Protein AF-0000000074124879 (afdb_homodimer)

pLDDT: mean 85.84, std 14.86, range [30.84, 98.56]

Radius of gyration: 23.1 Å; Cα contacts (8 Å, |Δi|>4): 615; chains: 2; bounding box: 39×73×60 Å

Secondary structure (DSSP, 8-state):
--EEE-PPTTSSHHHHHHHHHHHT--EE-HHHHHHHHHHHHHHHHTT---HHHHHHHTTT-SEE-STTTTT-HHHHHHHSTT-EEEEE---HHHHHHHHHHHHHHHHH-HHHHHHHHHSHHHHHHHHHHHHHHHHHH-TT--HHHHHTT-----HHHHHHHHHHHHHHHHHHS-GGGEEEE-GGG-HHHHHHHHT-PPPSSPPP---SSSHHHHHT-/--EEE-PPTTSSHHHHHHHHHHHT--EE-HHHHHHHHHHHHHHHHTT---HHHHHHHTTT-SEE-STTTTT-HHHHHHHSTT-EEEEE---HHHHHHHHHHHHHHHHH-HHHHHHHHHSHHHHHHHHHHHHHHHHHH-TT--HHHHHTT-----HHHHHHHHHHHHHHHHHHS-GGGEEEE-GGG-HHHHHHHHT-PPPSSPPP---SSSHHHHHT-

Foldseek 3Di:
DAEEEQAAPQLCLVLVVVQCVLLPFFEAELVCCCVVPLVQVVCVLVPNHALVSLLVSPVPGNYYTHPDRNVVVVSPCVSVVNHFYEYRDDDLVSSLVLVVVVLVVLQPPVVLLCVLVPDPSSVSSQVSVQSSCCVQQNNQDRSNCSNPPNNRDDSVSVSVSNVVSRVCCVPPPDPLRYHYDRLVVFQVVVCVSSVGDGDPDGRDPCDRPPPVPVVVD/DAEEEQAAPQLCLVLVVVQCVLLPFFEAELVCCCPVPLVQVVCVLVPNHALVSLLVSPVPGNYYTHPDRNVVVVSPCVSVVNHFYEYRDDDLVSSLVLVVVVLVVLQPPVVLLCVLPPDPSSVSSQVSVCSSCCVQQNNQDRSNCSNPPNNRDDSVSVSVSNVVSRVCCVPPPDPLRYHYDRLVVFQVSVCVSSVGDGDPDGRDPCDSPPPVPPVVD

Sequence (434 aa):
MKVIMAGLPKTGTKTMHAAFDIIGYSVYDIMEHFWLHGDQWNKFWSGKGTIADLEEMYKDVDTCVDGPIFYYWEELLQAFPDAKIILTIRDEDQWWKSMQKQVENMQSNKMFSAMMTLSPTGHRYLRFVRRMMMVEFGSMFDLHDIIHGKNVMNEMICRRTFRQSNLYVMQKAPKTNLLVYKVSDGWEPLCKFLDVPVPNVPFPHKNARGGLLETLKMKVIMAGLPKTGTKTMHAAFDIIGYSVYDIMEHFWLHGDQWNKFWSGKGTIADLEEMYKDVDTCVDGPIFYYWEELLQAFPDAKIILTIRDEDQWWKSMQKQVENMQSNKMFSAMMTLSPTGHRYLRFVRRMMMVEFGSMFDLHDIIHGKNVMNEMICRRTFRQSNLYVMQKAPKTNLLVYKVSDGWEPLCKFLDVPVPNVPFPHKNARGGLLETLK

InterPro domains:
  IPR027417 P-loop containing nucleoside triphosphate hydrolase [G3DSA:3.40.50.300] (1-217)
  IPR027417 P-loop containing nucleoside triphosphate hydrolase [SSF52540] (3-205)
  IPR040632 Sulfotransferase, S. ma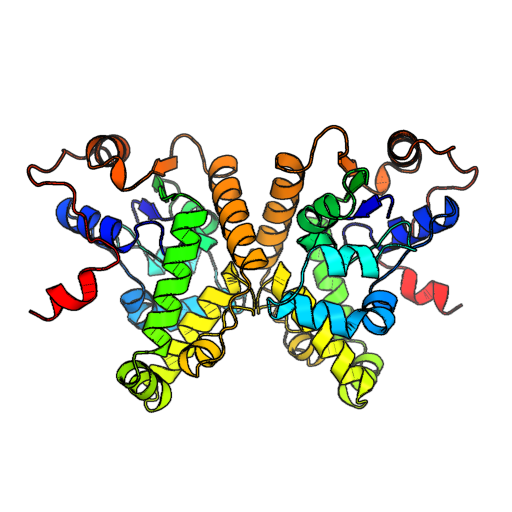nsonii-type [PF17784] (2-210)

Solvent-accessible surface area (backbone atoms only — not comparable to full-atom values): 23262 Å² total; per-residue (Å²): 71,48,39,41,37,44,24,58,81,71,28,47,45,67,25,48,49,52,43,38,49,73,76,65,46,48,71,40,40,55,64,49,41,51,74,76,36,39,67,58,49,51,36,38,64,54,44,69,52,50,53,67,54,53,36,64,75,36,60,89,32,33,27,45,37,43,62,65,47,28,81,43,43,67,54,46,35,69,50,32,71,82,34,31,36,37,34,34,47,62,58,67,70,60,32,49,52,49,52,52,49,51,52,51,50,44,39,66,33,55,66,58,36,46,53,32,71,73,33,73,66,26,44,52,50,50,50,51,52,27,53,50,38,8,63,68,60,3,58,38,44,42,55,70,43,30,41,72,66,40,77,39,67,24,62,70,59,50,52,47,42,53,52,45,52,52,49,44,50,71,70,68,46,57,70,92,40,50,41,81,39,46,70,88,67,43,50,61,65,54,23,63,73,68,68,48,81,72,70,96,58,80,64,62,71,64,53,86,88,52,48,72,64,58,78,68,106,70,50,40,41,38,43,25,59,81,73,28,47,44,68,25,49,50,51,43,37,49,74,76,66,4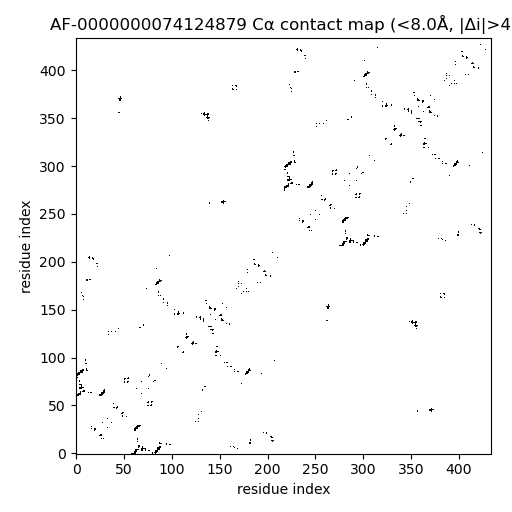4,49,70,39,39,55,64,49,40,50,73,76,36,38,67,59,49,52,38,37,64,54,44,69,51,52,52,67,56,53,35,64,74,36,59,87,32,33,29,44,37,44,63,63,47,27,80,43,42,67,55,47,34,68,51,31,72,83,32,31,35,37,34,36,47,60,58,66,70,60,33,51,51,48,52,51,49,51,52,50,50,45,38,66,33,56,66,58,38,46,53,31,70,72,35,72,66,25,44,51,48,50,50,51,53,28,54,48,38,8,62,68,58,3,58,38,42,41,55,70,42,31,43,72,64,39,77,40,66,25,63,70,61,50,52,46,41,53,50,46,52,52,50,43,49,70,69,68,45,58,71,91,39,50,41,82,37,44,69,88,66,43,50,61,66,54,22,61,73,68,70,48,80,70,70,97,59,80,65,62,71,63,50,87,88,50,49,72,65,54,76,69,104

Organism: Ciona intestinalis (NCBI:txid7719)

Nearest PDB structures (foldseek):
  8y9p-assembly1_A  TM=8.495E-01  e=2.651E-12  Micromonospora sp.
  6b4y-assembly1_A  TM=8.025E-01  e=1.588E-10  Schistosoma mansoni
  6b54-assembly1_A  TM=7.942E-01  e=1.964E-10  Schistosoma haematobium
  5tiz-assembly1_A  TM=8.077E-01  e=5.391E-10  Schistosoma japonicum
  6b50-assembly1_A  TM=7.544E-01  e=1.766E-10  Schistosoma mansoni

Structure (mmCIF, N/CA/C/O backbone):
data_AF-0000000074124879-model_v1
#
loop_
_entity.id
_entity.type
_entity.pdbx_description
1 polymer Sulfotransferase
#
loop_
_atom_site.group_PDB
_atom_site.id
_atom_site.type_symbol
_atom_site.label_atom_id
_atom_site.label_alt_id
_atom_site.label_comp_id
_atom_site.label_asym_id
_atom_site.label_entity_id
_atom_site.label_seq_id
_atom_site.pdbx_PDB_ins_code
_atom_site.Cartn_x
_atom_site.Cartn_y
_atom_site.Cartn_z
_atom_site.occupancy
_atom_site.B_iso_or_equiv
_atom_site.auth_seq_id
_atom_site.auth_comp_id
_atom_site.auth_asym_id
_atom_site.auth_atom_id
_atom_site.pdbx_PDB_model_num
ATOM 1 N N . MET A 1 1 ? 12.305 -19.375 -13.375 1 95.19 1 MET A N 1
ATOM 2 C CA . MET A 1 1 ? 10.961 -18.812 -13.477 1 95.19 1 MET A CA 1
ATOM 3 C C . MET A 1 1 ? 10.766 -18.094 -14.812 1 95.19 1 MET A C 1
ATOM 5 O O . MET A 1 1 ? 11.617 -17.297 -15.219 1 95.19 1 MET A O 1
ATOM 9 N N . LYS A 1 2 ? 9.695 -18.375 -15.453 1 96.69 2 LYS A N 1
ATOM 10 C CA . LYS A 1 2 ? 9.438 -17.859 -16.797 1 96.69 2 LYS A CA 1
ATOM 11 C C . LYS A 1 2 ? 8.422 -16.734 -16.766 1 96.69 2 LYS A C 1
ATOM 13 O O . LYS A 1 2 ? 8.469 -15.812 -17.594 1 96.69 2 LYS A O 1
ATOM 18 N N . VAL A 1 3 ? 7.48 -16.812 -15.891 1 97.81 3 VAL A N 1
ATOM 19 C CA . VAL A 1 3 ? 6.383 -15.844 -15.852 1 97.81 3 VAL A CA 1
ATOM 20 C C . VAL A 1 3 ? 6.176 -15.359 -14.414 1 97.81 3 VAL A C 1
ATOM 22 O O . VAL A 1 3 ? 6.137 -16.156 -13.484 1 97.81 3 VAL A O 1
ATOM 25 N N . ILE A 1 4 ? 6.102 -14.125 -14.227 1 97 4 ILE A N 1
ATOM 26 C CA . ILE A 1 4 ? 5.758 -13.492 -12.953 1 97 4 ILE A CA 1
ATOM 27 C C . ILE A 1 4 ? 4.328 -12.969 -13.008 1 97 4 ILE A C 1
ATOM 29 O O . ILE A 1 4 ? 4.008 -12.094 -13.812 1 97 4 ILE A O 1
ATOM 33 N N . MET A 1 5 ? 3.508 -13.555 -12.195 1 96.81 5 MET A N 1
ATOM 34 C CA . MET A 1 5 ? 2.145 -13.047 -12.086 1 96.81 5 MET A CA 1
ATOM 35 C C . MET A 1 5 ? 2.084 -11.852 -11.133 1 96.81 5 MET A C 1
ATOM 37 O O . MET A 1 5 ? 2.373 -11.984 -9.945 1 96.81 5 MET A O 1
ATOM 41 N N . ALA A 1 6 ? 1.71 -10.711 -11.664 1 96.06 6 ALA A N 1
ATOM 42 C CA . ALA A 1 6 ? 1.729 -9.477 -10.875 1 96.06 6 ALA A CA 1
ATOM 43 C C . ALA A 1 6 ? 0.315 -9.031 -10.516 1 96.06 6 ALA A C 1
ATOM 45 O O . ALA A 1 6 ? 0.129 -8.016 -9.844 1 96.06 6 ALA A O 1
ATOM 46 N N . GLY A 1 7 ? -0.71 -9.812 -10.984 1 94.56 7 GLY A N 1
ATOM 47 C CA . GLY A 1 7 ? -2.092 -9.477 -10.68 1 94.56 7 GLY A CA 1
ATOM 48 C C . GLY A 1 7 ? -2.494 -9.836 -9.266 1 94.56 7 GLY A C 1
ATOM 49 O O . GLY A 1 7 ? -2.049 -10.852 -8.727 1 94.56 7 GLY A O 1
ATOM 50 N N . LEU A 1 8 ? -3.391 -9.047 -8.664 1 92.44 8 LEU A N 1
ATOM 51 C CA . LEU A 1 8 ? -3.867 -9.289 -7.305 1 92.44 8 LEU A CA 1
ATOM 52 C C . LEU A 1 8 ? -4.758 -10.523 -7.246 1 92.44 8 LEU A C 1
ATOM 54 O O . LEU A 1 8 ? -5.238 -10.992 -8.281 1 92.44 8 LEU A O 1
ATOM 58 N N . PRO A 1 9 ? -4.938 -11.055 -6.004 1 89.5 9 PRO A N 1
ATOM 59 C CA . PRO A 1 9 ? -5.922 -12.133 -5.867 1 89.5 9 PRO A CA 1
ATOM 60 C C . PRO A 1 9 ? -7.309 -11.734 -6.375 1 89.5 9 PRO A C 1
ATOM 62 O O . PRO A 1 9 ? -7.668 -10.555 -6.332 1 89.5 9 PRO A O 1
ATOM 65 N N . LYS A 1 10 ? -8.023 -12.727 -6.879 1 91.38 10 LYS A N 1
ATOM 66 C CA . LYS A 1 10 ? -9.406 -12.562 -7.336 1 91.38 10 LYS A CA 1
ATOM 67 C C . LYS A 1 10 ? -9.453 -11.867 -8.695 1 91.38 10 LYS A C 1
ATOM 69 O O . LYS A 1 10 ? -10.469 -11.273 -9.062 1 91.38 10 LYS A O 1
ATOM 74 N N . THR A 1 11 ? -8.344 -11.906 -9.445 1 94.25 11 THR A N 1
ATOM 75 C CA . THR A 1 11 ? -8.336 -11.398 -10.812 1 94.25 11 THR A CA 1
ATOM 76 C C . THR A 1 11 ? -8.219 -12.547 -11.812 1 94.25 11 THR A C 1
ATOM 78 O O . THR A 1 11 ? -7.727 -12.359 -12.922 1 94.25 11 THR A O 1
ATOM 81 N N . GLY A 1 12 ? -8.539 -13.773 -11.398 1 91.19 12 GLY A N 1
ATOM 82 C CA . GLY A 1 12 ? -8.492 -14.938 -12.273 1 91.19 12 GLY A CA 1
ATOM 83 C C . GLY A 1 12 ? -7.301 -15.836 -12.016 1 91.19 12 GLY A C 1
ATOM 84 O O . GLY A 1 12 ? -6.754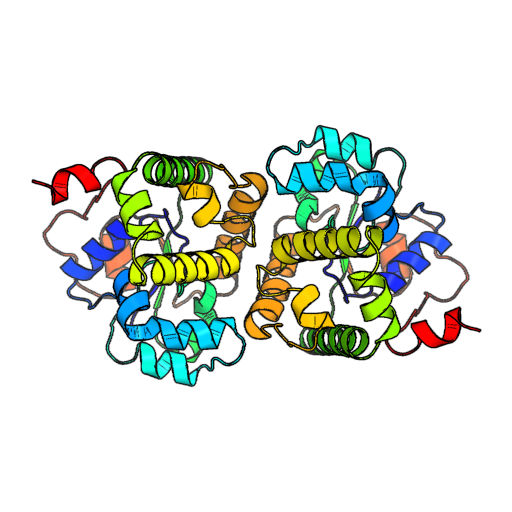 -16.438 -12.945 1 91.19 12 GLY A O 1
ATOM 85 N N . THR A 1 13 ? -6.871 -15.922 -10.781 1 89 13 THR A N 1
ATOM 86 C CA . THR A 1 13 ? -5.668 -16.656 -10.422 1 89 13 THR A CA 1
ATOM 87 C C . THR A 1 13 ? -5.871 -18.156 -10.609 1 89 13 THR A C 1
ATOM 89 O O . THR A 1 13 ? -4.98 -18.859 -11.102 1 89 13 THR A O 1
ATOM 92 N N . LYS A 1 14 ? -7.02 -18.672 -10.227 1 89.56 14 LYS A N 1
ATOM 93 C CA . LYS A 1 14 ? -7.305 -20.094 -10.422 1 89.56 14 LYS A CA 1
ATOM 94 C C . LYS A 1 14 ? -7.348 -20.453 -11.906 1 89.56 14 LYS A C 1
ATOM 96 O O . LYS A 1 14 ? -6.859 -21.5 -12.312 1 89.56 14 LYS A O 1
ATOM 101 N N . THR A 1 15 ? -7.98 -19.578 -12.633 1 93.62 15 THR A N 1
ATOM 102 C CA . THR A 1 15 ? -8.039 -19.766 -14.078 1 93.62 15 THR A CA 1
ATOM 103 C C . THR A 1 15 ? -6.633 -19.781 -14.68 1 93.62 15 THR A C 1
ATOM 105 O O . THR A 1 15 ? -6.316 -20.641 -15.508 1 93.62 15 THR A O 1
ATOM 108 N N . MET A 1 16 ? -5.793 -18.891 -14.25 1 95.06 16 MET A N 1
ATOM 109 C CA . MET A 1 16 ? -4.422 -18.812 -14.758 1 95.06 16 MET A CA 1
ATOM 110 C C . MET A 1 16 ? -3.639 -20.078 -14.391 1 95.06 16 MET A C 1
ATOM 112 O O . MET A 1 16 ? -2.85 -20.578 -15.203 1 95.06 16 MET A O 1
ATOM 116 N N . HIS A 1 17 ? -3.883 -20.516 -13.133 1 94.5 17 HIS A N 1
ATOM 117 C CA . HIS A 1 17 ? -3.244 -21.766 -12.742 1 94.5 17 HIS A CA 1
ATOM 118 C C . HIS A 1 17 ? -3.6 -22.891 -13.711 1 94.5 17 HIS A C 1
ATOM 120 O O . HIS A 1 17 ? -2.715 -23.594 -14.211 1 94.5 17 HIS A O 1
ATOM 126 N N . ALA A 1 18 ? -4.863 -23.078 -13.984 1 94.94 18 ALA A N 1
ATOM 127 C CA . ALA A 1 18 ? -5.336 -24.125 -14.898 1 94.94 18 ALA A CA 1
ATOM 128 C C . ALA A 1 18 ? -4.754 -23.922 -16.297 1 94.94 18 ALA A C 1
ATOM 130 O O . ALA A 1 18 ? -4.359 -24.891 -16.953 1 94.94 18 ALA A O 1
ATOM 131 N N . ALA A 1 19 ? -4.73 -22.734 -16.734 1 96.69 19 ALA A N 1
ATOM 132 C CA . ALA A 1 19 ? -4.191 -22.422 -18.062 1 96.69 19 ALA A CA 1
ATOM 133 C C . ALA A 1 19 ? -2.717 -22.812 -18.156 1 96.69 19 ALA A C 1
ATOM 135 O O . ALA A 1 19 ? -2.291 -23.422 -19.141 1 96.69 19 ALA A O 1
ATOM 136 N N . PHE A 1 20 ? -1.92 -22.453 -17.156 1 96.94 20 PHE A N 1
ATOM 137 C CA . PHE A 1 20 ? -0.497 -22.766 -17.141 1 96.94 20 PHE A CA 1
ATOM 138 C C . PHE A 1 20 ? -0.28 -24.281 -17.094 1 96.94 20 PHE A C 1
ATOM 140 O O . PHE A 1 20 ? 0.649 -24.781 -17.719 1 96.94 20 PHE A O 1
ATOM 147 N N . ASP A 1 21 ? -1.168 -24.969 -16.344 1 95.88 21 ASP A N 1
ATOM 148 C CA . ASP A 1 21 ? -1.101 -26.422 -16.312 1 95.88 21 ASP A CA 1
ATOM 149 C C . ASP A 1 21 ? -1.276 -27.016 -17.719 1 95.88 21 ASP A C 1
ATOM 151 O O . ASP A 1 21 ? -0.524 -27.891 -18.125 1 95.88 21 ASP A O 1
ATOM 155 N N . ILE A 1 22 ? -2.232 -26.516 -18.422 1 96.81 22 ILE A N 1
ATOM 156 C CA . ILE A 1 22 ? -2.543 -27 -19.766 1 96.81 22 ILE A CA 1
ATOM 157 C C . ILE A 1 22 ? -1.369 -26.719 -20.703 1 96.81 22 ILE A C 1
ATOM 159 O O . ILE A 1 22 ? -1.033 -27.547 -21.547 1 96.81 22 ILE A O 1
ATOM 163 N N . ILE A 1 23 ? -0.749 -25.547 -20.578 1 96.88 23 ILE A N 1
ATOM 164 C CA . ILE A 1 23 ? 0.405 -25.156 -21.391 1 96.88 23 ILE A CA 1
ATOM 165 C C . ILE A 1 23 ? 1.593 -26.062 -21.047 1 96.88 23 ILE A C 1
ATOM 167 O O . ILE A 1 23 ? 2.482 -26.25 -21.875 1 96.88 23 ILE A O 1
ATOM 171 N N . GLY A 1 24 ? 1.644 -26.625 -19.797 1 96.75 24 GLY A N 1
ATOM 172 C CA . GLY A 1 24 ? 2.721 -27.5 -19.359 1 96.75 24 GLY A CA 1
ATOM 173 C C . GLY A 1 24 ? 3.721 -26.812 -18.453 1 96.75 24 GLY A C 1
ATOM 174 O O . GLY A 1 24 ? 4.867 -27.25 -18.328 1 96.75 24 GLY A O 1
ATOM 175 N N . TYR A 1 25 ? 3.357 -25.703 -17.875 1 96.94 25 TYR A N 1
ATOM 176 C CA . TYR A 1 25 ? 4.23 -25 -16.938 1 96.94 25 TYR A CA 1
ATOM 177 C C . TYR A 1 25 ? 4.09 -25.578 -15.531 1 96.94 25 TYR A C 1
ATOM 179 O O . TYR A 1 25 ? 2.99 -25.938 -15.102 1 96.94 25 TYR A O 1
ATOM 187 N N . SER A 1 26 ? 5.168 -25.656 -14.82 1 95.88 26 SER A N 1
ATOM 188 C CA . SER A 1 26 ? 5.105 -25.891 -13.383 1 95.88 26 SER A CA 1
ATOM 189 C C . SER A 1 26 ? 4.641 -24.641 -12.633 1 95.88 26 SER A C 1
ATOM 191 O O . SER A 1 26 ? 5.113 -23.547 -12.914 1 95.88 26 SER A O 1
ATOM 193 N N . VAL A 1 27 ? 3.686 -24.781 -11.648 1 94.12 27 VAL A N 1
ATOM 194 C CA . VAL A 1 27 ? 3.055 -23.625 -11.031 1 94.12 27 VAL A CA 1
ATOM 195 C C . VAL A 1 27 ? 3.045 -23.781 -9.508 1 94.12 27 VAL A C 1
ATOM 197 O O . VAL A 1 27 ? 2.604 -24.812 -9 1 94.12 27 VAL A O 1
ATOM 200 N N . TYR A 1 28 ? 3.594 -22.812 -8.836 1 91.12 28 TYR A N 1
ATOM 201 C CA . TYR A 1 28 ? 3.361 -22.719 -7.398 1 91.12 28 TYR A CA 1
ATOM 202 C C . TYR A 1 28 ? 2.123 -21.891 -7.098 1 91.12 28 TYR A C 1
ATOM 204 O O . TYR A 1 28 ? 1.882 -20.859 -7.754 1 91.12 28 TYR A O 1
ATOM 212 N N . ASP A 1 29 ? 1.331 -22.359 -6.164 1 89.31 29 ASP A N 1
ATOM 213 C CA . ASP A 1 29 ? 0.203 -21.625 -5.605 1 89.31 29 ASP A CA 1
ATOM 214 C C . ASP A 1 29 ? 0.4 -21.359 -4.113 1 89.31 29 ASP A C 1
ATOM 216 O O . ASP A 1 29 ? 1.502 -21.531 -3.588 1 89.31 29 ASP A O 1
ATOM 220 N N . ILE A 1 30 ? -0.584 -20.859 -3.438 1 83.06 30 ILE A N 1
ATOM 221 C CA . ILE A 1 30 ? -0.473 -20.406 -2.059 1 83.06 30 ILE A CA 1
ATOM 222 C C . ILE A 1 30 ? 0.012 -21.547 -1.169 1 83.06 30 ILE A C 1
ATOM 224 O O . ILE A 1 30 ? 0.837 -21.328 -0.276 1 83.06 30 ILE A O 1
ATOM 228 N N . MET A 1 31 ? -0.426 -22.781 -1.421 1 83 31 MET A N 1
ATOM 229 C CA . MET A 1 31 ? -0.068 -23.891 -0.556 1 83 31 MET A CA 1
ATOM 230 C C . MET A 1 31 ? 1.406 -24.25 -0.709 1 83 31 MET A C 1
ATOM 232 O O . MET A 1 31 ? 2.082 -24.562 0.276 1 83 31 MET A O 1
ATOM 236 N N . GLU A 1 32 ? 1.869 -24.281 -1.915 1 87.44 32 GLU A N 1
ATOM 237 C CA . GLU A 1 32 ? 3.291 -24.531 -2.137 1 87.44 32 GLU A CA 1
ATOM 238 C C . GLU A 1 32 ? 4.148 -23.469 -1.458 1 87.44 32 GLU A C 1
ATOM 240 O O . GLU A 1 32 ? 5.18 -23.781 -0.859 1 87.44 32 GLU A O 1
ATOM 245 N N . HIS A 1 33 ? 3.693 -22.219 -1.537 1 87.88 33 HIS A N 1
ATOM 246 C CA . HIS A 1 33 ? 4.434 -21.141 -0.89 1 87.88 33 HIS A CA 1
ATOM 247 C C . HIS A 1 33 ? 4.496 -21.344 0.621 1 87.88 33 HIS A C 1
ATOM 249 O O . HIS A 1 33 ? 5.539 -21.125 1.24 1 87.88 33 HIS A O 1
ATOM 255 N N . PHE A 1 34 ? 3.396 -21.766 1.117 1 87.56 34 PHE A N 1
ATOM 256 C CA . PHE A 1 34 ? 3.328 -21.984 2.557 1 87.56 34 PHE A CA 1
ATOM 257 C C . PHE A 1 34 ? 4.203 -23.172 2.967 1 87.56 34 PHE A C 1
ATOM 259 O O . PHE A 1 34 ? 5.039 -23.047 3.865 1 87.56 34 PHE A O 1
ATOM 266 N N . TRP A 1 35 ? 4.152 -24.281 2.211 1 89.31 35 TRP A N 1
ATOM 267 C CA . TRP A 1 35 ? 4.809 -25.516 2.627 1 89.31 35 TRP A CA 1
ATOM 268 C C . TRP A 1 35 ? 6.285 -25.5 2.246 1 89.31 35 TRP A C 1
ATOM 270 O O . TRP A 1 35 ? 7.137 -25.953 3.012 1 89.31 35 TRP A O 1
ATOM 280 N N . LEU A 1 36 ? 6.605 -24.984 1.135 1 89.56 36 LEU A N 1
ATOM 281 C CA . LEU A 1 36 ? 7.965 -25.094 0.618 1 89.56 36 LEU A CA 1
ATOM 282 C C . LEU A 1 36 ? 8.805 -23.891 1.017 1 89.56 36 LEU A C 1
ATOM 284 O O . LEU A 1 36 ? 10.008 -24.016 1.257 1 89.56 36 LEU A O 1
ATOM 288 N N . HIS A 1 37 ? 8.109 -22.703 1.15 1 90.81 37 HIS A N 1
ATOM 289 C CA . HIS A 1 37 ? 8.922 -21.5 1.26 1 90.81 37 HIS A CA 1
ATOM 290 C C . HIS A 1 37 ? 8.422 -20.594 2.381 1 90.81 37 HIS A C 1
ATOM 292 O O . HIS A 1 37 ? 8.703 -19.391 2.395 1 90.81 37 HIS A O 1
ATOM 298 N N . GLY A 1 38 ? 7.602 -21.109 3.234 1 88.75 38 GLY A N 1
ATOM 299 C CA . GLY A 1 38 ? 7.035 -20.312 4.32 1 88.75 38 GLY A CA 1
ATOM 300 C C . GLY A 1 38 ? 8.078 -19.594 5.141 1 88.75 38 GLY A C 1
ATOM 301 O O . GLY A 1 38 ? 7.918 -18.406 5.465 1 88.75 38 GLY A O 1
ATOM 302 N N . ASP A 1 39 ? 9.156 -20.281 5.426 1 87.06 39 ASP A N 1
ATOM 303 C CA . ASP A 1 39 ? 10.211 -19.703 6.258 1 87.06 39 ASP A CA 1
ATOM 304 C C . ASP A 1 39 ? 10.945 -18.594 5.516 1 87.06 39 ASP A C 1
ATOM 306 O O . ASP A 1 39 ? 11.289 -17.562 6.105 1 87.06 39 ASP A O 1
ATOM 310 N N . GLN A 1 40 ? 11.18 -18.812 4.281 1 89.81 40 GLN A N 1
ATOM 311 C CA . GLN A 1 40 ? 11.859 -17.797 3.477 1 89.81 40 GLN A CA 1
ATOM 312 C C . GLN A 1 40 ? 11.016 -16.531 3.35 1 89.81 40 GLN A C 1
ATOM 314 O O . GLN A 1 40 ? 11.547 -15.422 3.42 1 89.81 40 GLN A O 1
ATOM 319 N N . TRP A 1 41 ? 9.773 -16.734 3.193 1 89.5 41 TRP A N 1
ATOM 320 C CA . TRP A 1 41 ? 8.898 -15.578 3.078 1 89.5 41 TRP A CA 1
ATOM 321 C C . TRP A 1 41 ? 8.805 -14.836 4.406 1 89.5 41 TRP A C 1
ATOM 323 O O . TRP A 1 41 ? 8.742 -13.602 4.426 1 89.5 41 TRP A O 1
ATOM 333 N N . ASN A 1 42 ? 8.805 -15.594 5.449 1 84.06 42 ASN A N 1
ATOM 334 C CA . ASN A 1 42 ? 8.859 -14.938 6.754 1 84.06 42 ASN A CA 1
ATOM 335 C C . ASN A 1 42 ? 10.117 -14.086 6.906 1 84.06 42 ASN A C 1
ATOM 337 O O . ASN A 1 42 ? 10.07 -12.992 7.469 1 84.06 42 ASN A O 1
ATOM 341 N N . LYS A 1 43 ? 11.18 -14.594 6.426 1 83.25 43 LYS A N 1
ATOM 342 C CA . LYS A 1 43 ? 12.438 -13.844 6.41 1 83.25 43 LYS A CA 1
ATOM 343 C C . LYS A 1 43 ? 12.312 -12.578 5.566 1 83.25 43 LYS A C 1
ATOM 345 O O . LYS A 1 43 ? 12.75 -11.508 5.98 1 83.25 43 LYS A O 1
ATOM 350 N N . PHE A 1 44 ? 11.672 -12.688 4.457 1 83.31 44 PHE A N 1
ATOM 351 C CA . PHE A 1 44 ? 11.469 -11.562 3.547 1 83.31 44 PHE A CA 1
ATOM 352 C C . PHE A 1 44 ? 10.625 -10.484 4.199 1 83.31 44 PHE A C 1
ATOM 354 O O . PHE A 1 44 ? 10.984 -9.305 4.176 1 83.31 44 PHE A O 1
ATOM 361 N N . TRP A 1 45 ? 9.578 -10.891 4.867 1 80.44 45 TRP A N 1
ATOM 362 C CA . TRP A 1 45 ? 8.648 -9.938 5.469 1 80.44 45 TRP A CA 1
ATOM 363 C C . TRP A 1 45 ? 9.25 -9.305 6.719 1 80.44 45 TRP A C 1
ATOM 365 O O . TRP A 1 45 ? 8.82 -8.234 7.148 1 80.44 45 TRP A O 1
ATOM 375 N N . SER A 1 46 ? 10.289 -9.945 7.23 1 78.25 46 SER A N 1
ATOM 376 C CA . SER A 1 46 ? 10.969 -9.391 8.398 1 78.25 46 SER A CA 1
ATOM 377 C C . SER A 1 46 ? 12.078 -8.43 7.988 1 78.25 46 SER A C 1
ATOM 379 O O . SER A 1 46 ? 12.781 -7.879 8.844 1 78.25 46 SER A O 1
ATOM 381 N N . GLY A 1 47 ? 12.242 -8.312 6.695 1 80.25 47 GLY A N 1
ATOM 382 C CA . GLY A 1 47 ? 13.219 -7.355 6.203 1 80.25 47 GLY A CA 1
ATOM 383 C C . GLY A 1 47 ? 14.586 -7.957 5.969 1 80.25 47 GLY A C 1
ATOM 384 O O . GLY A 1 47 ? 15.555 -7.238 5.703 1 80.25 47 GLY A O 1
ATOM 385 N N . LYS A 1 48 ? 14.68 -9.203 6.008 1 84.94 48 LYS A N 1
ATOM 386 C CA . LYS A 1 48 ? 15.984 -9.852 5.895 1 84.94 48 LYS A CA 1
ATOM 387 C C . LYS A 1 48 ? 16.094 -10.641 4.59 1 84.94 48 LYS A C 1
ATOM 389 O O . LYS A 1 48 ? 17.094 -11.328 4.359 1 84.94 48 LYS A O 1
ATOM 394 N N . GLY A 1 49 ? 15.102 -10.641 3.812 1 87.25 49 GLY A N 1
ATOM 395 C CA . GLY A 1 49 ? 15.125 -11.344 2.541 1 87.25 49 GLY A CA 1
ATOM 396 C C . GLY A 1 49 ? 15.992 -10.664 1.498 1 87.25 49 GLY A C 1
ATOM 397 O O . GLY A 1 49 ? 16.172 -9.445 1.53 1 87.25 49 GLY A O 1
ATOM 398 N N . THR A 1 50 ? 16.547 -11.453 0.594 1 90.88 50 THR A N 1
ATOM 399 C CA . THR A 1 50 ? 17.406 -10.945 -0.467 1 90.88 50 THR A CA 1
ATOM 400 C C . THR A 1 50 ? 16.938 -11.438 -1.832 1 90.88 50 THR A C 1
ATOM 402 O O . THR A 1 50 ? 16.109 -12.352 -1.916 1 90.88 50 THR A O 1
ATOM 405 N N . ILE A 1 51 ? 17.453 -10.844 -2.809 1 93.94 51 ILE A N 1
ATOM 406 C CA . ILE A 1 51 ? 17.156 -11.258 -4.176 1 93.94 51 ILE A CA 1
ATOM 407 C C . ILE A 1 51 ? 17.641 -12.688 -4.398 1 93.94 51 ILE A C 1
ATOM 409 O O . ILE A 1 51 ? 16.984 -13.469 -5.105 1 93.94 51 ILE A O 1
ATOM 413 N N . ALA A 1 52 ? 18.766 -13.008 -3.805 1 93.75 52 ALA A N 1
ATOM 414 C CA . ALA A 1 52 ? 19.312 -14.359 -3.924 1 93.75 52 ALA A CA 1
ATOM 415 C C . ALA A 1 52 ? 18.344 -15.398 -3.357 1 93.75 52 ALA A C 1
ATOM 417 O O . ALA A 1 52 ? 18.266 -16.516 -3.869 1 93.75 52 ALA A O 1
ATOM 418 N N . ASP A 1 53 ? 17.625 -15.039 -2.301 1 93.75 53 ASP A N 1
ATOM 419 C CA . ASP A 1 53 ? 16.625 -15.938 -1.735 1 93.75 53 ASP A CA 1
ATOM 420 C C . ASP A 1 53 ? 15.516 -16.234 -2.75 1 93.75 53 ASP A C 1
ATOM 422 O O . ASP A 1 53 ? 15.078 -17.375 -2.875 1 93.75 53 ASP A O 1
ATOM 426 N N . LEU A 1 54 ? 15.102 -15.234 -3.467 1 94.12 54 LEU A N 1
ATOM 427 C CA . LEU A 1 54 ? 14.062 -15.398 -4.477 1 94.12 54 LEU A CA 1
ATOM 428 C C . LEU A 1 54 ? 14.539 -16.297 -5.609 1 94.12 54 LEU A C 1
ATOM 430 O O . LEU A 1 54 ? 13.789 -17.156 -6.094 1 94.12 54 LEU A O 1
ATOM 434 N N . GLU A 1 55 ? 15.797 -16.109 -5.996 1 95.44 55 GLU A N 1
ATOM 435 C CA . GLU A 1 55 ? 16.391 -16.938 -7.039 1 95.44 55 GLU A CA 1
ATOM 436 C C . GLU A 1 55 ? 16.359 -18.422 -6.645 1 95.44 55 GLU A C 1
ATOM 438 O O . GLU A 1 55 ? 15.984 -19.281 -7.449 1 95.44 55 GLU A O 1
ATOM 443 N N . GLU A 1 56 ? 16.734 -18.594 -5.426 1 94.56 56 GLU A N 1
ATOM 444 C CA . GLU A 1 56 ? 16.797 -19.969 -4.941 1 94.56 56 GLU A CA 1
ATOM 445 C C . GLU A 1 56 ? 15.391 -20.562 -4.812 1 94.56 56 GLU A C 1
ATOM 447 O O . GLU A 1 56 ? 15.164 -21.719 -5.184 1 94.56 56 GLU A O 1
ATOM 452 N N . MET A 1 57 ? 14.422 -19.828 -4.359 1 93.75 57 MET A N 1
ATOM 453 C CA . MET A 1 57 ? 13.07 -20.297 -4.102 1 93.75 57 MET A CA 1
ATOM 454 C C . MET A 1 57 ? 12.375 -20.703 -5.398 1 93.75 57 MET A C 1
ATOM 456 O O . MET A 1 57 ? 11.586 -21.641 -5.426 1 93.75 57 MET A O 1
ATOM 460 N N . TYR A 1 58 ? 12.727 -19.969 -6.461 1 95.31 58 TYR A N 1
ATOM 461 C CA . TYR A 1 58 ? 11.906 -20.141 -7.652 1 95.31 58 TYR A CA 1
ATOM 462 C C . TYR A 1 58 ? 12.742 -20.625 -8.836 1 95.31 58 TYR A C 1
ATOM 464 O O . TYR A 1 58 ? 12.328 -20.484 -9.984 1 95.31 58 TYR A O 1
ATOM 472 N N . LYS A 1 59 ? 13.875 -21.172 -8.57 1 94.31 59 LYS A N 1
ATOM 473 C CA . LYS A 1 59 ? 14.797 -21.609 -9.617 1 94.31 59 LYS A CA 1
ATOM 474 C C . LYS A 1 59 ? 14.219 -22.781 -10.406 1 94.31 59 LYS A C 1
ATOM 476 O O . LYS A 1 59 ? 14.555 -22.984 -11.57 1 94.31 59 LYS A O 1
ATOM 481 N N . ASP A 1 60 ? 13.312 -23.562 -9.789 1 93.38 60 ASP A N 1
ATOM 482 C CA . ASP A 1 60 ? 12.875 -24.797 -10.414 1 93.38 60 ASP A CA 1
ATOM 483 C C . ASP A 1 60 ? 11.391 -24.75 -10.773 1 93.38 60 ASP A C 1
ATOM 485 O O . ASP A 1 60 ? 10.734 -25.781 -10.906 1 93.38 60 ASP A O 1
ATOM 489 N N . VAL A 1 61 ? 10.797 -23.609 -10.812 1 95.81 61 VAL A N 1
ATOM 490 C CA . VAL A 1 61 ? 9.383 -23.453 -11.156 1 95.81 61 VAL A CA 1
ATOM 491 C C . VAL A 1 61 ? 9.234 -22.484 -12.32 1 95.81 61 VAL A C 1
ATOM 493 O O . VAL A 1 61 ? 10.031 -21.562 -12.477 1 95.81 61 VAL A O 1
ATOM 496 N N . ASP A 1 62 ? 8.211 -22.703 -13.117 1 96.81 62 ASP A N 1
ATOM 497 C CA . ASP A 1 62 ? 8.016 -21.844 -14.281 1 96.81 62 ASP A CA 1
ATOM 498 C C . ASP A 1 62 ? 7.273 -20.562 -13.898 1 96.81 62 ASP A C 1
ATOM 500 O O . ASP A 1 62 ? 7.512 -19.5 -14.477 1 96.81 62 ASP A O 1
ATOM 504 N N . THR A 1 63 ? 6.363 -20.703 -12.969 1 95.75 63 THR A N 1
ATOM 505 C CA . THR A 1 63 ? 5.582 -19.531 -12.562 1 95.75 63 THR A CA 1
ATOM 506 C C . THR A 1 63 ? 4.922 -19.766 -11.211 1 95.75 63 THR A C 1
ATOM 508 O O . THR A 1 63 ? 5.004 -20.859 -10.656 1 95.75 63 THR A O 1
ATOM 511 N N . CYS A 1 64 ? 4.465 -18.641 -10.641 1 90.75 64 CYS A N 1
ATOM 512 C CA . CYS A 1 64 ? 3.676 -18.656 -9.414 1 90.75 64 CYS A CA 1
ATOM 513 C C . CYS A 1 64 ? 2.402 -17.844 -9.562 1 90.75 64 CYS A C 1
ATOM 515 O O . CYS A 1 64 ? 2.406 -16.797 -10.211 1 90.75 64 CYS A O 1
ATOM 517 N N . VAL A 1 65 ? 1.381 -18.516 -9.039 1 87.56 65 VAL A N 1
ATOM 518 C CA . VAL A 1 65 ? 0.127 -17.766 -9.062 1 87.56 65 VAL A CA 1
ATOM 519 C C . VAL A 1 65 ? -0.265 -17.375 -7.641 1 87.56 65 VAL A C 1
ATOM 521 O O . VAL A 1 65 ? 0.14 -18.031 -6.676 1 87.56 65 VAL A O 1
ATOM 524 N N . ASP A 1 66 ? -0.842 -16.25 -7.465 1 81.94 66 ASP A N 1
ATOM 525 C CA . ASP A 1 66 ? -1.36 -15.742 -6.199 1 81.94 66 ASP A CA 1
ATOM 526 C C . ASP A 1 66 ? -0.229 -15.234 -5.309 1 81.94 66 ASP A C 1
ATOM 528 O O . ASP A 1 66 ? 0.899 -15.055 -5.77 1 81.94 66 ASP A O 1
ATOM 532 N N . GLY A 1 67 ? -0.498 -14.945 -4.105 1 81.56 67 GLY A N 1
ATOM 533 C CA . GLY A 1 67 ? 0.448 -14.383 -3.154 1 81.56 67 GLY A CA 1
ATOM 534 C C . GLY A 1 67 ? 1.519 -15.367 -2.723 1 81.56 67 GLY A C 1
ATOM 535 O O . GLY A 1 67 ? 1.344 -16.578 -2.855 1 81.56 67 GLY A O 1
ATOM 536 N N . PRO A 1 68 ? 2.672 -14.727 -2.506 1 86.12 68 PRO A N 1
ATOM 537 C CA . PRO A 1 68 ? 3.002 -13.32 -2.236 1 86.12 68 PRO A CA 1
ATOM 538 C C . PRO A 1 68 ? 3.709 -12.648 -3.41 1 86.12 68 PRO A C 1
ATOM 540 O O . PRO A 1 68 ? 4.047 -11.461 -3.334 1 86.12 68 PRO A O 1
ATOM 543 N N . ILE A 1 69 ? 3.83 -13.266 -4.457 1 86.56 69 ILE A N 1
ATOM 544 C CA . ILE A 1 69 ? 4.758 -12.844 -5.5 1 86.56 69 ILE A CA 1
ATOM 545 C C . ILE A 1 69 ? 4.199 -11.617 -6.215 1 86.56 69 ILE A C 1
ATOM 547 O O . ILE A 1 69 ? 4.953 -10.844 -6.809 1 86.56 69 ILE A O 1
ATOM 551 N N . PHE A 1 70 ? 2.857 -11.438 -6.184 1 88.31 70 PHE A N 1
ATOM 552 C CA . PHE A 1 70 ? 2.264 -10.336 -6.93 1 88.31 70 PHE A CA 1
ATOM 553 C C . PHE A 1 70 ? 2.783 -8.992 -6.418 1 88.31 70 PHE A C 1
ATOM 555 O O . PHE A 1 70 ? 2.842 -8.016 -7.168 1 88.31 70 PHE A O 1
ATOM 562 N N . TYR A 1 71 ? 3.145 -8.953 -5.172 1 88.25 71 TYR A N 1
ATOM 563 C CA . TYR A 1 71 ? 3.652 -7.723 -4.578 1 88.25 71 TYR A CA 1
ATOM 564 C C . TYR A 1 71 ? 5.133 -7.535 -4.895 1 88.25 71 TYR A C 1
ATOM 566 O O . TYR A 1 71 ? 5.613 -6.406 -4.996 1 88.25 71 TYR A O 1
ATOM 574 N N . TYR A 1 72 ? 5.871 -8.617 -5.148 1 91.69 72 TYR A N 1
ATOM 575 C CA . TYR A 1 72 ? 7.324 -8.57 -5.258 1 91.69 72 TYR A CA 1
ATOM 576 C C . TYR A 1 72 ? 7.766 -8.805 -6.699 1 91.69 72 TYR A C 1
ATOM 578 O O . TYR A 1 72 ? 8.805 -9.43 -6.941 1 91.69 72 TYR A O 1
ATOM 586 N N . TRP A 1 73 ? 6.996 -8.422 -7.625 1 94.62 73 TRP A N 1
ATOM 587 C CA . TRP A 1 73 ? 7.305 -8.68 -9.031 1 94.62 73 TRP A CA 1
ATOM 588 C C . TRP A 1 73 ? 8.57 -7.941 -9.453 1 94.62 73 TRP A C 1
ATOM 590 O O . TRP A 1 73 ? 9.312 -8.414 -10.312 1 94.62 73 TRP A O 1
ATOM 600 N N . GLU A 1 74 ? 8.898 -6.809 -8.867 1 94.81 74 GLU A N 1
ATOM 601 C CA . GLU A 1 74 ? 10.125 -6.086 -9.203 1 94.81 74 GLU A CA 1
ATOM 602 C C . GLU A 1 74 ? 11.359 -6.863 -8.758 1 94.81 74 GLU A C 1
ATOM 604 O O . GLU A 1 74 ? 12.328 -6.984 -9.516 1 94.81 74 GLU A O 1
ATOM 609 N N . GLU A 1 75 ? 11.297 -7.305 -7.52 1 94 75 GLU A N 1
ATOM 610 C CA . GLU A 1 75 ? 12.406 -8.094 -6.98 1 94 75 GLU A CA 1
ATOM 611 C C . GLU A 1 75 ? 12.578 -9.398 -7.75 1 94 75 GLU A C 1
ATOM 613 O O . GLU A 1 75 ? 13.703 -9.844 -7.988 1 94 75 GLU A O 1
ATOM 618 N N . LEU A 1 76 ? 11.477 -9.977 -8.117 1 95.81 76 LEU A N 1
ATOM 619 C CA . LEU A 1 76 ? 11.531 -11.211 -8.906 1 95.81 76 LEU A CA 1
ATOM 620 C C . LEU A 1 76 ? 12.117 -10.953 -10.281 1 95.81 76 LEU A C 1
ATOM 622 O O . LEU A 1 76 ? 12.852 -11.789 -10.812 1 95.81 76 LEU A O 1
ATOM 626 N N . LEU A 1 77 ? 11.781 -9.812 -10.836 1 96.19 77 LEU A N 1
ATOM 627 C CA . LEU A 1 77 ? 12.352 -9.453 -12.133 1 96.19 77 LEU A CA 1
ATOM 628 C C . LEU A 1 77 ? 13.859 -9.273 -12.031 1 96.19 77 LEU A C 1
ATOM 630 O O . LEU A 1 77 ? 14.586 -9.586 -12.977 1 96.19 77 LEU A O 1
ATOM 634 N N . GLN A 1 78 ? 14.297 -8.766 -10.914 1 95.75 78 GLN A N 1
ATOM 635 C CA . GLN A 1 78 ? 15.734 -8.664 -10.688 1 95.75 78 GLN A CA 1
ATOM 636 C C . GLN A 1 78 ? 16.375 -10.047 -10.602 1 95.75 78 GLN A C 1
ATOM 638 O O . GLN A 1 78 ? 17.469 -10.266 -11.125 1 95.75 78 GLN A O 1
ATOM 643 N N . ALA A 1 79 ? 15.695 -10.938 -9.93 1 96.44 79 ALA A N 1
ATOM 644 C CA . ALA A 1 79 ? 16.188 -12.305 -9.773 1 96.44 79 ALA A CA 1
ATOM 645 C C . ALA A 1 79 ? 16.125 -13.062 -11.102 1 96.44 79 ALA A C 1
ATOM 647 O O . ALA A 1 79 ? 17 -13.883 -11.398 1 96.44 79 ALA A O 1
ATOM 648 N N . PHE A 1 80 ? 15.102 -12.812 -11.852 1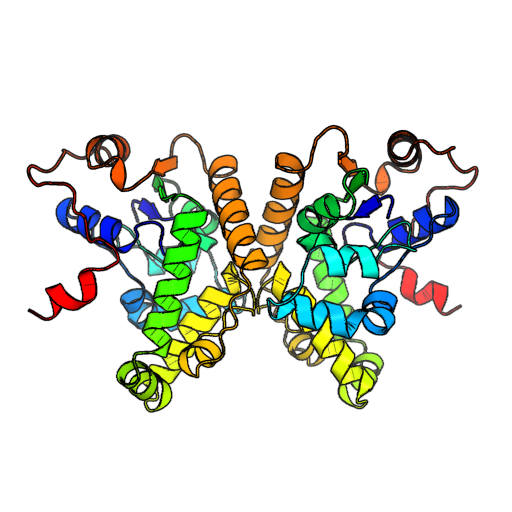 97.38 80 PHE A N 1
ATOM 649 C CA . PHE A 1 80 ? 14.867 -13.445 -13.148 1 97.38 80 PHE A CA 1
ATOM 650 C C . PHE A 1 80 ? 14.602 -12.391 -14.219 1 97.38 80 PHE A C 1
ATOM 652 O O . PHE A 1 80 ? 13.461 -12.211 -14.648 1 97.38 80 PHE A O 1
ATOM 659 N N . PRO A 1 81 ? 15.594 -11.781 -14.781 1 96.06 81 PRO A N 1
ATOM 660 C CA . PRO A 1 81 ? 15.461 -10.602 -15.641 1 96.06 81 PRO A CA 1
ATOM 661 C C . PRO A 1 81 ? 14.758 -10.906 -16.953 1 96.06 81 PRO A C 1
ATOM 663 O O . PRO A 1 81 ? 14.219 -10 -17.594 1 96.06 81 PRO A O 1
ATOM 666 N N . ASP A 1 82 ? 14.734 -12.148 -17.312 1 95.62 82 ASP A N 1
ATOM 667 C CA . ASP A 1 82 ? 14.141 -12.5 -18.609 1 95.62 82 ASP A CA 1
ATOM 668 C C . ASP A 1 82 ? 12.688 -12.93 -18.438 1 95.62 82 ASP A C 1
ATOM 670 O O . ASP A 1 82 ? 12.008 -13.242 -19.422 1 95.62 82 ASP A O 1
ATOM 674 N N . ALA A 1 83 ? 12.242 -12.953 -17.219 1 97.25 83 ALA A N 1
ATOM 675 C CA . ALA A 1 83 ? 10.875 -13.414 -16.969 1 97.25 83 ALA A CA 1
ATOM 676 C C . ALA A 1 83 ? 9.852 -12.453 -17.562 1 97.25 83 ALA A C 1
ATOM 678 O O . ALA A 1 83 ? 10.078 -11.234 -17.594 1 97.25 83 ALA A O 1
ATOM 679 N N . LYS A 1 84 ? 8.781 -13 -18.062 1 98.12 84 LYS A N 1
ATOM 680 C CA . LYS A 1 84 ? 7.641 -12.219 -18.516 1 98.12 84 LYS A CA 1
ATOM 681 C C . LYS A 1 84 ? 6.703 -11.891 -17.359 1 98.12 84 LYS A C 1
ATOM 683 O O . LYS A 1 84 ? 6.59 -12.664 -16.406 1 98.12 84 LYS A O 1
ATOM 688 N N . ILE A 1 85 ? 6.074 -10.734 -17.453 1 98.12 85 ILE A N 1
ATOM 689 C CA . ILE A 1 85 ? 5.16 -10.297 -16.406 1 98.12 85 ILE A CA 1
ATOM 690 C C . ILE A 1 85 ? 3.732 -10.281 -16.938 1 98.12 85 ILE A C 1
ATOM 692 O O . ILE A 1 85 ? 3.467 -9.695 -18 1 98.12 85 ILE A O 1
ATOM 696 N N . ILE A 1 86 ? 2.855 -10.938 -16.266 1 98.19 86 ILE A N 1
ATOM 697 C CA . ILE A 1 86 ? 1.439 -10.867 -16.609 1 98.19 86 ILE A CA 1
ATOM 698 C C . ILE A 1 86 ? 0.668 -10.172 -15.484 1 98.19 86 ILE A C 1
ATOM 700 O O . ILE A 1 86 ? 0.752 -10.578 -14.328 1 98.19 86 ILE A O 1
ATOM 704 N N . LEU A 1 87 ? 0.032 -9.156 -15.797 1 98.12 87 LEU A N 1
ATOM 705 C CA . LEU A 1 87 ? -0.882 -8.461 -14.898 1 98.12 87 LEU A CA 1
ATOM 706 C C . LEU A 1 87 ? -2.332 -8.805 -15.227 1 98.12 87 LEU A C 1
ATOM 708 O O . LEU A 1 87 ? -2.895 -8.297 -16.188 1 98.12 87 LEU A O 1
ATOM 712 N N . THR A 1 88 ? -2.877 -9.648 -14.438 1 97.19 88 THR A N 1
ATOM 713 C CA . THR A 1 88 ? -4.297 -9.938 -14.609 1 97.19 88 THR A CA 1
ATOM 714 C C . THR A 1 88 ? -5.148 -8.82 -14 1 97.19 88 THR A C 1
ATOM 716 O O . THR A 1 88 ? -4.938 -8.43 -12.844 1 97.19 88 THR A O 1
ATOM 719 N N . ILE A 1 89 ? -6.066 -8.336 -14.719 1 96.94 89 ILE A N 1
ATOM 720 C CA . ILE A 1 89 ? -6.93 -7.258 -14.242 1 96.94 89 ILE A CA 1
ATOM 721 C C . ILE A 1 89 ? -8.383 -7.719 -14.266 1 96.94 89 ILE A C 1
ATOM 723 O O . ILE A 1 89 ? -8.719 -8.727 -14.898 1 96.94 89 ILE A O 1
ATOM 727 N N . ARG A 1 90 ? -9.188 -7.047 -13.633 1 96.12 90 ARG A N 1
ATOM 728 C CA . ARG A 1 90 ? -10.625 -7.258 -13.5 1 96.12 90 ARG A CA 1
ATOM 729 C C . ARG A 1 90 ? -11.352 -5.938 -13.281 1 96.12 90 ARG A C 1
ATOM 731 O O . ARG A 1 90 ? -10.75 -4.953 -12.852 1 96.12 90 ARG A O 1
ATOM 738 N N . ASP A 1 91 ? -12.625 -5.957 -13.695 1 96.5 91 ASP A N 1
ATOM 739 C CA . ASP A 1 91 ? -13.43 -4.797 -13.32 1 96.5 91 ASP A CA 1
ATOM 740 C C . ASP A 1 91 ? -13.414 -4.582 -11.812 1 96.5 91 ASP A C 1
ATOM 742 O O . ASP A 1 91 ? -13.594 -5.531 -11.039 1 96.5 91 ASP A O 1
ATOM 746 N N . GLU A 1 92 ? -13.172 -3.367 -11.422 1 96.69 92 GLU A N 1
ATOM 747 C CA . GLU A 1 92 ? -12.969 -3.068 -10 1 96.69 92 GLU A CA 1
ATOM 748 C C . GLU A 1 92 ? -14.18 -3.494 -9.172 1 96.69 92 GLU A C 1
ATOM 750 O O . GLU A 1 92 ? -14.023 -4.062 -8.086 1 96.69 92 GLU A O 1
ATOM 755 N N . ASP A 1 93 ? -15.453 -3.188 -9.633 1 96.88 93 ASP A N 1
ATOM 756 C CA . ASP A 1 93 ? -16.656 -3.559 -8.906 1 96.88 93 ASP A CA 1
ATOM 757 C C . ASP A 1 93 ? -16.812 -5.074 -8.828 1 96.88 93 ASP A C 1
ATOM 759 O O . ASP A 1 93 ? -17.188 -5.613 -7.777 1 96.88 93 ASP A O 1
ATOM 763 N N . GLN A 1 94 ? -16.5 -5.746 -9.891 1 95.62 94 GLN A N 1
ATOM 764 C CA . GLN A 1 94 ? -16.562 -7.203 -9.898 1 95.62 94 GLN A CA 1
ATOM 765 C C . GLN A 1 94 ? -15.5 -7.805 -8.977 1 95.62 94 GLN A C 1
ATOM 767 O O . GLN A 1 94 ? -15.742 -8.812 -8.312 1 95.62 94 GLN A O 1
ATOM 772 N N . TRP A 1 95 ? -14.359 -7.141 -9 1 95.69 95 TRP A N 1
ATOM 773 C CA . TRP A 1 95 ? -13.289 -7.594 -8.125 1 95.69 95 TRP A CA 1
ATOM 774 C C . TRP A 1 95 ? -13.695 -7.488 -6.656 1 95.69 95 TRP A C 1
ATOM 776 O O . TRP A 1 95 ? -13.508 -8.43 -5.887 1 95.69 95 TRP A O 1
ATOM 786 N N . TRP A 1 96 ? -14.273 -6.344 -6.312 1 93.88 96 TRP A N 1
ATOM 787 C CA . TRP A 1 96 ? -14.695 -6.125 -4.934 1 93.88 96 TRP A CA 1
ATOM 788 C C . TRP A 1 96 ? -15.758 -7.141 -4.523 1 93.88 96 TRP A C 1
ATOM 790 O O . TRP A 1 96 ? -15.703 -7.691 -3.42 1 93.88 96 TRP A O 1
ATOM 800 N N . LYS A 1 97 ? -16.719 -7.426 -5.395 1 93.75 97 LYS A N 1
ATOM 801 C CA . LYS A 1 97 ? -17.75 -8.422 -5.113 1 93.75 97 LYS A CA 1
ATOM 802 C C . LYS A 1 97 ? -17.141 -9.797 -4.891 1 93.75 97 LYS A C 1
ATOM 804 O O . LYS A 1 97 ? -17.578 -10.539 -4.008 1 93.75 97 LYS A O 1
ATOM 809 N N . SER A 1 98 ? -16.172 -10.086 -5.676 1 91.06 98 SER A N 1
ATOM 810 C CA . SER A 1 98 ? -15.477 -11.367 -5.531 1 91.06 98 SER A CA 1
ATOM 811 C C . SER A 1 98 ? -14.742 -11.445 -4.195 1 91.06 98 SER A C 1
ATOM 813 O O . SER A 1 98 ? -14.758 -12.492 -3.537 1 91.06 98 SER A O 1
ATOM 815 N N . MET A 1 99 ? -14.102 -10.375 -3.85 1 88.44 99 MET A N 1
ATOM 816 C CA . MET A 1 99 ? -13.414 -10.305 -2.562 1 88.44 99 MET A CA 1
ATOM 817 C C . MET A 1 99 ? -14.398 -10.516 -1.411 1 88.44 99 MET A C 1
ATOM 819 O O . MET A 1 99 ? -14.133 -11.297 -0.495 1 88.44 99 MET A O 1
ATOM 823 N N . GLN A 1 100 ? -15.516 -9.828 -1.509 1 87.81 100 GLN A N 1
ATOM 824 C CA . GLN A 1 100 ? -16.547 -9.953 -0.483 1 87.81 100 GLN A CA 1
ATOM 825 C C . GLN A 1 100 ? -17.047 -11.391 -0.386 1 87.81 100 GLN A C 1
ATOM 827 O O . GLN A 1 100 ? -17.219 -11.922 0.713 1 87.81 100 GLN A O 1
ATOM 832 N N . LYS A 1 101 ? -17.281 -11.969 -1.505 1 87.19 101 LYS A N 1
ATOM 833 C CA . LYS A 1 101 ? -17.766 -13.344 -1.541 1 87.19 101 LYS A CA 1
ATOM 834 C C . LYS A 1 101 ? -16.766 -14.297 -0.896 1 87.19 101 LYS A C 1
ATOM 836 O O . LYS A 1 101 ? -17.156 -15.227 -0.185 1 87.19 101 LYS A O 1
ATOM 841 N N . GLN A 1 102 ? -15.531 -14.109 -1.207 1 83.81 102 GLN A N 1
ATOM 842 C CA . GLN A 1 102 ? -14.508 -14.953 -0.601 1 83.81 102 GLN A CA 1
ATOM 843 C C . GLN A 1 102 ? -14.523 -14.836 0.92 1 83.81 102 GLN A C 1
ATOM 845 O O . GLN A 1 102 ? -14.422 -15.836 1.628 1 83.81 102 GLN A O 1
ATOM 850 N N . VAL A 1 103 ? -14.578 -13.648 1.421 1 80.94 103 VAL A N 1
ATOM 851 C CA . VAL A 1 103 ? -14.633 -13.406 2.859 1 80.94 103 VAL A CA 1
ATOM 852 C C . VAL A 1 103 ? -15.867 -14.07 3.453 1 80.94 103 VAL A C 1
ATOM 854 O O . VAL A 1 103 ? -15.789 -14.719 4.5 1 80.94 103 VAL A O 1
ATOM 857 N N . GLU A 1 104 ? -16.984 -13.898 2.82 1 82.5 104 GLU A N 1
ATOM 858 C CA . GLU A 1 104 ? -18.219 -14.508 3.271 1 82.5 104 GLU A CA 1
ATOM 859 C C . GLU A 1 104 ? -18.109 -16.031 3.322 1 82.5 104 GLU A C 1
ATOM 861 O O . GLU A 1 104 ? -18.578 -16.672 4.27 1 82.5 104 GLU A O 1
ATOM 866 N N . ASN A 1 105 ? -17.5 -16.562 2.301 1 80.12 105 ASN A N 1
ATOM 867 C CA . ASN A 1 105 ? -17.297 -18 2.246 1 80.12 105 ASN A CA 1
ATOM 868 C C . ASN A 1 105 ? -16.406 -18.484 3.387 1 80.12 105 ASN A C 1
ATOM 870 O O . ASN A 1 105 ? -16.672 -19.547 3.975 1 80.12 105 ASN A O 1
ATOM 874 N N . MET A 1 106 ? -15.453 -17.766 3.621 1 76.88 106 MET A N 1
ATOM 875 C CA . MET A 1 106 ? -14.555 -18.141 4.711 1 76.88 106 MET A CA 1
ATOM 876 C C . MET A 1 106 ? -15.266 -18.047 6.059 1 76.88 106 MET A C 1
ATOM 878 O O . MET A 1 106 ? -15.047 -18.891 6.93 1 76.88 106 MET A O 1
ATOM 882 N N . GLN A 1 107 ? -16.078 -17.062 6.207 1 77 107 GLN A N 1
ATOM 883 C CA . GLN A 1 107 ? -16.812 -16.875 7.449 1 77 107 GLN A CA 1
ATOM 884 C C . GLN A 1 107 ? -17.875 -17.953 7.637 1 77 107 GLN A C 1
ATOM 886 O O . GLN A 1 107 ? -18.188 -18.328 8.766 1 77 107 GLN A O 1
ATOM 891 N N . SER A 1 108 ? -18.359 -18.391 6.547 1 79.69 108 SER A N 1
ATOM 892 C CA . SER A 1 108 ? -19.453 -19.344 6.621 1 79.69 108 SER A CA 1
ATOM 893 C C . SER A 1 108 ? -18.953 -20.781 6.77 1 79.69 108 SER A C 1
ATOM 895 O O . SER A 1 108 ? -19.688 -21.672 7.184 1 79.69 108 SER A O 1
ATOM 897 N N . ASN A 1 109 ? -17.797 -20.938 6.379 1 79.31 109 ASN A N 1
ATOM 898 C CA . ASN A 1 109 ? -17.234 -22.281 6.453 1 79.31 109 ASN A CA 1
ATOM 899 C C . ASN A 1 109 ? -16.688 -22.594 7.848 1 79.31 109 ASN A C 1
ATOM 901 O O . ASN A 1 109 ? -15.484 -22.438 8.094 1 79.31 109 ASN A O 1
ATOM 905 N N . LYS A 1 110 ? -17.5 -23.078 8.672 1 76.44 110 LYS A N 1
ATOM 906 C CA . LYS A 1 110 ? -17.156 -23.344 10.07 1 76.44 110 LYS A CA 1
ATOM 907 C C . LYS A 1 110 ? -16.078 -24.406 10.195 1 76.44 110 LYS A C 1
ATOM 909 O O . LYS A 1 110 ? -15.266 -24.375 11.117 1 76.44 110 LYS A O 1
ATOM 914 N N . MET A 1 111 ? -16.219 -25.375 9.281 1 72.81 111 MET A N 1
ATOM 915 C CA . MET A 1 111 ? -15.211 -26.422 9.312 1 72.81 111 MET A CA 1
ATOM 916 C C . MET A 1 111 ? -13.828 -25.859 9.016 1 72.81 111 MET A C 1
ATOM 918 O O . MET A 1 111 ? -12.852 -26.203 9.688 1 72.81 111 MET A O 1
ATOM 922 N N . PHE A 1 112 ? -13.766 -25.078 8.102 1 75.19 112 PHE A N 1
ATOM 923 C CA . PHE A 1 112 ? -12.516 -24.406 7.781 1 75.19 112 PHE A CA 1
ATOM 924 C C . PHE A 1 112 ? -12.016 -23.609 8.977 1 75.19 112 PHE A C 1
ATOM 926 O O . PHE A 1 112 ? -10.844 -23.703 9.352 1 75.19 112 PHE A O 1
ATOM 933 N N . SER A 1 113 ? -12.938 -22.891 9.5 1 73.88 113 SER A N 1
ATOM 934 C CA . SER A 1 113 ? -12.594 -22.078 10.656 1 73.88 113 SER A CA 1
ATOM 935 C C . SER A 1 113 ? -12.055 -22.922 11.797 1 73.88 113 SER A C 1
ATOM 937 O O . SER A 1 113 ? -11.047 -22.578 12.422 1 73.88 113 SER A O 1
ATOM 939 N N . ALA A 1 114 ? -12.711 -23.984 11.977 1 77.44 114 ALA A N 1
ATOM 940 C CA . ALA A 1 114 ? -12.289 -24.875 13.062 1 77.44 114 ALA A CA 1
ATOM 941 C C . ALA A 1 114 ? -10.922 -25.5 12.766 1 77.44 114 ALA A C 1
ATOM 943 O O . ALA A 1 114 ? -10.055 -25.531 13.641 1 77.44 114 ALA A O 1
ATOM 944 N N . MET A 1 115 ? -10.742 -25.984 11.578 1 77.06 115 MET A N 1
ATOM 945 C CA . MET A 1 115 ? -9.484 -26.625 11.18 1 77.06 115 MET A CA 1
ATOM 946 C C . MET A 1 115 ? -8.32 -25.641 11.297 1 77.06 115 MET A C 1
ATOM 948 O O . MET A 1 115 ? -7.234 -26 11.734 1 77.06 115 MET A O 1
ATOM 952 N N . MET A 1 116 ? -8.617 -24.469 10.992 1 78.19 116 MET A N 1
ATOM 953 C CA . MET A 1 116 ? -7.566 -23.453 10.977 1 78.19 116 MET A CA 1
ATOM 954 C C . MET A 1 116 ? -7.25 -22.969 12.398 1 78.19 116 MET A C 1
ATOM 956 O O . MET A 1 116 ? -6.105 -22.625 12.695 1 78.19 116 MET A O 1
ATOM 960 N N . THR A 1 117 ? -8.234 -22.969 13.234 1 78.75 117 THR A N 1
ATOM 961 C CA . THR A 1 117 ? -8.047 -22.375 14.562 1 78.75 117 THR A CA 1
ATOM 962 C C . THR A 1 117 ? -7.594 -23.453 15.555 1 78.75 117 THR A C 1
ATOM 964 O O . THR A 1 117 ? -6.941 -23.125 16.562 1 78.75 117 THR A O 1
ATOM 967 N N . LEU A 1 118 ? -7.863 -24.734 15.281 1 82.5 118 LEU A N 1
ATOM 968 C CA . LEU A 1 118 ? -7.641 -25.75 16.297 1 82.5 118 LEU A CA 1
ATOM 969 C C . LEU A 1 118 ? -6.324 -26.484 16.062 1 82.5 118 LEU A C 1
ATOM 971 O O . LEU A 1 118 ? -5.805 -27.156 16.953 1 82.5 118 LEU A O 1
ATOM 975 N N . SER A 1 119 ? -5.711 -26.422 14.969 1 85.19 119 SER A N 1
ATOM 976 C CA . SER A 1 119 ? -4.48 -27.141 14.656 1 85.19 119 SER A CA 1
ATOM 977 C C . SER A 1 119 ? -3.283 -26.203 14.602 1 85.19 119 SER A C 1
ATOM 979 O O . SER A 1 119 ? -3.41 -25.047 14.18 1 85.19 119 SER A O 1
ATOM 981 N N . PRO A 1 120 ? -2.168 -26.672 15.031 1 86.25 120 PRO A N 1
ATOM 982 C CA . PRO A 1 120 ? -0.955 -25.859 14.945 1 86.25 120 PRO A CA 1
ATOM 983 C C . PRO A 1 120 ? -0.615 -25.453 13.516 1 86.25 120 PRO A C 1
ATOM 985 O O . PRO A 1 120 ? -0.172 -24.328 13.273 1 86.25 120 PRO A O 1
ATOM 988 N N . THR A 1 121 ? -0.808 -26.359 12.648 1 85.56 121 THR A N 1
ATOM 989 C CA . THR A 1 121 ? -0.556 -26.078 11.234 1 85.56 121 THR A CA 1
ATOM 990 C C . THR A 1 121 ? -1.526 -25.016 10.719 1 85.56 121 THR A C 1
ATOM 992 O O . THR A 1 121 ? -1.142 -24.141 9.945 1 85.56 121 THR A O 1
ATOM 995 N N . GLY A 1 122 ? -2.678 -25.125 11.141 1 83.69 122 GLY A N 1
ATOM 996 C CA . GLY A 1 122 ? -3.672 -24.125 10.789 1 83.69 122 GLY A CA 1
ATOM 997 C C . GLY A 1 122 ? -3.312 -22.719 11.266 1 83.69 122 GLY A C 1
ATOM 998 O O . GLY A 1 122 ? -3.453 -21.75 10.516 1 83.69 122 GLY A O 1
ATOM 999 N N . HIS A 1 123 ? -2.812 -22.703 12.406 1 83.19 123 HIS A N 1
ATOM 1000 C CA . HIS A 1 123 ? -2.395 -21.422 12.961 1 83.19 123 HIS A CA 1
ATOM 1001 C C . HIS A 1 123 ? -1.239 -20.828 12.164 1 83.19 123 HIS A C 1
ATOM 1003 O O . HIS A 1 123 ? -1.209 -19.609 11.914 1 83.19 123 HIS A O 1
ATOM 1009 N N . ARG A 1 124 ? -0.388 -21.703 11.797 1 84.12 124 ARG A N 1
ATOM 1010 C CA . ARG A 1 124 ? 0.752 -21.25 11.008 1 84.12 124 ARG A CA 1
ATOM 1011 C C . ARG A 1 124 ? 0.305 -20.734 9.648 1 84.12 124 ARG A C 1
ATOM 1013 O O . ARG A 1 124 ? 0.832 -19.734 9.156 1 84.12 124 ARG A O 1
ATOM 1020 N N . TYR A 1 125 ? -0.591 -21.391 9.109 1 85.19 125 TYR A N 1
ATOM 1021 C CA . TYR A 1 125 ? -1.112 -20.984 7.805 1 85.19 125 TYR A CA 1
ATOM 1022 C C . TYR A 1 125 ? -1.828 -19.641 7.895 1 85.19 125 TYR A C 1
ATOM 1024 O O . TYR A 1 125 ? -1.618 -18.766 7.055 1 85.19 125 TYR A O 1
ATOM 1032 N N . LEU A 1 126 ? -2.59 -19.547 8.93 1 80.69 126 LEU A N 1
ATOM 1033 C CA . LEU A 1 126 ? -3.32 -18.297 9.125 1 80.69 126 LEU A CA 1
ATOM 1034 C C . LEU A 1 126 ? -2.361 -17.125 9.305 1 80.69 126 LEU A C 1
ATOM 1036 O O . LEU A 1 126 ? -2.594 -16.047 8.773 1 80.69 126 LEU A O 1
ATOM 1040 N N . ARG A 1 127 ? -1.362 -17.406 10 1 80.88 127 ARG A N 1
ATOM 1041 C CA . ARG A 1 127 ? -0.357 -16.375 10.211 1 80.88 127 ARG A CA 1
ATOM 1042 C C . ARG A 1 127 ? 0.339 -16.016 8.898 1 80.88 127 ARG A C 1
ATOM 1044 O O . ARG A 1 127 ? 0.618 -14.844 8.641 1 80.88 127 ARG A O 1
ATOM 1051 N N . PHE A 1 128 ? 0.581 -17 8.156 1 84.19 128 PHE A N 1
ATOM 1052 C CA . PHE A 1 128 ? 1.234 -16.828 6.863 1 84.19 128 PHE A CA 1
ATOM 1053 C C . PHE A 1 128 ? 0.377 -15.961 5.938 1 84.19 128 PHE A C 1
ATOM 1055 O O . PHE A 1 128 ? 0.856 -14.977 5.379 1 84.19 128 PHE A O 1
ATOM 1062 N N . VAL A 1 129 ? -0.868 -16.312 5.863 1 82 129 VAL A N 1
ATOM 1063 C CA . VAL A 1 129 ? -1.79 -15.609 4.977 1 82 129 VAL A CA 1
ATOM 1064 C C . VAL A 1 129 ? -2.012 -14.188 5.484 1 82 129 VAL A C 1
ATOM 1066 O O . VAL A 1 129 ? -2.088 -13.242 4.695 1 82 129 VAL A O 1
ATOM 1069 N N . ARG A 1 130 ? -2.08 -14.086 6.758 1 79.44 130 ARG A N 1
ATOM 1070 C CA . ARG A 1 130 ? -2.248 -12.766 7.359 1 79.44 130 ARG A CA 1
ATOM 1071 C C . ARG A 1 130 ? -1.089 -11.844 6.996 1 79.44 130 ARG A C 1
ATOM 1073 O O . ARG A 1 130 ? -1.301 -10.703 6.598 1 79.44 130 ARG A O 1
ATOM 1080 N N . ARG A 1 131 ? 0.082 -12.328 7.141 1 79.44 131 ARG A N 1
ATOM 1081 C CA . ARG A 1 131 ? 1.263 -11.523 6.844 1 79.44 131 ARG A CA 1
ATOM 1082 C C . ARG A 1 131 ? 1.312 -11.148 5.363 1 79.44 131 ARG A C 1
ATOM 1084 O O . ARG A 1 131 ? 1.647 -10.016 5.016 1 79.44 131 ARG A O 1
ATOM 1091 N N . MET A 1 132 ? 0.998 -12.078 4.598 1 81.88 132 MET A N 1
ATOM 1092 C CA . MET A 1 132 ? 0.973 -11.836 3.156 1 81.88 132 MET A CA 1
ATOM 1093 C C . MET A 1 132 ? -0.016 -10.734 2.803 1 81.88 132 MET A C 1
ATOM 1095 O O . MET A 1 132 ? 0.321 -9.805 2.064 1 81.88 132 MET A O 1
ATOM 1099 N N . MET A 1 133 ? -1.159 -10.836 3.373 1 78.25 133 MET A N 1
ATOM 1100 C CA . MET A 1 133 ? -2.223 -9.891 3.045 1 78.25 133 MET A CA 1
ATOM 1101 C C . MET A 1 133 ? -1.935 -8.516 3.639 1 78.25 133 MET A C 1
ATOM 1103 O O . MET A 1 133 ? -2.287 -7.496 3.049 1 78.25 133 MET A O 1
ATOM 1107 N N . MET A 1 134 ? -1.29 -8.539 4.719 1 76.75 134 MET A N 1
ATOM 1108 C CA . MET A 1 134 ? -0.959 -7.273 5.375 1 76.75 134 MET A CA 1
ATOM 1109 C C . MET A 1 134 ? 0.027 -6.469 4.539 1 76.75 134 MET A C 1
ATOM 1111 O O . MET A 1 134 ? -0.031 -5.238 4.516 1 76.75 134 MET A O 1
ATOM 1115 N N . VAL A 1 135 ? 0.882 -7.117 3.9 1 74.25 135 VAL A N 1
ATOM 1116 C CA . VAL A 1 135 ? 1.866 -6.441 3.061 1 74.25 135 VAL A CA 1
ATOM 1117 C C . VAL A 1 135 ? 1.158 -5.707 1.925 1 74.25 135 VAL A C 1
ATOM 1119 O O . VAL A 1 135 ? 1.508 -4.566 1.602 1 74.25 135 VAL A O 1
ATOM 1122 N N . GLU A 1 136 ? 0.164 -6.305 1.442 1 72.44 136 GLU A N 1
ATOM 1123 C CA . GLU A 1 136 ? -0.487 -5.746 0.261 1 72.44 136 GLU A CA 1
ATOM 1124 C C . GLU A 1 136 ? -1.64 -4.824 0.649 1 72.44 136 GLU A C 1
ATOM 1126 O O . GLU A 1 136 ? -1.828 -3.77 0.043 1 72.44 136 GLU A O 1
ATOM 1131 N N . PHE A 1 137 ? -2.424 -5.301 1.652 1 72.62 137 PHE A N 1
ATOM 1132 C CA . PHE A 1 137 ? -3.674 -4.598 1.923 1 72.62 137 PHE A CA 1
ATOM 1133 C C . PHE A 1 137 ? -3.602 -3.857 3.252 1 72.62 137 PHE A C 1
ATOM 1135 O O . PHE A 1 137 ? -4.547 -3.168 3.637 1 72.62 137 PHE A O 1
ATOM 1142 N N . GLY A 1 138 ? -2.459 -3.945 3.881 1 66.75 138 GLY A N 1
ATOM 1143 C CA . GLY A 1 138 ? -2.369 -3.33 5.195 1 66.75 138 GLY A CA 1
ATOM 1144 C C . GLY A 1 138 ? -3.129 -4.094 6.266 1 66.75 138 GLY A C 1
ATOM 1145 O O . GLY A 1 138 ? -3.561 -5.227 6.039 1 66.75 138 GLY A O 1
ATOM 1146 N N . SER A 1 139 ? -3.129 -3.738 7.551 1 56.78 139 SER A N 1
ATOM 1147 C CA . SER A 1 139 ? -3.672 -4.441 8.711 1 56.78 139 SER A CA 1
ATOM 1148 C C . SER A 1 139 ? -5.168 -4.695 8.547 1 56.78 139 SER A C 1
ATOM 1150 O O . SER A 1 139 ? -5.773 -5.387 9.367 1 56.78 139 SER A O 1
ATOM 1152 N N . MET A 1 140 ? -5.672 -4.258 7.598 1 56.44 140 MET A N 1
ATOM 1153 C CA . MET A 1 140 ? -7.129 -4.27 7.68 1 56.44 140 MET A CA 1
ATOM 1154 C C . MET A 1 140 ? -7.695 -5.539 7.055 1 56.44 140 MET A C 1
ATOM 1156 O O . MET A 1 140 ? -8.906 -5.668 6.891 1 56.44 140 MET A O 1
ATOM 1160 N N . PHE A 1 141 ? -6.766 -6.387 6.758 1 59.94 141 PHE A N 1
ATOM 1161 C CA . PHE A 1 141 ? -7.164 -7.734 6.379 1 59.94 141 PHE A CA 1
ATOM 1162 C C . PHE A 1 141 ? -6.711 -8.75 7.426 1 59.94 141 PHE A C 1
ATOM 1164 O O . PHE A 1 141 ? -5.531 -9.102 7.484 1 59.94 141 PHE A O 1
ATOM 1171 N N . ASP A 1 142 ? -7.48 -8.883 8.422 1 62.97 142 ASP A N 1
ATOM 1172 C CA . ASP A 1 142 ? -7.125 -9.883 9.414 1 62.97 142 ASP A CA 1
ATOM 1173 C C . ASP A 1 142 ? -7.965 -11.148 9.25 1 62.97 142 ASP A C 1
ATOM 1175 O O . ASP A 1 142 ? -9.141 -11.172 9.617 1 62.97 142 ASP A O 1
ATOM 1179 N N . LEU A 1 143 ? -7.305 -12.141 8.633 1 61.62 143 LEU A N 1
ATOM 1180 C CA . LEU A 1 143 ? -7.988 -13.398 8.367 1 61.62 143 LEU A CA 1
ATOM 1181 C C . LEU A 1 143 ? -8.586 -13.977 9.641 1 61.62 143 LEU A C 1
ATOM 1183 O O . LEU A 1 143 ? -9.664 -14.586 9.609 1 61.62 143 LEU A O 1
ATOM 1187 N N . HIS A 1 144 ? -7.852 -13.773 10.734 1 63.31 144 HIS A N 1
ATOM 1188 C CA . HIS A 1 144 ? -8.367 -14.242 12.016 1 63.31 144 HIS A CA 1
ATOM 1189 C C . HIS A 1 144 ? -9.695 -13.57 12.352 1 63.31 144 HIS A C 1
ATOM 1191 O O . HIS A 1 144 ? -10.656 -14.242 12.734 1 63.31 144 HIS A O 1
ATOM 1197 N N . ASP A 1 145 ? -9.703 -12.32 12.172 1 69.25 145 ASP A N 1
ATOM 1198 C CA . ASP A 1 145 ? -10.938 -11.586 12.461 1 69.25 145 ASP A CA 1
ATOM 1199 C C . ASP A 1 145 ? -12.031 -11.953 11.461 1 69.25 145 ASP A C 1
ATOM 1201 O O . ASP A 1 145 ? -13.195 -12.086 11.828 1 69.25 145 ASP A O 1
ATOM 1205 N N . ILE A 1 146 ? -11.602 -12.234 10.266 1 66.19 146 ILE A N 1
ATOM 1206 C CA . ILE A 1 146 ? -12.547 -12.57 9.211 1 66.19 146 ILE A CA 1
ATOM 1207 C C . ILE A 1 146 ? -13.203 -13.914 9.508 1 66.19 146 ILE A C 1
ATOM 1209 O O . ILE A 1 146 ? -14.43 -14.047 9.461 1 66.19 146 ILE A O 1
ATOM 1213 N N . ILE A 1 147 ? -12.414 -14.906 9.898 1 66 147 ILE A N 1
ATOM 1214 C CA . ILE A 1 147 ? -12.961 -16.25 10.078 1 66 147 ILE A CA 1
ATOM 1215 C C . ILE A 1 147 ? -13.82 -16.297 11.344 1 66 147 ILE A C 1
ATOM 1217 O O . ILE A 1 147 ? -14.656 -17.172 11.5 1 66 147 ILE A O 1
ATOM 1221 N N . HIS A 1 148 ? -13.578 -15.297 12.219 1 68.75 148 HIS A N 1
ATOM 1222 C CA . HIS A 1 148 ? -14.383 -15.258 13.438 1 68.75 148 HIS A CA 1
ATOM 1223 C C . HIS A 1 148 ? -15.539 -14.273 13.305 1 68.75 148 HIS A C 1
ATOM 1225 O O . HIS A 1 148 ? -16.125 -13.867 14.305 1 68.75 148 HIS A O 1
ATOM 1231 N N . GLY A 1 149 ? -15.805 -13.891 12.07 1 64.62 149 GLY A N 1
ATOM 1232 C CA . GLY A 1 149 ? -17.031 -13.156 11.773 1 64.62 149 GLY A CA 1
ATOM 1233 C C . GLY A 1 149 ? -16.859 -11.656 11.898 1 64.62 149 GLY A C 1
ATOM 1234 O O . GLY A 1 149 ? -17.859 -10.922 11.898 1 64.62 149 GLY A O 1
ATOM 1235 N N . LYS A 1 150 ? -15.719 -11.211 12.094 1 65.56 150 LYS A N 1
ATOM 1236 C CA . LYS A 1 150 ? -15.516 -9.766 12.164 1 65.56 150 LYS A CA 1
ATOM 1237 C C . LYS A 1 150 ? -15.055 -9.203 10.82 1 65.56 150 LYS A C 1
ATOM 1239 O O . LYS A 1 150 ? -14.141 -9.742 10.195 1 65.56 150 LYS A O 1
ATOM 1244 N N . ASN A 1 151 ? -16.094 -8.812 10.023 1 59.25 151 ASN A N 1
ATOM 1245 C CA . ASN A 1 151 ? -15.75 -8.273 8.711 1 59.25 151 ASN A CA 1
ATOM 1246 C C . ASN A 1 151 ? -14.867 -7.039 8.828 1 59.25 151 ASN A C 1
ATOM 1248 O O . ASN A 1 151 ? -15.328 -5.98 9.25 1 59.25 151 ASN A O 1
ATOM 1252 N N . VAL A 1 152 ? -13.633 -7.203 8.477 1 66.56 152 VAL A N 1
ATOM 1253 C CA . VAL A 1 152 ? -12.711 -6.109 8.766 1 66.56 152 VAL A CA 1
ATOM 1254 C C . VAL A 1 152 ? -12.141 -5.559 7.457 1 66.56 152 VAL A C 1
ATOM 1256 O O . VAL A 1 152 ? -11.219 -4.738 7.473 1 66.56 152 VAL A O 1
ATOM 1259 N N . MET A 1 153 ? -12.953 -5.969 6.316 1 76.69 153 MET A N 1
ATOM 1260 C CA . MET A 1 153 ? -12.359 -5.418 5.102 1 76.69 153 MET A CA 1
ATOM 1261 C C . MET A 1 153 ? -12.789 -3.971 4.891 1 76.69 153 MET A C 1
ATOM 1263 O O . MET A 1 153 ? -13.977 -3.654 4.984 1 76.69 153 MET A O 1
ATOM 1267 N N . ASN A 1 154 ? -11.93 -3.17 4.715 1 81.5 154 ASN A N 1
ATOM 1268 C CA . ASN A 1 154 ? -12.18 -1.773 4.375 1 81.5 154 ASN A CA 1
ATOM 1269 C C . ASN A 1 154 ? -12.234 -1.565 2.863 1 81.5 154 ASN A C 1
ATOM 1271 O O . ASN A 1 154 ? -11.203 -1.611 2.188 1 81.5 154 ASN A O 1
ATOM 1275 N N . GLU A 1 155 ? -13.477 -1.4 2.363 1 86.5 155 GLU A N 1
ATOM 1276 C CA . GLU A 1 155 ? -13.688 -1.31 0.92 1 86.5 155 GLU A CA 1
ATOM 1277 C C . GLU A 1 155 ? -12.805 -0.225 0.303 1 86.5 155 GLU A C 1
ATOM 1279 O O . GLU A 1 155 ? -12.188 -0.441 -0.739 1 86.5 155 GLU A O 1
ATOM 1284 N N . MET A 1 156 ? -12.742 0.93 0.888 1 86.31 156 MET A N 1
ATOM 1285 C CA . MET A 1 156 ? -11.984 2.055 0.35 1 86.31 156 MET A CA 1
ATOM 1286 C C . MET A 1 156 ? -10.508 1.695 0.201 1 86.31 156 MET A C 1
ATOM 1288 O O . MET A 1 156 ? -9.906 1.949 -0.843 1 86.31 156 MET A O 1
ATOM 1292 N N . ILE A 1 157 ? -9.992 1.067 1.218 1 85.06 157 ILE A N 1
ATOM 1293 C CA . ILE A 1 157 ? -8.578 0.714 1.226 1 85.06 157 ILE A CA 1
ATOM 1294 C C . ILE A 1 157 ? -8.312 -0.379 0.192 1 85.06 157 ILE A C 1
ATOM 1296 O O . ILE A 1 157 ? -7.34 -0.309 -0.558 1 85.06 157 ILE A O 1
ATOM 1300 N N . CYS A 1 158 ? -9.188 -1.362 0.148 1 88 158 CYS A N 1
ATOM 1301 C CA . CYS A 1 158 ? -9.008 -2.473 -0.781 1 88 158 CYS A CA 1
ATOM 1302 C C . CYS A 1 158 ? -9.062 -1.99 -2.225 1 88 158 CYS A C 1
ATOM 1304 O O . CYS A 1 158 ? -8.211 -2.344 -3.037 1 88 158 CYS A O 1
ATOM 1306 N N . ARG A 1 159 ? -10.023 -1.204 -2.523 1 91.12 159 ARG A N 1
ATOM 1307 C CA . ARG A 1 159 ? -10.18 -0.699 -3.885 1 91.12 159 ARG A CA 1
ATOM 1308 C C . ARG A 1 159 ? -9 0.184 -4.277 1 91.12 159 ARG A C 1
ATOM 1310 O O . ARG A 1 159 ? -8.516 0.117 -5.41 1 91.12 159 ARG A O 1
ATOM 1317 N N . ARG A 1 160 ? -8.578 0.977 -3.381 1 90.06 160 ARG A N 1
ATOM 1318 C CA . ARG A 1 160 ? -7.41 1.81 -3.633 1 90.06 160 ARG A CA 1
ATOM 1319 C C . ARG A 1 160 ? -6.184 0.953 -3.928 1 90.06 160 ARG A C 1
ATOM 1321 O O . ARG A 1 160 ? -5.43 1.235 -4.863 1 90.06 160 ARG A O 1
ATOM 1328 N N . THR A 1 161 ? -5.996 0.016 -3.064 1 89.5 161 THR A N 1
ATOM 1329 C CA . THR A 1 161 ? -4.863 -0.888 -3.25 1 89.5 161 THR A CA 1
ATOM 1330 C C . THR A 1 161 ? -4.926 -1.553 -4.621 1 89.5 161 THR A C 1
ATOM 1332 O O . THR A 1 161 ? -3.904 -1.674 -5.305 1 89.5 161 THR A O 1
ATOM 1335 N N . PHE A 1 162 ? -6.117 -1.961 -4.992 1 93.38 162 PHE A N 1
ATOM 1336 C CA . PHE A 1 162 ? -6.336 -2.586 -6.289 1 93.38 162 PHE A CA 1
ATOM 1337 C C . PHE A 1 162 ? -5.918 -1.651 -7.418 1 93.38 162 PHE A C 1
ATOM 1339 O O . PHE A 1 162 ? -5.152 -2.039 -8.305 1 93.38 162 PHE A O 1
ATOM 1346 N N . ARG A 1 163 ? -6.324 -0.453 -7.387 1 95.12 163 ARG A N 1
ATOM 1347 C CA . ARG A 1 163 ? -6.016 0.535 -8.414 1 95.12 163 ARG A CA 1
ATOM 1348 C C . ARG A 1 163 ? -4.527 0.874 -8.422 1 95.12 163 ARG A C 1
ATOM 1350 O O . ARG A 1 163 ? -3.902 0.93 -9.484 1 95.12 163 ARG A O 1
ATOM 1357 N N . GLN A 1 164 ? -4.059 1.051 -7.25 1 93.25 164 GLN A N 1
ATOM 1358 C CA . GLN A 1 164 ? -2.666 1.46 -7.105 1 93.25 164 GLN A CA 1
ATOM 1359 C C . GLN A 1 164 ? -1.719 0.377 -7.617 1 93.25 164 GLN A C 1
ATOM 1361 O O . GLN A 1 164 ? -0.76 0.671 -8.336 1 93.25 164 GLN A O 1
ATOM 1366 N N . SER A 1 165 ? -1.985 -0.816 -7.23 1 93.62 165 SER A N 1
ATOM 1367 C CA . SER A 1 165 ? -1.144 -1.929 -7.66 1 93.62 165 SER A CA 1
ATOM 1368 C C . SER A 1 165 ? -1.168 -2.09 -9.172 1 93.62 165 SER A C 1
ATOM 1370 O O . SER A 1 165 ? -0.119 -2.225 -9.805 1 93.62 165 SER A O 1
ATOM 1372 N N . ASN A 1 166 ? -2.352 -2.043 -9.719 1 96.75 166 ASN A N 1
ATOM 1373 C CA . ASN A 1 166 ? -2.486 -2.18 -11.164 1 96.75 166 ASN A CA 1
ATOM 1374 C C . ASN A 1 166 ? -1.739 -1.075 -11.906 1 96.75 166 ASN A C 1
ATOM 1376 O O . ASN A 1 166 ? -0.978 -1.351 -12.836 1 96.75 166 ASN A O 1
ATOM 1380 N N . LEU A 1 167 ? -1.925 0.074 -11.461 1 96.94 167 LEU A N 1
ATOM 1381 C CA . LEU A 1 167 ? -1.282 1.211 -12.109 1 96.94 167 LEU A CA 1
ATOM 1382 C C . LEU A 1 167 ? 0.236 1.11 -12.008 1 96.94 167 LEU A C 1
ATOM 1384 O O . LEU A 1 167 ? 0.947 1.389 -12.977 1 96.94 167 LEU A O 1
ATOM 1388 N N . TYR A 1 168 ? 0.665 0.745 -10.867 1 96.38 168 TYR A N 1
ATOM 1389 C CA . TYR A 1 168 ? 2.104 0.66 -10.641 1 96.38 168 TYR A CA 1
ATOM 1390 C C . TYR A 1 168 ? 2.746 -0.352 -11.578 1 96.38 168 TYR A C 1
ATOM 1392 O O . TYR A 1 168 ? 3.766 -0.062 -12.211 1 96.38 168 TYR A O 1
ATOM 1400 N N . VAL A 1 169 ? 2.174 -1.492 -11.688 1 97.19 169 VAL A N 1
ATOM 1401 C CA . VAL A 1 169 ? 2.703 -2.525 -12.57 1 97.19 169 VAL A CA 1
ATOM 1402 C C . VAL A 1 169 ? 2.676 -2.033 -14.016 1 97.19 169 VAL A C 1
ATOM 1404 O O . VAL A 1 169 ? 3.67 -2.152 -14.734 1 97.19 169 VAL A O 1
ATOM 1407 N N . MET A 1 170 ? 1.592 -1.465 -14.414 1 97.38 170 MET A N 1
ATOM 1408 C CA . MET A 1 170 ? 1.426 -1.011 -15.789 1 97.38 170 MET A CA 1
ATOM 1409 C C . MET A 1 170 ? 2.457 0.058 -16.141 1 97.38 170 MET A C 1
ATOM 1411 O O . MET A 1 170 ? 2.918 0.133 -17.281 1 97.38 170 MET A O 1
ATOM 1415 N N . GLN A 1 171 ? 2.846 0.83 -15.18 1 96.44 171 GLN A N 1
ATOM 1416 C CA . GLN A 1 171 ? 3.723 1.964 -15.453 1 96.44 171 GLN A CA 1
ATOM 1417 C C . GLN A 1 171 ? 5.191 1.571 -15.297 1 96.44 171 GLN A C 1
ATOM 1419 O O . GLN A 1 171 ? 6.055 2.094 -16 1 96.44 171 GLN A O 1
ATOM 1424 N N . LYS A 1 172 ? 5.469 0.691 -14.406 1 96.06 172 LYS A N 1
ATOM 1425 C CA . LYS A 1 172 ? 6.867 0.489 -14.039 1 96.06 172 LYS A CA 1
ATOM 1426 C C . LYS A 1 172 ? 7.418 -0.791 -14.664 1 96.06 172 LYS A C 1
ATOM 1428 O O . LYS A 1 172 ? 8.633 -0.924 -14.852 1 96.06 172 LYS A O 1
ATOM 1433 N N . ALA A 1 173 ? 6.574 -1.762 -14.898 1 96.75 173 ALA A N 1
ATOM 1434 C CA . ALA A 1 173 ? 7.062 -2.977 -15.547 1 96.75 173 ALA A CA 1
ATOM 1435 C C . ALA A 1 173 ? 7.527 -2.691 -16.969 1 96.75 173 ALA A C 1
ATOM 1437 O O . ALA A 1 173 ? 6.918 -1.892 -17.688 1 96.75 173 ALA A O 1
ATOM 1438 N N . PRO A 1 174 ? 8.602 -3.328 -17.375 1 96.75 174 PRO A N 1
ATOM 1439 C CA . PRO A 1 174 ? 9.023 -3.146 -18.766 1 96.75 174 PRO A CA 1
ATOM 1440 C C . PRO A 1 174 ? 7.934 -3.523 -19.766 1 96.75 174 PRO A C 1
ATOM 1442 O O . PRO A 1 174 ? 7.418 -4.645 -19.734 1 96.75 174 PRO A O 1
ATOM 1445 N N . LYS A 1 175 ? 7.637 -2.641 -20.641 1 95 175 LYS A N 1
ATOM 1446 C CA . LYS A 1 175 ? 6.516 -2.809 -21.562 1 95 175 LYS A CA 1
ATOM 1447 C C . LYS A 1 175 ? 6.734 -4.012 -22.484 1 95 175 LYS A C 1
ATOM 1449 O O . LYS A 1 175 ? 5.777 -4.695 -22.859 1 95 175 LYS A O 1
ATOM 1454 N N . THR A 1 176 ? 7.957 -4.281 -22.75 1 93.69 176 THR A N 1
ATOM 1455 C CA . THR A 1 176 ? 8.297 -5.359 -23.672 1 93.69 176 THR A CA 1
ATOM 1456 C C . THR A 1 176 ? 8.047 -6.719 -23.016 1 93.69 176 THR A C 1
ATOM 1458 O O . THR A 1 176 ? 7.895 -7.723 -23.719 1 93.69 176 THR A O 1
ATOM 1461 N N . ASN A 1 177 ? 8 -6.75 -21.703 1 96.19 177 ASN A N 1
ATOM 1462 C CA . ASN A 1 177 ? 7.844 -8.008 -20.984 1 96.19 177 ASN A CA 1
ATOM 1463 C C . ASN A 1 177 ? 6.52 -8.055 -20.219 1 96.19 177 ASN A C 1
ATOM 1465 O O . ASN A 1 177 ? 6.316 -8.914 -19.375 1 96.19 177 ASN A O 1
ATOM 1469 N N . LEU A 1 178 ? 5.605 -7.125 -20.547 1 98.31 178 LEU A N 1
ATOM 1470 C CA . LEU A 1 178 ? 4.387 -7.023 -19.75 1 98.31 178 LEU A CA 1
ATOM 1471 C C . LEU A 1 178 ? 3.16 -7.34 -20.594 1 98.31 178 LEU A C 1
ATOM 1473 O O . LEU A 1 178 ? 3.004 -6.801 -21.688 1 98.31 178 LEU A O 1
ATOM 1477 N N . LEU A 1 179 ? 2.324 -8.188 -20.125 1 98.56 179 LEU A N 1
ATOM 1478 C CA . LEU A 1 179 ? 0.996 -8.43 -20.688 1 98.56 179 LEU A CA 1
ATOM 1479 C C . LEU A 1 179 ? -0.087 -8.039 -19.672 1 98.56 179 LEU A C 1
ATOM 1481 O O . LEU A 1 179 ? -0.171 -8.625 -18.594 1 98.56 179 LEU A O 1
ATOM 1485 N N . VAL A 1 180 ? -0.822 -7.043 -19.938 1 98.31 180 VAL A N 1
ATOM 1486 C CA . VAL A 1 180 ? -2.043 -6.754 -19.188 1 98.31 180 VAL A CA 1
ATOM 1487 C C . VAL A 1 180 ? -3.188 -7.613 -19.719 1 98.31 180 VAL A C 1
ATOM 1489 O O . VAL A 1 180 ? -3.543 -7.531 -20.906 1 98.31 180 VAL A O 1
ATOM 1492 N N . TYR A 1 181 ? -3.762 -8.406 -18.875 1 97.75 181 TYR A N 1
ATOM 1493 C CA . TYR A 1 181 ? -4.52 -9.555 -19.375 1 97.75 181 TYR A CA 1
ATOM 1494 C C . TYR A 1 181 ? -5.82 -9.719 -18.594 1 97.75 181 TYR A C 1
ATOM 1496 O O . TYR A 1 181 ? -5.828 -9.633 -17.359 1 97.75 181 TYR A O 1
ATOM 1504 N N . LYS A 1 182 ? -6.91 -9.852 -19.297 1 96 182 LYS A N 1
ATOM 1505 C CA . LYS A 1 182 ? -8.156 -10.367 -18.734 1 96 182 LYS A CA 1
ATOM 1506 C C . LYS A 1 182 ? -8.352 -11.836 -19.078 1 96 182 LYS A C 1
ATOM 1508 O O . LYS A 1 182 ? -8.172 -12.234 -20.234 1 96 182 LYS A O 1
ATOM 1513 N N . VAL A 1 183 ? -8.688 -12.562 -18.094 1 94.25 183 VAL A N 1
ATOM 1514 C CA . VAL A 1 183 ? -8.797 -14 -18.344 1 94.25 183 VAL A CA 1
ATOM 1515 C C . VAL A 1 183 ? -9.836 -14.258 -19.438 1 94.25 183 VAL A C 1
ATOM 1517 O O . VAL A 1 183 ? -9.758 -15.258 -20.156 1 94.25 183 VAL A O 1
ATOM 1520 N N . SER A 1 184 ? -10.797 -13.328 -19.547 1 93.12 184 SER A N 1
ATOM 1521 C CA . SER A 1 184 ? -11.836 -13.477 -20.578 1 93.12 184 SER A CA 1
ATOM 1522 C C . SER A 1 184 ? -11.25 -13.328 -21.969 1 93.12 184 SER A C 1
ATOM 1524 O O . SER A 1 184 ? -11.898 -13.672 -22.969 1 93.12 184 SER A O 1
ATOM 1526 N N . ASP A 1 185 ? -10.008 -12.828 -22.125 1 95.19 185 ASP A N 1
ATOM 1527 C CA . ASP A 1 185 ? -9.367 -12.648 -23.422 1 95.19 185 ASP A CA 1
ATOM 1528 C C . ASP A 1 185 ? -8.953 -13.992 -24.016 1 95.19 185 ASP A C 1
ATOM 1530 O O . ASP A 1 185 ? -8.695 -14.094 -25.219 1 95.19 185 ASP A O 1
ATOM 1534 N N . GLY A 1 186 ? -8.766 -15.039 -23.188 1 95.69 186 GLY A N 1
ATOM 1535 C CA . GLY A 1 186 ? -8.594 -16.406 -23.656 1 95.69 186 GLY A CA 1
ATOM 1536 C C . GLY A 1 186 ? -7.16 -16.719 -24.031 1 95.69 186 GLY A C 1
ATOM 1537 O O . GLY A 1 186 ? -6.219 -16.156 -23.469 1 95.69 186 GLY A O 1
ATOM 1538 N N . TRP A 1 187 ? -6.969 -17.688 -24.891 1 97.88 187 TRP A N 1
ATOM 1539 C CA . TRP A 1 187 ? -5.676 -18.297 -25.188 1 97.88 187 TRP A CA 1
ATOM 1540 C C . TRP A 1 187 ? -4.812 -17.359 -26.031 1 97.88 187 TRP A C 1
ATOM 1542 O O . TRP A 1 187 ? -3.619 -17.203 -25.766 1 97.88 187 TRP A O 1
ATOM 1552 N N . GLU A 1 188 ? -5.375 -16.719 -26.938 1 97.56 188 GLU A N 1
ATOM 1553 C CA . GLU A 1 188 ? -4.617 -16.109 -28.031 1 97.56 188 GLU A CA 1
ATOM 1554 C C . GLU A 1 188 ? -3.631 -15.07 -27.516 1 97.56 188 GLU A C 1
ATOM 1556 O O . GLU A 1 188 ? -2.424 -15.188 -27.734 1 97.56 188 GLU A O 1
ATOM 1561 N N . PRO A 1 189 ? -4.129 -14.086 -26.781 1 97.88 189 PRO A N 1
ATOM 1562 C CA . PRO A 1 189 ? -3.158 -13.109 -26.297 1 97.88 189 PRO A CA 1
ATOM 1563 C C . PRO A 1 189 ? -2.145 -13.711 -25.328 1 97.88 189 PRO A C 1
ATOM 1565 O O . PRO A 1 189 ? -0.978 -13.312 -25.328 1 97.88 189 PRO A O 1
ATOM 1568 N N . LEU A 1 190 ? -2.543 -14.633 -24.516 1 98 190 LEU A N 1
ATOM 1569 C CA . LEU A 1 190 ? -1.66 -15.266 -23.531 1 98 190 LEU A CA 1
ATOM 1570 C C . LEU A 1 190 ? -0.565 -16.062 -24.234 1 98 190 LEU A C 1
ATOM 1572 O O . LEU A 1 190 ? 0.619 -15.898 -23.938 1 98 190 LEU A O 1
ATOM 1576 N N . CYS A 1 191 ? -0.943 -16.922 -25.172 1 98.38 191 CYS A N 1
ATOM 1577 C CA . CYS A 1 191 ? -0.001 -17.812 -25.844 1 98.38 191 CYS A CA 1
ATOM 1578 C C . CYS A 1 191 ? 0.935 -17.016 -26.75 1 98.38 191 CYS A C 1
ATOM 1580 O O . CYS A 1 191 ? 2.113 -17.344 -26.875 1 98.38 191 CYS A O 1
ATOM 1582 N N . LYS A 1 192 ? 0.356 -16 -27.438 1 98.12 192 LYS A N 1
ATOM 1583 C CA . LYS A 1 192 ? 1.206 -15.125 -28.219 1 98.12 192 LYS A CA 1
ATOM 1584 C C . LYS A 1 192 ? 2.283 -14.477 -27.359 1 98.12 192 LYS A C 1
ATOM 1586 O O . LYS A 1 192 ? 3.455 -14.43 -27.75 1 98.12 192 LYS A O 1
ATOM 1591 N N . PHE A 1 193 ? 1.887 -14.008 -26.25 1 98.25 193 PHE A N 1
ATOM 1592 C CA . PHE A 1 193 ? 2.811 -13.344 -25.328 1 98.25 193 PHE A CA 1
ATOM 1593 C C . PHE A 1 193 ? 3.869 -14.312 -24.828 1 98.25 193 PHE A C 1
ATOM 1595 O O . PHE A 1 193 ? 5.043 -13.961 -24.719 1 98.25 193 PHE A O 1
ATOM 1602 N N . LEU A 1 194 ? 3.467 -15.555 -24.5 1 97.81 194 LEU A N 1
ATOM 1603 C CA . LEU A 1 194 ? 4.359 -16.562 -23.938 1 97.81 194 LEU A CA 1
ATOM 1604 C C . LEU A 1 194 ? 5.133 -17.281 -25.031 1 97.81 194 LEU A C 1
ATOM 1606 O O . LEU A 1 194 ? 6.066 -18.031 -24.75 1 97.81 194 LEU A O 1
ATOM 1610 N N . ASP A 1 195 ? 4.727 -17.031 -26.234 1 97.25 195 ASP A N 1
ATOM 1611 C CA . ASP A 1 195 ? 5.34 -17.672 -27.391 1 97.25 195 ASP A CA 1
ATOM 1612 C C . ASP A 1 195 ? 5.203 -19.188 -27.312 1 97.25 195 ASP A C 1
ATOM 1614 O O . ASP A 1 195 ? 6.195 -19.922 -27.422 1 97.25 195 ASP A O 1
ATOM 1618 N N . VAL A 1 196 ? 4.059 -19.656 -27.109 1 97.62 196 VAL A N 1
ATOM 1619 C CA . VAL A 1 196 ? 3.721 -21.078 -27.078 1 97.62 196 VAL A CA 1
ATOM 1620 C C . VAL A 1 196 ? 2.527 -21.344 -28 1 97.62 196 VAL A C 1
ATOM 1622 O O . VAL A 1 196 ? 1.759 -20.422 -28.312 1 97.62 196 VAL A O 1
ATOM 1625 N N . PRO A 1 197 ? 2.344 -22.531 -28.422 1 97.81 197 PRO A N 1
ATOM 1626 C CA . PRO A 1 197 ? 1.179 -22.844 -29.266 1 97.81 197 PRO A CA 1
ATOM 1627 C C . PRO A 1 197 ? -0.138 -22.734 -28.5 1 97.81 197 PRO A C 1
ATOM 1629 O O . PRO A 1 197 ? -0.176 -22.984 -27.281 1 97.81 197 PRO A O 1
ATOM 1632 N N . VAL A 1 198 ? -1.179 -22.391 -29.172 1 97.81 198 VAL A N 1
ATOM 1633 C CA . VAL A 1 198 ? -2.516 -22.375 -28.578 1 97.81 198 VAL A CA 1
ATOM 1634 C C . VAL A 1 198 ? -3.008 -23.797 -28.359 1 97.81 198 VAL A C 1
ATOM 1636 O O . VAL A 1 198 ? -3.049 -24.609 -29.297 1 97.81 198 VAL A O 1
ATOM 1639 N N . PRO A 1 199 ? -3.314 -24.094 -27.188 1 97.5 199 PRO A N 1
ATOM 1640 C CA . PRO A 1 199 ? -3.842 -25.438 -26.938 1 97.5 199 PRO A CA 1
ATOM 1641 C C . PRO A 1 199 ? -5.133 -25.719 -27.688 1 97.5 199 PRO A C 1
ATOM 1643 O O . PRO A 1 199 ? -5.895 -24.781 -27.984 1 97.5 199 PRO A O 1
ATOM 1646 N N . ASN A 1 200 ? -5.434 -26.953 -27.938 1 96 200 ASN A N 1
ATOM 1647 C CA . ASN A 1 200 ? -6.625 -27.359 -28.688 1 96 200 ASN A CA 1
ATOM 1648 C C . ASN A 1 200 ? -7.809 -27.594 -27.75 1 96 200 ASN A C 1
ATOM 1650 O O . ASN A 1 200 ? -8.742 -28.328 -28.094 1 96 200 ASN A O 1
ATOM 1654 N N . VAL A 1 201 ? -7.797 -27.109 -26.562 1 97 201 VAL A N 1
ATOM 1655 C CA . VAL A 1 201 ? -8.891 -27.188 -25.594 1 97 201 VAL A CA 1
ATOM 1656 C C . VAL A 1 201 ? -9.383 -25.766 -25.281 1 97 201 VAL A C 1
ATOM 1658 O O . VAL A 1 201 ? -8.656 -24.797 -25.469 1 97 201 VAL A O 1
ATOM 1661 N N . PRO A 1 202 ? -10.664 -25.719 -24.875 1 95.5 202 PRO A N 1
ATOM 1662 C CA . PRO A 1 202 ? -11.172 -24.406 -24.5 1 95.5 202 PRO A CA 1
ATOM 1663 C C . PRO A 1 202 ? -10.391 -23.781 -23.344 1 95.5 202 PRO A C 1
ATOM 1665 O O . PRO A 1 202 ? -9.836 -24.484 -22.516 1 95.5 202 PRO A O 1
ATOM 1668 N N . PHE A 1 203 ? -10.234 -22.469 -23.438 1 96.19 203 PHE A N 1
ATOM 1669 C CA . PHE A 1 203 ? -9.625 -21.766 -22.312 1 96.19 203 PHE A CA 1
ATOM 1670 C C . PHE A 1 203 ? -10.344 -22.109 -21.016 1 96.19 203 PHE A C 1
ATOM 1672 O O . PHE A 1 203 ? -11.57 -22.125 -20.969 1 96.19 203 PHE A O 1
ATOM 1679 N N . PRO A 1 204 ? -9.633 -22.438 -20.047 1 93.5 204 PRO A N 1
ATOM 1680 C CA . PRO A 1 204 ? -10.281 -22.828 -18.797 1 93.5 204 PRO A CA 1
ATOM 1681 C C . PRO A 1 204 ? -11.047 -21.688 -18.141 1 93.5 204 PRO A C 1
ATOM 1683 O O . PRO A 1 204 ? -10.633 -20.531 -18.234 1 93.5 204 PRO A O 1
ATOM 1686 N N . HIS A 1 205 ? -12.188 -21.953 -17.766 1 79.94 205 HIS A N 1
ATOM 1687 C CA . HIS A 1 205 ? -12.984 -21 -17.016 1 79.94 205 HIS A CA 1
ATOM 1688 C C . HIS A 1 205 ? -13.281 -21.516 -15.602 1 79.94 205 HIS A C 1
ATOM 1690 O O . HIS A 1 205 ? -13.992 -22.5 -15.438 1 79.94 205 HIS A O 1
ATOM 1696 N N . LYS A 1 206 ? -12.398 -21.625 -14.797 1 62.09 206 LYS A N 1
ATOM 1697 C CA . LYS A 1 206 ? -12.703 -22.062 -13.438 1 62.09 206 LYS A CA 1
ATOM 1698 C C . LYS A 1 206 ? -13.453 -20.984 -12.664 1 62.09 206 LYS A C 1
ATOM 1700 O O . LYS A 1 206 ? -12.906 -19.906 -12.398 1 62.09 206 LYS A O 1
ATOM 1705 N N . ASN A 1 207 ? -14.539 -20.703 -13.242 1 52.28 207 ASN A N 1
ATOM 1706 C CA . ASN A 1 207 ? -15.367 -19.641 -12.688 1 52.28 207 ASN A CA 1
ATOM 1707 C C . ASN A 1 207 ? -15.484 -19.766 -11.172 1 52.28 207 ASN A C 1
ATOM 1709 O O . ASN A 1 207 ? -15.281 -20.828 -10.609 1 52.28 207 ASN A O 1
ATOM 1713 N N . ALA A 1 208 ? -15.672 -18.469 -10.406 1 42.94 208 ALA A N 1
ATOM 1714 C CA . ALA A 1 208 ? -15.984 -18.062 -9.039 1 42.94 208 ALA A CA 1
ATOM 1715 C C . ALA A 1 208 ? -16.906 -19.078 -8.359 1 42.94 208 ALA A C 1
ATOM 1717 O O . ALA A 1 208 ? -16.719 -19.406 -7.191 1 42.94 208 ALA A O 1
ATOM 1718 N N . ARG A 1 209 ? -18.172 -19.078 -8.812 1 42.69 209 ARG A N 1
ATOM 1719 C CA . ARG A 1 209 ? -19.219 -19.719 -8.031 1 42.69 209 ARG A CA 1
ATOM 1720 C C . ARG A 1 209 ? -19 -21.219 -7.938 1 42.69 209 ARG A C 1
ATOM 1722 O O . ARG A 1 209 ? -19.594 -21.891 -7.09 1 42.69 209 ARG A O 1
ATOM 1729 N N . GLY A 1 210 ? -18.453 -21.781 -9.016 1 35.97 210 GLY A N 1
ATOM 1730 C CA . GLY A 1 210 ? -18.594 -23.219 -9.18 1 35.97 210 GLY A CA 1
ATOM 1731 C C . GLY A 1 210 ? -17.484 -24.016 -8.5 1 35.97 210 GLY A C 1
ATOM 1732 O O . GLY A 1 210 ? -17.406 -25.234 -8.648 1 35.97 210 GLY A O 1
ATOM 1733 N N . GLY A 1 211 ? -16.359 -23.422 -8.227 1 35.12 211 GLY A N 1
ATOM 1734 C CA . GLY A 1 211 ? -15.234 -24.328 -7.965 1 35.12 211 GLY A CA 1
ATOM 1735 C C . GLY A 1 211 ? -15.492 -25.281 -6.812 1 35.12 211 GLY A C 1
ATOM 1736 O O . GLY A 1 211 ? -14.906 -26.359 -6.754 1 35.12 211 GLY A O 1
ATOM 1737 N N . LEU A 1 212 ? -15.891 -24.797 -5.746 1 36.34 212 LEU A N 1
ATOM 1738 C CA . LEU A 1 212 ? -15.914 -25.734 -4.629 1 36.34 212 LEU A CA 1
ATOM 1739 C C . LEU A 1 212 ? -16.75 -26.969 -4.965 1 36.34 212 LEU A C 1
ATOM 1741 O O . LEU A 1 212 ? -16.406 -28.078 -4.598 1 36.34 212 LEU A O 1
ATOM 1745 N N . LEU A 1 213 ? -17.797 -26.75 -5.73 1 33.84 213 LEU A N 1
ATOM 1746 C CA . LEU A 1 213 ? -18.672 -27.906 -5.898 1 33.84 213 LEU A CA 1
ATOM 1747 C C . LEU A 1 213 ? -18.062 -28.906 -6.867 1 33.84 213 LEU A C 1
ATOM 1749 O O . LEU A 1 213 ? -18.281 -30.109 -6.738 1 33.84 213 LEU A O 1
ATOM 1753 N N . GLU A 1 214 ? -17.312 -28.422 -7.824 1 34.72 214 GLU A N 1
ATOM 1754 C CA . GLU A 1 214 ? -16.938 -29.453 -8.805 1 34.72 214 GLU A CA 1
ATOM 1755 C C . GLU A 1 214 ? -15.734 -30.25 -8.336 1 34.72 214 GLU A C 1
ATOM 1757 O O . GLU A 1 214 ? -15.523 -31.391 -8.781 1 34.72 214 GLU A O 1
ATOM 1762 N N . THR A 1 215 ? -14.773 -29.703 -7.68 1 33.19 215 THR A N 1
ATOM 1763 C CA . THR A 1 215 ? -13.711 -30.594 -7.234 1 33.19 215 THR A CA 1
ATOM 1764 C C . THR A 1 215 ? -14.234 -31.578 -6.188 1 33.19 215 THR A C 1
ATOM 1766 O O . THR A 1 215 ? -13.508 -32.469 -5.758 1 33.19 215 THR A O 1
ATOM 1769 N N . LEU A 1 216 ? -15.312 -31.234 -5.535 1 31.88 216 LEU A N 1
ATOM 1770 C CA . LEU A 1 216 ? -15.852 -32.25 -4.637 1 31.88 216 LEU A CA 1
ATOM 1771 C C . LEU A 1 216 ? -16.578 -33.344 -5.414 1 31.88 216 LEU A C 1
ATOM 1773 O O . LEU A 1 216 ? -17 -34.344 -4.84 1 31.88 216 LEU A O 1
ATOM 1777 N N . LYS A 1 217 ? -16.859 -33.344 -6.727 1 30.84 217 LYS A N 1
ATOM 1778 C CA . LYS A 1 217 ? -17.469 -34.531 -7.301 1 30.84 217 LYS A CA 1
ATOM 1779 C C . LYS A 1 217 ? -16.406 -35.469 -7.863 1 30.84 217 LYS A C 1
ATOM 1781 O O . LYS A 1 217 ? -16.219 -36.562 -7.34 1 30.84 217 LYS A O 1
ATOM 1786 N N . MET B 1 1 ? -11.422 23.031 3.785 1 95.25 1 MET B N 1
ATOM 1787 C CA . MET B 1 1 ? -10.047 22.625 3.498 1 95.25 1 MET B CA 1
ATOM 1788 C C . MET B 1 1 ? -9.602 23.141 2.135 1 95.25 1 MET B C 1
ATOM 1790 O O . MET B 1 1 ? -10.32 22.984 1.144 1 95.25 1 MET B O 1
ATOM 1794 N N . LYS B 1 2 ? -8.477 23.75 2.105 1 96.69 2 LYS B N 1
ATOM 1795 C CA . LYS B 1 2 ? -7.977 24.406 0.9 1 96.69 2 LYS B CA 1
ATOM 1796 C C . LYS B 1 2 ? -6.895 23.562 0.227 1 96.69 2 LYS B C 1
ATOM 1798 O O . LYS B 1 2 ? -6.75 23.594 -0.997 1 96.69 2 LYS B O 1
ATOM 1803 N N . VAL B 1 3 ? -6.113 22.891 0.994 1 97.81 3 VAL B N 1
ATOM 1804 C CA . VAL B 1 3 ? -4.969 22.156 0.47 1 97.81 3 VAL B CA 1
ATOM 1805 C C . VAL B 1 3 ? -4.957 20.734 1.054 1 97.81 3 VAL B C 1
ATOM 1807 O O . VAL B 1 3 ? -5.113 20.562 2.264 1 97.81 3 VAL B O 1
ATOM 1810 N N . ILE B 1 4 ? -4.82 19.766 0.255 1 97 4 ILE B N 1
ATOM 1811 C CA . ILE B 1 4 ? -4.641 18.375 0.65 1 97 4 ILE B CA 1
ATOM 1812 C C . ILE B 1 4 ? -3.184 17.969 0.443 1 97 4 ILE B C 1
ATOM 1814 O O . ILE B 1 4 ? -2.684 17.984 -0.684 1 97 4 ILE B O 1
ATOM 1818 N N . MET B 1 5 ? -2.545 17.703 1.533 1 96.88 5 MET B N 1
ATOM 1819 C CA . MET B 1 5 ? -1.184 17.172 1.433 1 96.88 5 MET B CA 1
ATOM 1820 C C . MET B 1 5 ? -1.193 15.68 1.153 1 96.88 5 MET B C 1
ATOM 1822 O O . MET B 1 5 ? -1.683 14.891 1.967 1 96.88 5 MET B O 1
ATOM 1826 N N . ALA B 1 6 ? -0.651 15.289 0.019 1 96.19 6 ALA B N 1
ATOM 1827 C CA . ALA B 1 6 ? -0.709 13.891 -0.406 1 96.19 6 ALA B CA 1
ATOM 1828 C C . ALA B 1 6 ? 0.659 13.227 -0.289 1 96.19 6 ALA B C 1
ATOM 1830 O O . ALA B 1 6 ? 0.806 12.039 -0.59 1 96.19 6 ALA B O 1
ATOM 1831 N N . GLY B 1 7 ? 1.681 14.008 0.147 1 94.62 7 GLY B N 1
ATOM 1832 C CA . GLY B 1 7 ? 3.016 13.461 0.302 1 94.62 7 GLY B CA 1
ATOM 1833 C C . GLY B 1 7 ? 3.168 12.602 1.548 1 94.62 7 GLY B C 1
ATOM 1834 O O . GLY B 1 7 ? 2.576 12.906 2.586 1 94.62 7 GLY B O 1
ATOM 1835 N N . LEU B 1 8 ? 4.02 11.57 1.49 1 92.56 8 LEU B N 1
ATOM 1836 C CA . LEU B 1 8 ? 4.262 10.672 2.613 1 92.56 8 LEU B CA 1
ATOM 1837 C C . LEU B 1 8 ? 5.039 11.383 3.717 1 92.56 8 LEU B C 1
ATOM 1839 O O . LEU B 1 8 ? 5.637 12.438 3.484 1 92.56 8 LEU B O 1
ATOM 1843 N N . PRO B 1 9 ? 4.992 10.789 4.938 1 89.56 9 PRO B N 1
ATOM 1844 C CA . PRO B 1 9 ? 5.863 11.32 5.988 1 89.56 9 PRO B CA 1
ATOM 1845 C C . PRO B 1 9 ? 7.332 11.344 5.578 1 89.56 9 PRO B C 1
ATOM 1847 O O . PRO B 1 9 ? 7.77 10.508 4.777 1 89.56 9 PRO B O 1
ATOM 1850 N N . LYS B 1 10 ? 8.055 12.328 6.109 1 91.44 10 LYS B N 1
ATOM 1851 C CA . LYS B 1 10 ? 9.492 12.461 5.902 1 91.44 10 LYS B CA 1
ATOM 1852 C C . LYS B 1 10 ? 9.797 13.023 4.52 1 91.44 10 LYS B C 1
ATOM 1854 O O . LYS B 1 10 ? 10.898 12.836 3.994 1 91.44 10 LYS B O 1
ATOM 1859 N N . THR B 1 11 ? 8.82 13.688 3.91 1 94.25 11 THR B N 1
ATOM 1860 C CA . THR B 1 11 ? 9.055 14.383 2.648 1 94.25 11 THR B CA 1
ATOM 1861 C C . THR B 1 11 ? 9.016 15.891 2.848 1 94.25 11 THR B C 1
ATOM 1863 O O . THR B 1 11 ? 8.719 16.641 1.914 1 94.25 11 THR B O 1
ATOM 1866 N N . GLY B 1 12 ? 9.18 16.375 4.078 1 91.31 12 GLY B N 1
ATOM 1867 C CA . GLY B 1 12 ? 9.195 17.797 4.379 1 91.31 12 GLY B CA 1
ATOM 1868 C C . GLY B 1 12 ? 7.914 18.281 5.035 1 91.31 12 GLY B C 1
ATOM 1869 O O . GLY B 1 12 ? 7.477 19.406 4.801 1 91.31 12 GLY B O 1
ATOM 1870 N N . THR B 1 13 ? 7.301 17.438 5.836 1 89.25 13 THR B N 1
ATOM 1871 C CA . THR B 1 13 ? 6.004 17.734 6.434 1 89.25 13 THR B CA 1
ATOM 1872 C C . THR B 1 13 ? 6.133 18.844 7.469 1 89.25 13 THR B C 1
ATOM 1874 O O . THR B 1 13 ? 5.281 19.734 7.539 1 89.25 13 THR B O 1
ATOM 1877 N N . LYS B 1 14 ? 7.168 18.812 8.281 1 89.69 14 LYS B N 1
ATOM 1878 C CA . LYS B 1 14 ? 7.379 19.875 9.266 1 89.69 14 LYS B CA 1
ATOM 1879 C C . LYS B 1 14 ? 7.625 21.219 8.586 1 89.69 14 LYS B C 1
ATOM 1881 O O . LYS B 1 14 ? 7.137 22.25 9.047 1 89.69 14 LYS B O 1
ATOM 1886 N N . THR B 1 15 ? 8.422 21.156 7.562 1 93.62 15 THR B N 1
ATOM 1887 C CA . THR B 1 15 ? 8.688 22.359 6.785 1 93.62 15 THR B CA 1
ATOM 1888 C C . THR B 1 15 ? 7.398 22.906 6.195 1 93.62 15 THR B C 1
ATOM 1890 O O . THR B 1 15 ? 7.152 24.125 6.254 1 93.62 15 THR B O 1
ATOM 1893 N N . MET B 1 16 ? 6.559 22.062 5.672 1 95.06 16 MET B N 1
ATOM 1894 C CA . MET B 1 16 ? 5.293 22.484 5.078 1 95.06 16 MET B CA 1
ATOM 1895 C C . MET B 1 16 ? 4.379 23.109 6.133 1 95.06 16 MET B C 1
ATOM 1897 O O . MET B 1 16 ? 3.688 24.094 5.867 1 95.06 16 MET B O 1
ATOM 1901 N N . HIS B 1 17 ? 4.398 22.422 7.312 1 94.5 17 HIS B N 1
ATOM 1902 C CA . HIS B 1 17 ? 3.621 23 8.406 1 94.5 17 HIS B CA 1
ATOM 1903 C C . HIS B 1 17 ? 4.043 24.438 8.688 1 94.5 17 HIS B C 1
ATOM 1905 O O . HIS B 1 17 ? 3.197 25.344 8.75 1 94.5 17 HIS B O 1
ATOM 1911 N N . ALA B 1 18 ? 5.312 24.688 8.844 1 95 18 ALA B N 1
ATOM 1912 C CA . ALA B 1 18 ? 5.848 26.016 9.109 1 95 18 ALA B CA 1
ATOM 1913 C C . ALA B 1 18 ? 5.504 26.984 7.98 1 95 18 ALA B C 1
ATOM 1915 O O . ALA B 1 18 ? 5.148 28.141 8.227 1 95 18 ALA B O 1
ATOM 1916 N N . ALA B 1 19 ? 5.621 26.531 6.801 1 96.75 19 ALA B N 1
ATOM 1917 C CA . ALA B 1 19 ? 5.316 27.359 5.641 1 96.75 19 ALA B CA 1
ATOM 1918 C C . ALA B 1 19 ? 3.85 27.781 5.641 1 96.75 19 ALA B C 1
ATOM 1920 O O . ALA B 1 19 ? 3.537 28.953 5.406 1 96.75 19 ALA B O 1
ATOM 1921 N N . PHE B 1 20 ? 2.943 26.859 5.887 1 97 20 PHE B N 1
ATOM 1922 C CA . PHE B 1 20 ? 1.516 27.156 5.918 1 97 20 PHE B CA 1
ATOM 1923 C C . PHE B 1 20 ? 1.189 28.125 7.043 1 97 20 PHE B C 1
ATOM 1925 O O . PHE B 1 20 ? 0.336 29 6.883 1 97 20 PHE B O 1
ATOM 1932 N N . ASP B 1 21 ? 1.898 27.953 8.18 1 95.88 21 ASP B N 1
ATOM 1933 C CA . ASP B 1 21 ? 1.726 28.891 9.281 1 95.88 21 ASP B CA 1
ATOM 1934 C C . ASP B 1 21 ? 2.076 30.312 8.852 1 95.88 21 ASP B C 1
ATOM 1936 O O . ASP B 1 21 ? 1.339 31.266 9.141 1 95.88 21 ASP B O 1
ATOM 1940 N N . ILE B 1 22 ? 3.162 30.453 8.18 1 96.81 22 ILE B N 1
ATOM 1941 C CA . ILE B 1 22 ? 3.646 31.75 7.727 1 96.81 22 ILE B CA 1
ATOM 1942 C C . ILE B 1 22 ? 2.654 32.375 6.734 1 96.81 22 ILE B C 1
ATOM 1944 O O . ILE B 1 22 ? 2.398 33.562 6.762 1 96.81 22 ILE B O 1
ATOM 1948 N N . ILE B 1 23 ? 2.109 31.547 5.832 1 96.88 23 ILE B N 1
ATOM 1949 C CA . ILE B 1 23 ? 1.124 31.984 4.848 1 96.88 23 ILE B CA 1
ATOM 1950 C C . ILE B 1 23 ? -0.163 32.406 5.555 1 96.88 23 ILE B C 1
ATOM 1952 O O . ILE B 1 23 ? -0.921 33.219 5.039 1 96.88 23 ILE B O 1
ATOM 1956 N N . GLY B 1 24 ? -0.447 31.828 6.766 1 96.81 24 GLY B N 1
ATOM 1957 C CA . GLY B 1 24 ? -1.636 32.156 7.535 1 96.81 24 GLY B CA 1
ATOM 1958 C C . GLY B 1 24 ? -2.715 31.094 7.449 1 96.81 24 GLY B C 1
ATOM 1959 O O . GLY B 1 24 ? -3.895 31.375 7.668 1 96.81 24 GLY B O 1
ATOM 1960 N N . TYR B 1 25 ? -2.363 29.906 7.055 1 97 25 TYR B N 1
ATOM 1961 C CA . TYR B 1 25 ? -3.32 28.797 6.992 1 97 25 TYR B CA 1
ATOM 1962 C C . TYR B 1 25 ? -3.443 28.109 8.344 1 97 25 TYR B C 1
ATOM 1964 O O . TYR B 1 25 ? -2.451 27.938 9.055 1 97 25 TYR B O 1
ATOM 1972 N N . SER B 1 26 ? -4.629 27.719 8.695 1 96 26 SER B N 1
ATOM 1973 C CA . SER B 1 26 ? -4.805 26.781 9.805 1 96 26 SER B CA 1
ATOM 1974 C C . SER B 1 26 ? -4.375 25.375 9.414 1 96 26 SER B C 1
ATOM 1976 O O . SER B 1 26 ? -4.715 24.891 8.328 1 96 26 SER B O 1
ATOM 1978 N N . VAL B 1 27 ? -3.596 24.656 10.297 1 94.25 27 VAL B N 1
ATOM 1979 C CA . VAL B 1 27 ? -2.99 23.375 9.922 1 94.25 27 VAL B CA 1
ATOM 1980 C C . VAL B 1 27 ? -3.229 22.344 11.023 1 94.25 27 VAL B C 1
ATOM 1982 O O . VAL B 1 27 ? -2.941 22.609 12.195 1 94.25 27 VAL B O 1
ATOM 1985 N N . TYR B 1 28 ? -3.807 21.25 10.633 1 91.31 28 TYR B N 1
ATOM 1986 C CA . TYR B 1 28 ? -3.795 20.094 11.516 1 91.31 28 TYR B CA 1
ATOM 1987 C C . TYR B 1 28 ? -2.564 19.219 11.273 1 91.31 28 TYR B C 1
ATOM 1989 O O . TYR B 1 28 ? -2.154 19.031 10.125 1 91.31 28 TYR B O 1
ATOM 1997 N N . ASP B 1 29 ? -1.964 18.766 12.352 1 89.38 29 ASP B N 1
ATOM 1998 C CA . ASP B 1 29 ? -0.887 17.781 12.328 1 89.38 29 ASP B CA 1
ATOM 1999 C C . ASP B 1 29 ? -1.292 16.516 13.07 1 89.38 29 ASP B C 1
ATOM 2001 O O . ASP B 1 29 ? -2.469 16.312 13.375 1 89.38 29 ASP B O 1
ATOM 2005 N N . ILE B 1 30 ? -0.396 15.602 13.281 1 83.25 30 ILE B N 1
ATOM 2006 C CA . ILE B 1 30 ? -0.684 14.273 13.805 1 83.25 30 ILE B CA 1
ATOM 2007 C C . ILE B 1 30 ? -1.381 14.391 15.164 1 83.25 30 ILE B C 1
ATOM 2009 O O . ILE B 1 30 ? -2.316 13.648 15.453 1 83.25 30 ILE B O 1
ATOM 2013 N N . MET B 1 31 ? -0.996 15.359 15.992 1 83.19 31 MET B N 1
ATOM 2014 C CA . MET B 1 31 ? -1.562 15.477 17.328 1 83.19 31 MET B CA 1
ATOM 2015 C C . MET B 1 31 ? -3.018 15.93 17.281 1 83.19 31 MET B C 1
ATOM 2017 O O . MET B 1 31 ? -3.857 15.438 18.031 1 83.19 31 MET B O 1
ATOM 2021 N N . GLU B 1 32 ? -3.293 16.875 16.438 1 87.62 32 GLU B N 1
ATOM 2022 C CA . GLU B 1 32 ? -4.676 17.312 16.266 1 87.62 32 GLU B CA 1
ATOM 2023 C C . GLU B 1 32 ? -5.555 16.156 15.766 1 87.62 32 GLU B C 1
ATOM 2025 O O . GLU B 1 32 ? -6.688 16 16.219 1 87.62 32 GLU B O 1
ATOM 2030 N N . HIS B 1 33 ? -5.004 15.367 14.852 1 88.06 33 HIS B N 1
ATOM 2031 C CA . HIS B 1 33 ? -5.758 14.227 14.344 1 88.06 33 HIS B CA 1
ATOM 2032 C C . HIS B 1 33 ? -6.066 13.234 15.461 1 88.06 33 HIS B C 1
ATOM 2034 O O . HIS B 1 33 ? -7.172 12.688 15.516 1 88.06 33 HIS B O 1
ATOM 2040 N N . PHE B 1 34 ? -5.086 13.062 16.266 1 87.81 34 PHE B N 1
ATOM 2041 C CA . PHE B 1 34 ? -5.262 12.125 17.375 1 87.81 34 PHE B CA 1
ATOM 2042 C C . PHE B 1 34 ? -6.273 12.656 18.375 1 87.81 34 PHE B C 1
ATOM 2044 O O . PHE B 1 34 ? -7.23 11.961 18.734 1 87.81 34 PHE B O 1
ATOM 2051 N N . TRP B 1 35 ? -6.18 13.945 18.734 1 89.44 35 TRP B N 1
ATOM 2052 C CA . TRP B 1 35 ? -6.977 14.492 19.828 1 89.44 35 TRP B CA 1
ATOM 2053 C C . TRP B 1 35 ? -8.375 14.875 19.344 1 89.44 35 TRP B C 1
ATOM 2055 O O . TRP B 1 35 ? -9.359 14.664 20.047 1 89.44 35 TRP B O 1
ATOM 2065 N N . LEU B 1 36 ? -8.484 15.398 18.188 1 89.69 36 LEU B N 1
ATOM 2066 C CA . LEU B 1 36 ? -9.75 15.961 17.734 1 89.69 36 LEU B CA 1
ATOM 2067 C C . LEU B 1 36 ? -10.555 14.922 16.953 1 89.69 36 LEU B C 1
ATOM 2069 O O . LEU B 1 36 ? -11.781 14.906 17.016 1 89.69 36 LEU B O 1
ATOM 2073 N N . HIS B 1 37 ? -9.797 14 16.266 1 90.94 37 HIS B N 1
ATOM 2074 C CA . HIS B 1 37 ? -10.531 13.188 15.297 1 90.94 37 HIS B CA 1
ATOM 2075 C C . HIS B 1 37 ? -10.141 11.711 15.414 1 90.94 37 HIS B C 1
ATOM 2077 O O . HIS B 1 37 ? -10.336 10.938 14.477 1 90.94 37 HIS B O 1
ATOM 2083 N N . GLY B 1 38 ? -9.508 11.352 16.469 1 88.88 38 GLY B N 1
ATOM 2084 C CA . GLY B 1 38 ? -9.062 9.984 16.672 1 88.88 38 GLY B CA 1
ATOM 2085 C C . GLY B 1 38 ? -10.172 8.961 16.484 1 88.88 38 GLY B C 1
ATOM 2086 O O . GLY B 1 38 ? -9.984 7.938 15.828 1 88.88 38 GLY B O 1
ATOM 2087 N N . ASP B 1 39 ? -11.32 9.281 17.031 1 87.06 39 ASP B N 1
ATOM 2088 C CA . ASP B 1 39 ? -12.445 8.352 16.969 1 87.06 39 ASP B CA 1
ATOM 2089 C C . ASP B 1 39 ? -12.984 8.234 15.539 1 87.06 39 ASP B C 1
ATOM 2091 O O . ASP B 1 39 ? -13.336 7.145 15.086 1 87.06 39 ASP B O 1
ATOM 2095 N N . GLN B 1 40 ? -13.023 9.312 14.859 1 89.75 40 GLN B N 1
ATOM 2096 C CA . GLN B 1 40 ? -13.5 9.312 13.484 1 89.75 40 GLN B CA 1
ATOM 2097 C C . GLN B 1 40 ? -12.562 8.516 12.578 1 89.75 40 GLN B C 1
ATOM 2099 O O . GLN B 1 40 ? -13.016 7.77 11.703 1 89.75 40 GLN B O 1
ATOM 2104 N N . TRP B 1 41 ? -11.336 8.664 12.82 1 89.56 41 TRP B N 1
ATOM 2105 C CA . TRP B 1 41 ? -10.367 7.926 12.016 1 89.56 41 TRP B CA 1
ATOM 2106 C C . TRP B 1 41 ? -10.438 6.434 12.312 1 89.56 41 TRP B C 1
ATOM 2108 O O . TRP B 1 41 ? -10.297 5.605 11.414 1 89.56 41 TRP B O 1
ATOM 2118 N N . ASN B 1 42 ? -10.656 6.156 13.57 1 84.12 42 ASN B N 1
ATOM 2119 C CA . ASN B 1 42 ? -10.867 4.75 13.906 1 84.12 42 ASN B CA 1
ATOM 2120 C C . ASN B 1 42 ? -12.07 4.172 13.172 1 84.12 42 ASN B C 1
ATOM 2122 O O . ASN B 1 42 ? -12.039 3.027 12.719 1 84.12 42 ASN B O 1
ATOM 2126 N N . LYS B 1 43 ? -13.078 4.945 13.078 1 83.12 43 LYS B N 1
ATOM 2127 C CA . LYS B 1 43 ? -14.258 4.555 12.312 1 83.12 43 LYS B CA 1
ATOM 2128 C C . LYS B 1 43 ? -13.914 4.348 10.836 1 83.12 43 LYS B C 1
ATOM 2130 O O . LYS B 1 43 ? -14.336 3.361 10.234 1 83.12 43 LYS B O 1
ATOM 2135 N N . PHE B 1 44 ? -13.125 5.195 10.305 1 83.25 44 PHE B N 1
ATOM 2136 C CA . PHE B 1 44 ? -12.711 5.125 8.906 1 83.25 44 PHE B CA 1
ATOM 2137 C C . PHE B 1 44 ? -11.906 3.861 8.641 1 83.25 44 PHE B C 1
ATOM 2139 O O . PHE B 1 44 ? -12.18 3.135 7.684 1 83.25 44 PHE B O 1
ATOM 2146 N N . TRP B 1 45 ? -11 3.557 9.547 1 80.5 45 TRP B N 1
ATOM 2147 C CA . TRP B 1 45 ? -10.117 2.41 9.359 1 80.5 45 TRP B CA 1
ATOM 2148 C C . TRP B 1 45 ? -10.867 1.103 9.594 1 80.5 45 TRP B C 1
ATOM 2150 O O . TRP B 1 45 ? -10.445 0.043 9.125 1 80.5 45 TRP B O 1
ATOM 2160 N N . SER B 1 46 ? -12.016 1.215 10.242 1 78.25 46 SER B N 1
ATOM 2161 C CA . SER B 1 46 ? -12.828 0.026 10.477 1 78.25 46 SER B CA 1
ATOM 2162 C C . SER B 1 46 ? -13.797 -0.216 9.32 1 78.25 46 SER B C 1
ATOM 2164 O O . SER B 1 46 ? -14.586 -1.163 9.359 1 78.25 46 SER B O 1
ATOM 2166 N N . GLY B 1 47 ? -13.75 0.682 8.383 1 80.19 47 GLY B N 1
ATOM 2167 C CA . GLY B 1 47 ? -14.562 0.487 7.191 1 80.19 47 GLY B CA 1
ATOM 2168 C C . GLY B 1 47 ? -15.922 1.162 7.277 1 80.19 47 GLY B C 1
ATOM 2169 O O . GLY B 1 47 ? -16.781 0.955 6.414 1 80.19 47 GLY B O 1
ATOM 2170 N N . LYS B 1 48 ? -16.094 1.959 8.219 1 84.81 48 LYS B N 1
ATOM 2171 C CA . LYS B 1 48 ? -17.406 2.566 8.43 1 84.81 48 LYS B CA 1
ATOM 2172 C C . LYS B 1 48 ? -17.375 4.066 8.156 1 84.81 48 LYS B C 1
ATOM 2174 O O . LYS B 1 48 ? -18.375 4.766 8.352 1 84.81 48 LYS B O 1
ATOM 2179 N N . GLY B 1 49 ? -16.266 4.578 7.824 1 87.31 49 GLY B N 1
ATOM 2180 C CA . GLY B 1 49 ? -16.141 5.996 7.527 1 87.31 49 GLY B CA 1
ATOM 2181 C C . GLY B 1 49 ? -16.766 6.391 6.211 1 87.31 49 GLY B C 1
ATOM 2182 O O . GLY B 1 49 ? -16.859 5.578 5.289 1 87.31 49 GLY B O 1
ATOM 2183 N N . THR B 1 50 ? -17.234 7.637 6.133 1 90.94 50 THR B N 1
ATOM 2184 C CA . THR B 1 50 ? -17.875 8.156 4.934 1 90.94 50 THR B CA 1
ATOM 2185 C C . THR B 1 50 ? -17.234 9.477 4.504 1 90.94 50 THR B C 1
ATOM 2187 O O . THR B 1 50 ? -16.469 10.078 5.262 1 90.94 50 THR B O 1
ATOM 2190 N N . ILE B 1 51 ? -17.547 9.852 3.342 1 94.06 51 ILE B N 1
ATOM 2191 C CA . ILE B 1 51 ? -17.078 11.133 2.824 1 94.06 51 ILE B CA 1
ATOM 2192 C C . ILE B 1 51 ? -17.625 12.273 3.68 1 94.06 51 ILE B C 1
ATOM 2194 O O . ILE B 1 51 ? -16.922 13.266 3.914 1 94.06 51 ILE B O 1
ATOM 2198 N N . ALA B 1 52 ? -18.844 12.125 4.121 1 93.81 52 ALA B N 1
ATOM 2199 C CA . ALA B 1 52 ? -19.453 13.141 4.973 1 93.81 52 ALA B CA 1
ATOM 2200 C C . ALA B 1 52 ? -18.672 13.32 6.266 1 93.81 52 ALA B C 1
ATOM 2202 O O . ALA B 1 52 ? -18.594 14.438 6.793 1 93.81 52 ALA B O 1
ATOM 2203 N N . ASP B 1 53 ? -18.094 12.234 6.789 1 93.81 53 ASP B N 1
ATOM 2204 C CA . ASP B 1 53 ? -17.266 12.328 7.984 1 93.81 53 ASP B CA 1
ATOM 2205 C C . ASP B 1 53 ? -16.031 13.203 7.73 1 93.81 53 ASP B C 1
ATOM 2207 O O . ASP B 1 53 ? -15.664 14.023 8.578 1 93.81 53 ASP B O 1
ATOM 2211 N N . LEU B 1 54 ? -15.445 13.055 6.586 1 94.25 54 LEU B N 1
ATOM 2212 C CA . LEU B 1 54 ? -14.273 13.852 6.227 1 94.25 54 LEU B CA 1
ATOM 2213 C C . LEU B 1 54 ? -14.641 15.328 6.102 1 94.25 54 LEU B C 1
ATOM 2215 O O . LEU B 1 54 ? -13.883 16.188 6.543 1 94.25 54 LEU B O 1
ATOM 2219 N N . GLU B 1 55 ? -15.805 15.578 5.512 1 95.5 55 GLU B N 1
ATOM 2220 C CA . GLU B 1 55 ? -16.281 16.953 5.379 1 95.5 55 GLU B CA 1
ATOM 2221 C C . GLU B 1 55 ? -16.422 17.625 6.742 1 95.5 55 GLU B C 1
ATOM 2223 O O . GLU B 1 55 ? -15.984 18.766 6.93 1 95.5 55 GLU B O 1
ATOM 2228 N N . GLU B 1 56 ? -17 16.859 7.602 1 94.56 56 GLU B N 1
ATOM 2229 C CA . GLU B 1 56 ? -17.219 17.406 8.938 1 94.56 56 GLU B CA 1
ATOM 2230 C C . GLU B 1 56 ? -15.906 17.594 9.688 1 94.56 56 GLU B C 1
ATOM 2232 O O . GLU B 1 56 ? -15.711 18.609 10.359 1 94.56 56 GLU B O 1
ATOM 2237 N N . MET B 1 57 ? -14.969 16.688 9.562 1 93.81 57 MET B N 1
ATOM 2238 C CA . MET B 1 57 ? -13.703 16.719 10.297 1 93.81 57 MET B CA 1
ATOM 2239 C C . MET B 1 57 ? -12.852 17.906 9.875 1 93.81 57 MET B C 1
ATOM 2241 O O . MET B 1 57 ? -12.133 18.484 10.695 1 93.81 57 MET B O 1
ATOM 2245 N N . TYR B 1 58 ? -12.977 18.25 8.594 1 95.44 58 TYR B N 1
ATOM 2246 C CA . TYR B 1 58 ? -11.992 19.203 8.086 1 95.44 58 TYR B CA 1
ATOM 2247 C C . TYR B 1 58 ? -12.672 20.453 7.559 1 95.44 58 TYR B C 1
ATOM 2249 O O . TYR B 1 58 ? -12.078 21.219 6.785 1 95.44 58 TYR B O 1
ATOM 2257 N N . LYS B 1 59 ? -13.867 20.703 7.961 1 94.44 59 LYS B N 1
ATOM 2258 C CA . LYS B 1 59 ? -14.648 21.844 7.473 1 94.44 59 LYS B CA 1
ATOM 2259 C C . LYS B 1 59 ? -14.039 23.156 7.949 1 94.44 59 LYS B C 1
ATOM 2261 O O . LYS B 1 59 ? -14.211 24.188 7.301 1 94.44 59 LYS B O 1
ATOM 2266 N N . ASP B 1 60 ? -13.297 23.141 9.07 1 93.5 60 ASP B N 1
ATOM 2267 C CA . ASP B 1 60 ? -12.859 24.391 9.672 1 93.5 60 ASP B CA 1
ATOM 2268 C C . ASP B 1 60 ? -11.336 24.516 9.625 1 93.5 60 ASP B C 1
ATOM 2270 O O . ASP B 1 60 ? -10.742 25.25 10.422 1 93.5 60 ASP B O 1
ATOM 2274 N N . VAL B 1 61 ? -10.656 23.766 8.836 1 95.94 61 VAL B N 1
ATOM 2275 C CA . VAL B 1 61 ? -9.203 23.828 8.727 1 95.94 61 VAL B CA 1
ATOM 2276 C C . VAL B 1 61 ? -8.797 24.047 7.27 1 95.94 61 VAL B C 1
ATOM 2278 O O . VAL B 1 61 ? -9.492 23.609 6.355 1 95.94 61 VAL B O 1
ATOM 2281 N N . ASP B 1 62 ? -7.688 24.734 7.078 1 96.88 62 ASP B N 1
ATOM 2282 C CA . ASP B 1 62 ? -7.25 25.031 5.719 1 96.88 62 ASP B CA 1
ATOM 2283 C C . ASP B 1 62 ? -6.488 23.844 5.121 1 96.88 62 ASP B C 1
ATOM 2285 O O . ASP B 1 62 ? -6.551 23.609 3.912 1 96.88 62 ASP B O 1
ATOM 2289 N N . THR B 1 63 ? -5.746 23.156 5.965 1 95.75 63 THR B N 1
ATOM 2290 C CA . THR B 1 63 ? -4.957 22.031 5.469 1 95.75 63 THR B CA 1
ATOM 2291 C C . THR B 1 63 ? -4.535 21.125 6.617 1 95.75 63 THR B C 1
ATOM 2293 O O . THR B 1 63 ? -4.785 21.438 7.785 1 95.75 63 THR B O 1
ATOM 2296 N N . CYS B 1 64 ? -4.098 19.922 6.199 1 90.81 64 CYS B N 1
ATOM 2297 C CA . CYS B 1 64 ? -3.516 18.953 7.129 1 90.81 64 CYS B CA 1
ATOM 2298 C C . CYS B 1 64 ? -2.176 18.438 6.613 1 90.81 64 CYS B C 1
ATOM 2300 O O . CYS B 1 64 ? -2.002 18.25 5.406 1 90.81 64 CYS B O 1
ATOM 2302 N N . VAL B 1 65 ? -1.307 18.406 7.621 1 87.69 65 VAL B N 1
ATOM 2303 C CA . VAL B 1 65 ? -0.012 17.859 7.242 1 87.69 65 VAL B CA 1
ATOM 2304 C C . VAL B 1 65 ? 0.184 16.5 7.914 1 87.69 65 VAL B C 1
ATOM 2306 O O . VAL B 1 65 ? -0.414 16.219 8.961 1 87.6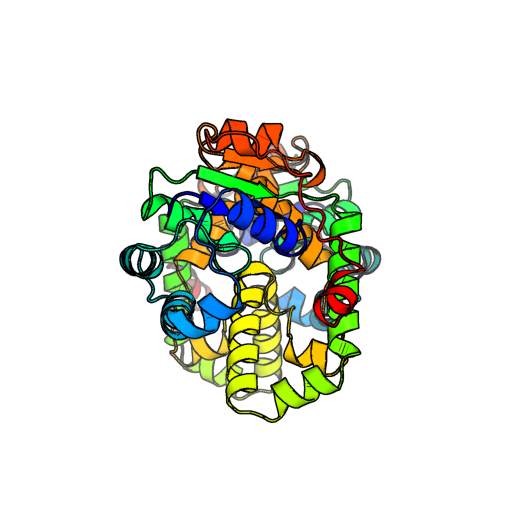9 65 VAL B O 1
ATOM 2309 N N . ASP B 1 66 ? 0.819 15.586 7.277 1 82 66 ASP B N 1
ATOM 2310 C CA . ASP B 1 66 ? 1.173 14.266 7.781 1 82 66 ASP B CA 1
ATOM 2311 C C . ASP B 1 66 ? -0.041 13.344 7.797 1 82 66 ASP B C 1
ATOM 2313 O O . ASP B 1 66 ? -1.072 13.648 7.195 1 82 66 ASP B O 1
ATOM 2317 N N . GLY B 1 67 ? 0.062 12.234 8.398 1 81.88 67 GLY B N 1
ATOM 2318 C CA . GLY B 1 67 ? -0.977 11.219 8.438 1 81.88 67 GLY B CA 1
ATOM 2319 C C . GLY B 1 67 ? -2.168 11.617 9.289 1 81.88 67 GLY B C 1
ATOM 2320 O O . GLY B 1 67 ? -2.059 12.5 10.148 1 81.88 67 GLY B O 1
ATOM 2321 N N . PRO B 1 68 ? -3.287 11.117 8.766 1 86.31 68 PRO B N 1
ATOM 2322 C CA . PRO B 1 68 ? -3.566 10.016 7.836 1 86.31 68 PRO B CA 1
ATOM 2323 C C . PRO B 1 68 ? -4.035 10.5 6.469 1 86.31 68 PRO B C 1
ATOM 2325 O O . PRO B 1 68 ? -4.281 9.695 5.57 1 86.31 68 PRO B O 1
ATOM 2328 N N . ILE B 1 69 ? -4.043 11.703 6.242 1 86.75 69 ILE B N 1
ATOM 2329 C CA . ILE B 1 69 ? -4.766 12.273 5.109 1 86.75 69 ILE B CA 1
ATOM 2330 C C . ILE B 1 69 ? -4.023 11.961 3.812 1 86.75 69 ILE B C 1
ATOM 2332 O O . ILE B 1 69 ? -4.617 11.953 2.732 1 86.75 69 ILE B O 1
ATOM 2336 N N . PHE B 1 70 ? -2.691 11.727 3.904 1 88.5 70 PHE B N 1
ATOM 2337 C CA . PHE B 1 70 ? -1.915 11.523 2.688 1 88.5 70 PHE B CA 1
ATOM 2338 C C . PHE B 1 70 ? -2.416 10.297 1.927 1 88.5 70 PHE B C 1
ATOM 2340 O O . PHE B 1 70 ? -2.293 10.234 0.702 1 88.5 70 PHE B O 1
ATOM 2347 N N . TYR B 1 71 ? -2.959 9.359 2.637 1 88.44 71 TYR B N 1
ATOM 2348 C CA . TYR B 1 71 ? -3.465 8.148 2.006 1 88.44 71 TYR B CA 1
ATOM 2349 C C . TYR B 1 71 ? -4.859 8.367 1.434 1 88.44 71 TYR B C 1
ATOM 2351 O O . TYR B 1 71 ? -5.234 7.746 0.438 1 88.44 71 TYR B O 1
ATOM 2359 N N . TYR B 1 72 ? -5.625 9.312 1.981 1 91.81 72 TYR B N 1
ATOM 2360 C CA . TYR B 1 72 ? -7.035 9.469 1.648 1 91.81 72 TYR B CA 1
ATOM 2361 C C . TYR B 1 72 ? -7.266 10.742 0.836 1 91.81 72 TYR B C 1
ATOM 2363 O O . TYR B 1 72 ? -8.289 11.406 0.987 1 91.81 72 TYR B O 1
ATOM 2371 N N . TRP B 1 73 ? -6.328 11.133 0.068 1 94.69 73 TRP B N 1
ATOM 2372 C CA . TRP B 1 73 ? -6.426 12.383 -0.687 1 94.69 73 TRP B CA 1
ATOM 2373 C C . TRP B 1 73 ? -7.555 12.305 -1.709 1 94.69 73 TRP B C 1
ATOM 2375 O O . TRP B 1 73 ? -8.188 13.32 -2.021 1 94.69 73 TRP B O 1
ATOM 2385 N N . GLU B 1 74 ? -7.906 11.148 -2.242 1 94.88 74 GLU B N 1
ATOM 2386 C CA . GLU B 1 74 ? -9.008 11.023 -3.189 1 94.88 74 GLU B CA 1
ATOM 2387 C C . GLU B 1 74 ? -10.352 11.289 -2.514 1 94.88 74 GLU B C 1
ATOM 2389 O O . GLU B 1 74 ? -11.195 12 -3.059 1 94.88 74 GLU B O 1
ATOM 2394 N N . GLU B 1 75 ? -10.508 10.641 -1.375 1 94.19 75 GLU B N 1
ATOM 2395 C CA . GLU B 1 75 ? -11.742 10.828 -0.61 1 94.19 75 GLU B CA 1
ATOM 2396 C C . GLU B 1 75 ? -11.883 12.281 -0.149 1 94.19 75 GLU B C 1
ATOM 2398 O O . GLU B 1 75 ? -12.984 12.828 -0.142 1 94.19 75 GLU B O 1
ATOM 2403 N N . LEU B 1 76 ? -10.773 12.852 0.217 1 95.88 76 LEU B N 1
ATOM 2404 C CA . LEU B 1 76 ? -10.789 14.25 0.632 1 95.88 76 LEU B CA 1
ATOM 2405 C C . LEU B 1 76 ? -11.133 15.164 -0.541 1 95.88 76 LEU B C 1
ATOM 2407 O O . LEU B 1 76 ? -11.836 16.156 -0.368 1 95.88 76 LEU B O 1
ATOM 2411 N N . LEU B 1 77 ? -10.641 14.812 -1.686 1 96.25 77 LEU B N 1
ATOM 2412 C CA . LEU B 1 77 ? -10.977 15.586 -2.879 1 96.25 77 LEU B CA 1
ATOM 2413 C C . LEU B 1 77 ? -12.469 15.5 -3.18 1 96.25 77 LEU B C 1
ATOM 2415 O O . LEU B 1 77 ? -13.062 16.469 -3.664 1 96.25 77 LEU B O 1
ATOM 2419 N N . GLN B 1 78 ? -13.031 14.367 -2.922 1 95.88 78 GLN B N 1
ATOM 2420 C CA . GLN B 1 78 ? -14.477 14.234 -3.074 1 95.88 78 GLN B CA 1
ATOM 2421 C C . GLN B 1 78 ? -15.219 15.125 -2.08 1 95.88 78 GLN B C 1
ATOM 2423 O O . GLN B 1 78 ? -16.234 15.734 -2.422 1 95.88 78 GLN B O 1
ATOM 2428 N N . ALA B 1 79 ? -14.727 15.148 -0.881 1 96.5 79 ALA B N 1
ATOM 2429 C CA . ALA B 1 79 ? -15.328 15.969 0.168 1 96.5 79 ALA B CA 1
ATOM 2430 C C . ALA B 1 79 ? -15.117 17.453 -0.106 1 96.5 79 ALA B C 1
ATOM 2432 O O . ALA B 1 79 ? -15.992 18.281 0.193 1 96.5 79 ALA B O 1
ATOM 2433 N N . PHE B 1 80 ? -13.961 17.781 -0.612 1 97.38 80 PHE B N 1
ATOM 2434 C CA . PHE B 1 80 ? -13.578 19.156 -0.934 1 97.38 80 PHE B CA 1
ATOM 2435 C C . PHE B 1 80 ? -13.078 19.25 -2.369 1 97.38 80 PHE B C 1
ATOM 2437 O O . PHE B 1 80 ? -11.875 19.375 -2.605 1 97.38 80 PHE B O 1
ATOM 2444 N N . PRO B 1 81 ? -13.922 19.344 -3.336 1 96.06 81 PRO B N 1
ATOM 2445 C CA . PRO B 1 81 ? -13.578 19.203 -4.75 1 96.06 81 PRO B CA 1
ATOM 2446 C C . PRO B 1 81 ? -12.695 20.344 -5.258 1 96.06 81 PRO B C 1
ATOM 2448 O O . PRO B 1 81 ? -12.008 20.188 -6.266 1 96.06 81 PRO B O 1
ATOM 2451 N N . ASP B 1 82 ? -12.703 21.422 -4.559 1 95.62 82 ASP B N 1
ATOM 2452 C CA . ASP B 1 82 ? -11.945 22.578 -5.027 1 95.62 82 ASP B CA 1
ATOM 2453 C C . ASP B 1 82 ? -10.562 22.641 -4.375 1 95.62 82 ASP B C 1
ATOM 2455 O O . ASP B 1 82 ? -9.766 23.531 -4.672 1 95.62 82 ASP B O 1
ATOM 2459 N N . ALA B 1 83 ? -10.32 21.703 -3.496 1 97.25 83 ALA B N 1
ATOM 2460 C CA . ALA B 1 83 ? -9.047 21.719 -2.781 1 97.25 83 ALA B CA 1
ATOM 2461 C C . ALA B 1 83 ? -7.883 21.469 -3.73 1 97.25 83 ALA B C 1
ATOM 2463 O O . ALA B 1 83 ? -8.016 20.703 -4.695 1 97.25 83 ALA B O 1
ATOM 2464 N N . LYS B 1 84 ? -6.797 22.109 -3.459 1 98.12 84 LYS B N 1
ATOM 2465 C CA . LYS B 1 84 ? -5.543 21.859 -4.164 1 98.12 84 LYS B CA 1
ATOM 2466 C C . LYS B 1 84 ? -4.777 20.703 -3.521 1 98.12 84 LYS B C 1
ATOM 2468 O O . LYS B 1 84 ? -4.871 20.484 -2.311 1 98.12 84 LYS B O 1
ATOM 2473 N N . ILE B 1 85 ? -4.062 19.969 -4.355 1 98.19 85 ILE B N 1
ATOM 2474 C CA . ILE B 1 85 ? -3.289 18.828 -3.869 1 98.19 85 ILE B CA 1
ATOM 2475 C C . ILE B 1 85 ? -1.797 19.125 -4.008 1 98.19 85 ILE B C 1
ATOM 2477 O O . ILE B 1 85 ? -1.333 19.516 -5.082 1 98.19 85 ILE B O 1
ATOM 2481 N N . ILE B 1 86 ? -1.084 18.984 -2.939 1 98.19 86 ILE B N 1
ATOM 2482 C CA . ILE B 1 86 ? 0.369 19.109 -2.992 1 98.19 86 ILE B CA 1
ATOM 2483 C C . ILE B 1 86 ? 1.004 17.75 -2.674 1 98.19 86 ILE B C 1
ATOM 2485 O O . ILE B 1 86 ? 0.712 17.156 -1.638 1 98.19 86 ILE B O 1
ATOM 2489 N N . LEU B 1 87 ? 1.754 17.266 -3.547 1 98.12 87 LEU B N 1
ATOM 2490 C CA . LEU B 1 87 ? 2.562 16.062 -3.35 1 98.12 87 LEU B CA 1
ATOM 2491 C C . LEU B 1 87 ? 4.016 16.438 -3.072 1 98.12 87 LEU B C 1
ATOM 2493 O O . LEU B 1 87 ? 4.762 16.781 -3.99 1 98.12 87 LEU B O 1
ATOM 2497 N N . THR B 1 88 ? 4.363 16.359 -1.836 1 97.19 88 THR B N 1
ATOM 2498 C CA . THR B 1 88 ? 5.77 16.578 -1.508 1 97.19 88 THR B CA 1
ATOM 2499 C C . THR B 1 88 ? 6.594 15.328 -1.824 1 97.19 88 THR B C 1
ATOM 2501 O O . THR B 1 88 ? 6.234 14.219 -1.418 1 97.19 88 THR B O 1
ATOM 2504 N N . ILE B 1 89 ? 7.645 15.477 -2.518 1 96.88 89 ILE B N 1
ATOM 2505 C CA . ILE B 1 89 ? 8.5 14.359 -2.893 1 96.88 89 ILE B CA 1
ATOM 2506 C C . ILE B 1 89 ? 9.906 14.57 -2.336 1 96.88 89 ILE B C 1
ATOM 2508 O O . ILE B 1 89 ? 10.258 15.68 -1.934 1 96.88 89 ILE B O 1
ATOM 2512 N N . ARG B 1 90 ? 10.641 13.602 -2.312 1 96.12 90 ARG B N 1
ATOM 2513 C CA . ARG B 1 90 ? 12.023 13.539 -1.849 1 96.12 90 ARG B CA 1
ATOM 2514 C C . ARG B 1 90 ? 12.797 12.453 -2.586 1 96.12 90 ARG B C 1
ATOM 2516 O O . ARG B 1 90 ? 12.203 11.523 -3.146 1 96.12 90 ARG B O 1
ATOM 2523 N N . ASP B 1 91 ? 14.117 12.688 -2.646 1 96.44 91 ASP B N 1
ATOM 2524 C CA . ASP B 1 91 ? 14.938 11.586 -3.152 1 96.44 91 ASP B CA 1
ATOM 2525 C C . ASP B 1 91 ? 14.695 10.312 -2.348 1 96.44 91 ASP B C 1
ATOM 2527 O O . ASP B 1 91 ? 14.688 10.344 -1.115 1 96.44 91 ASP B O 1
ATOM 2531 N N . GLU B 1 92 ? 14.484 9.234 -3.041 1 96.75 92 GLU B N 1
ATOM 2532 C CA . GLU B 1 92 ? 14.086 7.988 -2.387 1 96.75 92 GLU B CA 1
ATOM 2533 C C . GLU B 1 92 ? 15.117 7.559 -1.35 1 96.75 92 GLU B C 1
ATOM 2535 O O . GLU B 1 92 ? 14.766 7.121 -0.253 1 96.75 92 GLU B O 1
ATOM 2540 N N . ASP B 1 93 ? 16.469 7.617 -1.684 1 96.88 93 ASP B N 1
ATOM 2541 C CA . ASP B 1 93 ? 17.516 7.23 -0.751 1 96.88 93 ASP B CA 1
ATOM 2542 C C . ASP B 1 93 ? 17.547 8.156 0.465 1 96.88 93 ASP B C 1
ATOM 2544 O O . ASP B 1 93 ? 17.703 7.695 1.597 1 96.88 93 ASP B O 1
ATOM 2548 N N . GLN B 1 94 ? 17.359 9.414 0.245 1 95.62 94 GLN B N 1
ATOM 2549 C CA . GLN B 1 94 ? 17.328 10.375 1.345 1 95.62 94 GLN B CA 1
ATOM 2550 C C . GLN B 1 94 ? 16.094 10.156 2.221 1 95.62 94 GLN B C 1
ATOM 2552 O O . GLN B 1 94 ? 16.156 10.305 3.443 1 95.62 94 GLN B O 1
ATOM 2557 N N . TRP B 1 95 ? 15.016 9.812 1.533 1 95.75 95 TRP B N 1
ATOM 2558 C CA . TRP B 1 95 ? 13.789 9.523 2.268 1 95.75 95 TRP B CA 1
ATOM 2559 C C . TRP B 1 95 ? 13.969 8.328 3.191 1 95.75 95 TRP B C 1
ATOM 2561 O O . TRP B 1 95 ? 13.602 8.375 4.367 1 95.75 95 TRP B O 1
ATOM 2571 N N . TRP B 1 96 ? 14.578 7.273 2.643 1 93.94 96 TRP B N 1
ATOM 2572 C CA . TRP B 1 96 ? 14.797 6.066 3.432 1 93.94 96 TRP B CA 1
ATOM 2573 C C . TRP B 1 96 ? 15.703 6.348 4.621 1 93.94 96 TRP B C 1
ATOM 2575 O O . TRP B 1 96 ? 15.438 5.891 5.734 1 93.94 96 TRP B O 1
ATOM 2585 N N . LYS B 1 97 ? 16.766 7.121 4.418 1 93.81 97 LYS B N 1
ATOM 2586 C CA . LYS B 1 97 ? 17.672 7.492 5.504 1 93.81 97 LYS B CA 1
ATOM 2587 C C . LYS B 1 97 ? 16.938 8.273 6.59 1 93.81 97 LYS B C 1
ATOM 2589 O O . LYS B 1 97 ? 17.172 8.062 7.781 1 93.81 97 LYS B O 1
ATOM 2594 N N . SER B 1 98 ? 16.078 9.125 6.156 1 91.12 98 SER B N 1
ATOM 2595 C CA . SER B 1 98 ? 15.281 9.906 7.102 1 91.12 98 SER B CA 1
ATOM 2596 C C . SER B 1 98 ? 14.352 9.008 7.902 1 91.12 98 SER B C 1
ATOM 2598 O O . SER B 1 98 ? 14.188 9.195 9.109 1 91.12 98 SER B O 1
ATOM 2600 N N . MET B 1 99 ? 13.734 8.078 7.223 1 88.56 99 MET B N 1
ATOM 2601 C CA . MET B 1 99 ? 12.867 7.117 7.895 1 88.56 99 MET B CA 1
ATOM 2602 C C . MET B 1 99 ? 13.641 6.324 8.938 1 88.56 99 MET B C 1
ATOM 2604 O O . MET B 1 99 ? 13.18 6.168 10.07 1 88.56 99 MET B O 1
ATOM 2608 N N . GLN B 1 100 ? 14.797 5.871 8.531 1 87.94 100 GLN B N 1
ATOM 2609 C CA . GLN B 1 100 ? 15.641 5.113 9.445 1 87.94 100 GLN B CA 1
ATOM 2610 C C . GLN B 1 10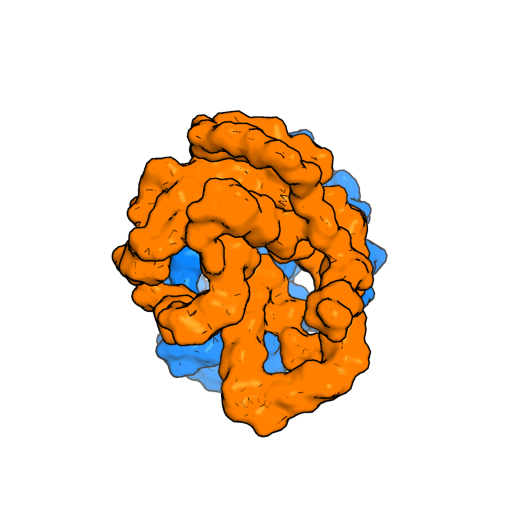0 ? 16.031 5.949 10.672 1 87.94 100 GLN B C 1
ATOM 2612 O O . GLN B 1 100 ? 15.984 5.457 11.797 1 87.94 100 GLN B O 1
ATOM 2617 N N . LYS B 1 101 ? 16.375 7.145 10.422 1 87.31 101 LYS B N 1
ATOM 2618 C CA . LYS B 1 101 ? 16.766 8.039 11.508 1 87.31 101 LYS B CA 1
ATOM 2619 C C . LYS B 1 101 ? 15.617 8.258 12.484 1 87.31 101 LYS B C 1
ATOM 2621 O O . LYS B 1 101 ? 15.828 8.305 13.695 1 87.31 101 LYS B O 1
ATOM 2626 N N . GLN B 1 102 ? 14.461 8.461 11.945 1 83.88 102 GLN B N 1
ATOM 2627 C CA . GLN B 1 102 ? 13.297 8.633 12.812 1 83.88 102 GLN B CA 1
ATOM 2628 C C . GLN B 1 102 ? 13.086 7.406 13.695 1 83.88 102 GLN B C 1
ATOM 2630 O O . GLN B 1 102 ? 12.805 7.539 14.891 1 83.88 102 GLN B O 1
ATOM 2635 N N . VAL B 1 103 ? 13.148 6.25 13.133 1 81.12 103 VAL B N 1
ATOM 2636 C CA . VAL B 1 103 ? 12.984 5.008 13.883 1 81.12 103 VAL B CA 1
ATOM 2637 C C . VAL B 1 103 ? 14.062 4.906 14.953 1 81.12 103 VAL B C 1
ATOM 2639 O O . VAL B 1 103 ? 13.781 4.551 16.109 1 81.12 103 VAL B O 1
ATOM 2642 N N . GLU B 1 104 ? 15.273 5.176 14.594 1 82.62 104 GLU B N 1
ATOM 2643 C CA . GLU B 1 104 ? 16.391 5.152 15.539 1 82.62 104 GLU B CA 1
ATOM 2644 C C . GLU B 1 104 ? 16.156 6.121 16.688 1 82.62 104 GLU B C 1
ATOM 2646 O O . GLU B 1 104 ? 16.422 5.789 17.844 1 82.62 104 GLU B O 1
ATOM 2651 N N . ASN B 1 105 ? 15.672 7.281 16.344 1 80.38 105 ASN B N 1
ATOM 2652 C CA . ASN B 1 105 ? 15.383 8.281 17.359 1 80.38 105 ASN B CA 1
ATOM 2653 C C . ASN B 1 105 ? 14.297 7.812 18.312 1 80.38 105 ASN B C 1
ATOM 2655 O O . ASN B 1 105 ? 14.383 8.039 19.531 1 80.38 105 ASN B O 1
ATOM 2659 N N . MET B 1 106 ? 13.375 7.234 17.781 1 76.94 106 MET B N 1
ATOM 2660 C CA . MET B 1 106 ? 12.289 6.727 18.609 1 76.94 106 MET B CA 1
ATOM 2661 C C . MET B 1 106 ? 12.781 5.609 19.531 1 76.94 106 MET B C 1
ATOM 2663 O O . MET B 1 106 ? 12.367 5.523 20.688 1 76.94 106 MET B O 1
ATOM 2667 N N . GLN B 1 107 ? 13.617 4.789 19 1 77.12 107 GLN B N 1
ATOM 2668 C CA . GLN B 1 107 ? 14.156 3.67 19.766 1 77.12 107 GLN B CA 1
ATOM 2669 C C . GLN B 1 107 ? 15.094 4.156 20.859 1 77.12 107 GLN B C 1
ATOM 2671 O O . GLN B 1 107 ? 15.195 3.533 21.922 1 77.12 107 GLN B O 1
ATOM 2676 N N . SER B 1 108 ? 15.711 5.219 20.578 1 79.81 108 SER B N 1
ATOM 2677 C CA . SER B 1 108 ? 16.719 5.707 21.516 1 79.81 108 SER B CA 1
ATOM 2678 C C . SER B 1 108 ? 16.094 6.57 22.594 1 79.81 108 SER B C 1
ATOM 2680 O O . SER B 1 108 ? 16.688 6.793 23.656 1 79.81 108 SER B O 1
ATOM 2682 N N . ASN B 1 109 ? 15 7.062 22.297 1 79.62 109 ASN B N 1
ATOM 2683 C CA . ASN B 1 109 ? 14.336 7.934 23.266 1 79.62 109 ASN B CA 1
ATOM 2684 C C . ASN B 1 109 ? 13.57 7.129 24.297 1 79.62 109 ASN B C 1
ATOM 2686 O O . ASN B 1 109 ? 12.359 6.918 24.172 1 79.62 109 ASN B O 1
ATOM 2690 N N . LYS B 1 110 ? 14.203 6.793 25.328 1 76.62 110 LYS B N 1
ATOM 2691 C CA . LYS B 1 110 ? 13.641 5.934 26.375 1 76.62 110 LYS B CA 1
ATOM 2692 C C . LYS B 1 110 ? 12.484 6.617 27.078 1 76.62 110 LYS B C 1
ATOM 2694 O O . LYS B 1 110 ? 11.539 5.957 27.516 1 76.62 110 LYS B O 1
ATOM 2699 N N . MET B 1 111 ? 12.688 7.914 27.234 1 73.38 111 MET B N 1
ATOM 2700 C CA . MET B 1 111 ? 11.617 8.656 27.891 1 73.38 111 MET B CA 1
ATOM 2701 C C . MET B 1 111 ? 10.336 8.594 27.062 1 73.38 111 MET B C 1
ATOM 2703 O O . MET B 1 111 ? 9.25 8.391 27.609 1 73.38 111 MET B O 1
ATOM 2707 N N . PHE B 1 112 ? 10.477 8.781 25.875 1 75.56 112 PHE B N 1
ATOM 2708 C CA . PHE B 1 112 ? 9.336 8.664 24.969 1 75.56 112 PHE B CA 1
ATOM 2709 C C . PHE B 1 112 ? 8.719 7.273 25.062 1 75.56 112 PHE B C 1
ATOM 2711 O O . PHE B 1 112 ? 7.5 7.141 25.203 1 75.56 112 PHE B O 1
ATOM 2718 N N . SER B 1 113 ? 9.602 6.363 25.016 1 74.31 113 SER B N 1
ATOM 2719 C CA . SER B 1 113 ? 9.141 4.98 25.094 1 74.31 113 SER B CA 1
ATOM 2720 C C . SER B 1 113 ? 8.375 4.727 26.391 1 74.31 113 SER B C 1
ATOM 2722 O O . SER B 1 113 ? 7.312 4.102 26.375 1 74.31 113 SER B O 1
ATOM 2724 N N . ALA B 1 114 ? 8.914 5.234 27.406 1 77.69 114 ALA B N 1
ATOM 2725 C CA . ALA B 1 114 ? 8.281 5.047 28.703 1 77.69 114 ALA B CA 1
ATOM 2726 C C . ALA B 1 114 ? 6.934 5.766 28.766 1 77.69 114 ALA B C 1
ATOM 2728 O O . ALA B 1 114 ? 5.938 5.195 29.219 1 77.69 114 ALA B O 1
ATOM 2729 N N . MET B 1 115 ? 6.898 6.996 28.328 1 77.69 115 MET B N 1
ATOM 2730 C CA . MET B 1 115 ? 5.68 7.797 28.359 1 77.69 115 MET B CA 1
ATOM 2731 C C . MET B 1 115 ? 4.586 7.145 27.516 1 77.69 115 MET B C 1
ATOM 2733 O O . MET B 1 115 ? 3.418 7.141 27.906 1 77.69 115 MET B O 1
ATOM 2737 N N . MET B 1 116 ? 5.004 6.562 26.484 1 78.56 116 MET B N 1
ATOM 2738 C CA . MET B 1 116 ? 4.039 5.977 25.562 1 78.56 116 MET B CA 1
ATOM 2739 C C . MET B 1 116 ? 3.545 4.629 26.078 1 78.56 116 MET B C 1
ATOM 2741 O O . MET B 1 116 ? 2.393 4.258 25.844 1 78.56 116 MET B O 1
ATOM 2745 N N . THR B 1 117 ? 4.391 3.924 26.766 1 78.75 117 THR B N 1
ATOM 2746 C CA . THR B 1 117 ? 4.043 2.562 27.156 1 78.75 117 THR B CA 1
ATOM 2747 C C . THR B 1 117 ? 3.369 2.549 28.531 1 78.75 117 THR B C 1
ATOM 2749 O O . THR B 1 117 ? 2.596 1.64 28.844 1 78.75 117 THR B O 1
ATOM 2752 N N . LEU B 1 118 ? 3.576 3.588 29.344 1 82.88 118 LEU B N 1
ATOM 2753 C CA . LEU B 1 118 ? 3.125 3.51 30.734 1 82.88 118 LEU B CA 1
ATOM 2754 C C . LEU B 1 118 ? 1.812 4.262 30.922 1 82.88 118 LEU B C 1
ATOM 2756 O O . LEU B 1 118 ? 1.106 4.051 31.906 1 82.88 118 LEU B O 1
ATOM 2760 N N . SER B 1 119 ? 1.385 5.078 30.078 1 85.56 119 SER B N 1
ATOM 2761 C CA . SER B 1 119 ? 0.167 5.867 30.219 1 85.56 119 SER B CA 1
ATOM 2762 C C . SER B 1 119 ? -0.935 5.367 29.297 1 85.56 119 SER B C 1
ATOM 2764 O O . SER B 1 119 ? -0.661 4.926 28.172 1 85.56 119 SER B O 1
ATOM 2766 N N . PRO B 1 120 ? -2.141 5.43 29.734 1 86.62 120 PRO B N 1
ATOM 2767 C CA . PRO B 1 120 ? -3.262 5.039 28.875 1 86.62 120 PRO B CA 1
ATOM 2768 C C . PRO B 1 120 ? -3.346 5.871 27.609 1 86.62 120 PRO B C 1
ATOM 2770 O O . PRO B 1 120 ? -3.66 5.34 26.531 1 86.62 120 PRO B O 1
ATOM 2773 N N . THR B 1 121 ? -3.092 7.109 27.766 1 86 121 THR B N 1
ATOM 2774 C CA . THR B 1 121 ? -3.102 7.988 26.594 1 86 121 THR B CA 1
ATOM 2775 C C . THR B 1 121 ? -1.989 7.613 25.625 1 86 121 THR B C 1
ATOM 2777 O O . THR B 1 121 ? -2.184 7.648 24.406 1 86 121 THR B O 1
ATOM 2780 N N . GLY B 1 122 ? -0.924 7.285 26.156 1 84 122 GLY B N 1
ATOM 2781 C CA . GLY B 1 122 ? 0.183 6.828 25.328 1 84 122 GLY B CA 1
ATOM 2782 C C . GLY B 1 122 ? -0.145 5.578 24.531 1 84 122 GLY B C 1
ATOM 2783 O O . GLY B 1 122 ? 0.177 5.492 23.344 1 84 122 GLY B O 1
ATOM 2784 N N . HIS B 1 123 ? -0.817 4.738 25.172 1 83.56 123 HIS B N 1
ATOM 2785 C CA . HIS B 1 123 ? -1.226 3.51 24.5 1 83.56 123 HIS B CA 1
ATOM 2786 C C . HIS B 1 123 ? -2.195 3.803 23.359 1 83.56 123 HIS B C 1
ATOM 2788 O O . HIS B 1 123 ? -2.102 3.199 22.297 1 83.56 123 HIS B O 1
ATOM 2794 N N . ARG B 1 124 ? -3.041 4.723 23.656 1 84.5 124 ARG B N 1
ATOM 2795 C CA . ARG B 1 124 ? -4.008 5.102 22.641 1 84.5 124 ARG B CA 1
ATOM 2796 C C . ARG B 1 124 ? -3.318 5.758 21.453 1 84.5 124 ARG B C 1
ATOM 2798 O O . ARG B 1 124 ? -3.688 5.512 20.297 1 84.5 124 ARG B O 1
ATOM 2805 N N . TYR B 1 125 ? -2.393 6.52 21.734 1 85.5 125 TYR B N 1
ATOM 2806 C CA . TYR B 1 125 ? -1.646 7.199 20.672 1 85.5 125 TYR B CA 1
ATOM 2807 C C . TYR B 1 125 ? -0.858 6.203 19.828 1 85.5 125 TYR B C 1
ATOM 2809 O O . TYR B 1 125 ? -0.871 6.273 18.609 1 85.5 125 TYR B O 1
ATOM 2817 N N . LEU B 1 126 ? -0.261 5.309 20.547 1 80.94 126 LEU B N 1
ATOM 2818 C CA . LEU B 1 126 ? 0.517 4.293 19.844 1 80.94 126 LEU B CA 1
ATOM 2819 C C . LEU B 1 126 ? -0.374 3.459 18.922 1 80.94 126 LEU B C 1
ATOM 2821 O O . LEU B 1 126 ? 0.017 3.131 17.797 1 80.94 126 LEU B O 1
ATOM 2825 N N . ARG B 1 127 ? -1.491 3.188 19.422 1 81.19 127 ARG B N 1
ATOM 2826 C CA . ARG B 1 127 ? -2.441 2.426 18.625 1 81.19 127 ARG B CA 1
ATOM 2827 C C . ARG B 1 127 ? -2.896 3.227 17.406 1 81.19 127 ARG B C 1
ATOM 2829 O O . ARG B 1 127 ? -3.045 2.676 16.312 1 81.19 127 ARG B O 1
ATOM 2836 N N . PHE B 1 128 ? -3.09 4.453 17.641 1 84.38 128 PHE B N 1
ATOM 2837 C CA . PHE B 1 128 ? -3.516 5.352 16.562 1 84.38 128 PHE B CA 1
ATOM 2838 C C . PHE B 1 128 ? -2.467 5.422 15.469 1 84.38 128 PHE B C 1
ATOM 2840 O O . PHE B 1 128 ? -2.781 5.234 14.289 1 84.38 128 PHE B O 1
ATOM 2847 N N . VAL B 1 129 ? -1.248 5.621 15.875 1 82.25 129 VAL B N 1
ATOM 2848 C CA . VAL B 1 129 ? -0.151 5.758 14.922 1 82.25 129 VAL B CA 1
ATOM 2849 C C . VAL B 1 129 ? 0.088 4.43 14.211 1 82.25 129 VAL B C 1
ATOM 2851 O O . VAL B 1 129 ? 0.353 4.398 13.008 1 82.25 129 VAL B O 1
ATOM 2854 N N . ARG B 1 130 ? -0.034 3.4 14.961 1 79.62 130 ARG B N 1
ATOM 2855 C CA . ARG B 1 130 ? 0.128 2.072 14.383 1 79.62 130 ARG B CA 1
ATOM 2856 C C . ARG B 1 130 ? -0.893 1.83 13.273 1 79.62 130 ARG B C 1
ATOM 2858 O O . ARG B 1 130 ? -0.538 1.371 12.188 1 79.62 130 ARG B O 1
ATOM 2865 N N . ARG B 1 131 ? -2.102 2.127 13.539 1 79.56 131 ARG B N 1
ATOM 2866 C CA . ARG B 1 131 ? -3.16 1.91 12.562 1 79.56 131 ARG B CA 1
ATOM 2867 C C . ARG B 1 131 ? -2.953 2.785 11.328 1 79.56 131 ARG B C 1
ATOM 2869 O O . ARG B 1 131 ? -3.148 2.332 10.195 1 79.56 131 ARG B O 1
ATOM 2876 N N . MET B 1 132 ? -2.584 3.938 11.594 1 82.12 132 MET B N 1
ATOM 2877 C CA . MET B 1 132 ? -2.316 4.871 10.5 1 82.12 132 MET B CA 1
ATOM 2878 C C . MET B 1 132 ? -1.211 4.34 9.594 1 82.12 132 MET B C 1
ATOM 2880 O O . MET B 1 132 ? -1.363 4.32 8.375 1 82.12 132 MET B O 1
ATOM 2884 N N . MET B 1 133 ? -0.182 3.893 10.211 1 78.56 133 MET B N 1
ATOM 2885 C CA . MET B 1 133 ? 0.982 3.443 9.453 1 78.56 133 MET B CA 1
ATOM 2886 C C . MET B 1 133 ? 0.698 2.119 8.75 1 78.56 133 MET B C 1
ATOM 2888 O O . MET B 1 133 ? 1.206 1.869 7.656 1 78.56 133 MET B O 1
ATOM 2892 N N . MET B 1 134 ? -0.103 1.356 9.359 1 77.12 134 MET B N 1
ATOM 2893 C CA . MET B 1 134 ? -0.445 0.061 8.773 1 77.12 134 MET B CA 1
ATOM 2894 C C . MET B 1 134 ? -1.228 0.236 7.477 1 77.12 134 MET B C 1
ATOM 2896 O O . MET B 1 134 ? -1.082 -0.559 6.547 1 77.12 134 MET B O 1
ATOM 2900 N N . VAL B 1 135 ? -2.01 1.212 7.422 1 74.75 135 VAL B N 1
ATOM 2901 C CA . VAL B 1 135 ? -2.799 1.474 6.223 1 74.75 135 VAL B CA 1
ATOM 2902 C C . VAL B 1 135 ? -1.871 1.78 5.051 1 74.75 135 VAL B C 1
ATOM 2904 O O . VAL B 1 135 ? -2.09 1.299 3.936 1 74.75 135 VAL B O 1
ATOM 2907 N N . GLU B 1 136 ? -0.854 2.453 5.332 1 72.94 136 GLU B N 1
ATOM 2908 C CA . GLU B 1 136 ? 0.015 2.914 4.254 1 72.94 136 GLU B CA 1
ATOM 2909 C C . GLU B 1 136 ? 1.154 1.931 4.004 1 72.94 136 GLU B C 1
ATOM 2911 O O . GLU B 1 136 ? 1.508 1.662 2.854 1 72.94 136 GLU B O 1
ATOM 2916 N N . PHE B 1 137 ? 1.73 1.442 5.125 1 73.12 137 PHE B N 1
ATOM 2917 C CA . PHE B 1 137 ? 2.969 0.686 4.984 1 73.12 137 PHE B CA 1
ATOM 2918 C C . PHE B 1 137 ? 2.736 -0.792 5.273 1 73.12 137 PHE B C 1
ATOM 2920 O O . PHE B 1 137 ? 3.656 -1.604 5.16 1 73.12 137 PHE B O 1
ATOM 2927 N N . GLY B 1 138 ? 1.512 -1.105 5.562 1 67.06 138 GLY B N 1
ATOM 2928 C CA . GLY B 1 138 ? 1.252 -2.486 5.938 1 67.06 138 GLY B CA 1
ATOM 2929 C C . GLY B 1 138 ? 1.767 -2.84 7.32 1 67.06 138 GLY B C 1
ATOM 2930 O O . GLY B 1 138 ? 2.098 -1.953 8.109 1 67.06 138 GLY B O 1
ATOM 2931 N N . SER B 1 139 ? 1.636 -4.047 7.836 1 56.94 139 SER B N 1
ATOM 2932 C CA . SER B 1 139 ? 1.941 -4.5 9.188 1 56.94 139 SER B CA 1
ATOM 2933 C C . SER B 1 139 ? 3.418 -4.305 9.516 1 56.94 139 SER B C 1
ATOM 2935 O O . SER B 1 139 ? 3.838 -4.512 10.656 1 56.94 139 SER B O 1
ATOM 2937 N N . MET B 1 140 ? 4.07 -3.885 8.68 1 56.44 140 MET B N 1
ATOM 2938 C CA . MET B 1 140 ? 5.504 -4.008 8.93 1 56.44 140 MET B CA 1
ATOM 2939 C C . MET B 1 140 ? 6.043 -2.76 9.617 1 56.44 140 MET B C 1
ATOM 2941 O O . MET B 1 140 ? 7.246 -2.648 9.859 1 56.44 140 MET B O 1
ATOM 2945 N N . PHE B 1 141 ? 5.094 -1.935 9.906 1 60.22 141 PHE B N 1
ATOM 2946 C CA . PHE B 1 141 ? 5.449 -0.796 10.742 1 60.22 141 PHE B CA 1
ATOM 2947 C C . PHE B 1 141 ? 4.766 -0.892 12.102 1 60.22 141 PHE B C 1
ATOM 2949 O O . PHE B 1 141 ? 3.574 -0.604 12.227 1 60.22 141 PHE B O 1
ATOM 2956 N N . ASP B 1 142 ? 5.375 -1.616 12.953 1 63.34 142 ASP B N 1
ATOM 2957 C CA . ASP B 1 142 ? 4.801 -1.686 14.297 1 63.34 142 ASP B CA 1
ATOM 2958 C C . ASP B 1 142 ? 5.57 -0.799 15.273 1 63.34 142 ASP B C 1
ATOM 2960 O O . ASP B 1 142 ? 6.66 -1.157 15.711 1 63.34 142 ASP B O 1
ATOM 2964 N N . LEU B 1 143 ? 4.941 0.351 15.516 1 62.19 143 LEU B N 1
ATOM 2965 C CA . LEU B 1 143 ? 5.566 1.327 16.406 1 62.19 143 LEU B CA 1
ATOM 2966 C C . LEU B 1 143 ? 5.914 0.697 17.75 1 62.19 143 LEU B C 1
ATOM 2968 O O . LEU B 1 143 ? 6.934 1.039 18.344 1 62.19 143 LEU B O 1
ATOM 2972 N N . HIS B 1 144 ? 5.047 -0.197 18.172 1 63.97 144 HIS B N 1
ATOM 2973 C CA . HIS B 1 144 ? 5.32 -0.896 19.422 1 63.97 144 HIS B CA 1
ATOM 2974 C C . HIS B 1 144 ? 6.621 -1.688 19.344 1 63.97 144 HIS B C 1
ATOM 2976 O O . HIS B 1 144 ? 7.461 -1.607 20.234 1 63.97 144 HIS B O 1
ATOM 2982 N N . ASP B 1 145 ? 6.75 -2.369 18.281 1 69.69 145 ASP B N 1
ATOM 2983 C CA . ASP B 1 145 ? 7.973 -3.145 18.109 1 69.69 145 ASP B CA 1
ATOM 2984 C C . ASP B 1 145 ? 9.18 -2.23 17.906 1 69.69 145 ASP B C 1
ATOM 2986 O O . ASP B 1 145 ? 10.266 -2.504 18.438 1 69.69 145 ASP B O 1
ATOM 2990 N N . ILE B 1 146 ? 8.93 -1.11 17.312 1 67.06 146 ILE B N 1
ATOM 2991 C CA . ILE B 1 146 ? 10 -0.16 17.031 1 67.06 146 ILE B CA 1
ATOM 2992 C C . ILE B 1 146 ? 10.5 0.447 18.344 1 67.06 146 ILE B C 1
ATOM 2994 O O . ILE B 1 146 ? 11.703 0.473 18.609 1 67.06 146 ILE B O 1
ATOM 2998 N N . ILE B 1 147 ? 9.602 0.847 19.203 1 66.31 147 ILE B N 1
ATOM 2999 C CA . ILE B 1 147 ? 10 1.546 20.422 1 66.31 147 ILE B CA 1
ATOM 3000 C C . ILE B 1 147 ? 10.648 0.561 21.391 1 66.31 147 ILE B C 1
ATOM 3002 O O . ILE B 1 147 ? 11.391 0.962 22.297 1 66.31 147 ILE B O 1
ATOM 3006 N N . HIS B 1 148 ? 10.352 -0.722 21.156 1 69.5 148 HIS B N 1
ATOM 3007 C CA . HIS B 1 148 ? 10.953 -1.722 22.031 1 69.5 148 HIS B CA 1
ATOM 3008 C C . HIS B 1 148 ? 12.188 -2.342 21.375 1 69.5 148 HIS B C 1
ATOM 3010 O O . HIS B 1 148 ? 12.648 -3.406 21.797 1 69.5 148 HIS B O 1
ATOM 3016 N N . GLY B 1 149 ? 12.68 -1.676 20.344 1 64.88 149 GLY B N 1
ATOM 3017 C CA . GLY B 1 149 ? 13.977 -2.01 19.797 1 64.88 149 GLY B CA 1
ATOM 3018 C C . GLY B 1 149 ? 13.914 -3.082 18.719 1 64.88 149 GLY B C 1
ATOM 3019 O O . GLY B 1 149 ? 14.945 -3.627 18.328 1 64.88 149 GLY B O 1
ATOM 3020 N N . LYS B 1 150 ? 12.797 -3.443 18.328 1 65.56 150 LYS B N 1
ATOM 3021 C CA . LYS B 1 150 ? 12.695 -4.426 17.25 1 65.56 150 LYS B CA 1
ATOM 3022 C C . LYS B 1 150 ? 12.492 -3.744 15.898 1 65.56 150 LYS B C 1
ATOM 3024 O O . LYS B 1 150 ? 11.672 -2.834 15.773 1 65.56 150 LYS B O 1
ATOM 3029 N N . ASN B 1 151 ? 13.68 -3.557 15.219 1 59.28 151 ASN B N 1
ATOM 3030 C CA . ASN B 1 151 ? 13.57 -2.9 13.922 1 59.28 151 ASN B CA 1
ATOM 3031 C C . ASN B 1 151 ? 12.703 -3.703 12.961 1 59.28 151 ASN B C 1
ATOM 3033 O O . ASN B 1 151 ? 13.102 -4.789 12.523 1 59.28 151 ASN B O 1
ATOM 3037 N N . VAL B 1 152 ? 11.578 -3.172 12.656 1 66.75 152 VAL B N 1
ATOM 3038 C CA . VAL B 1 152 ? 10.656 -4.016 11.906 1 66.75 152 VAL B CA 1
ATOM 3039 C C . VAL B 1 152 ? 10.344 -3.363 10.555 1 66.75 152 VAL B C 1
ATOM 3041 O O . VAL B 1 152 ? 9.477 -3.834 9.82 1 66.75 152 VAL B O 1
ATOM 3044 N N . MET B 1 153 ? 11.32 -2.324 10.258 1 76.88 153 MET B N 1
ATOM 3045 C CA . MET B 1 153 ? 10.961 -1.737 8.969 1 76.88 153 MET B CA 1
ATOM 3046 C C . MET B 1 153 ? 11.531 -2.562 7.816 1 76.88 153 MET B C 1
ATOM 3048 O O . MET B 1 153 ? 12.719 -2.904 7.82 1 76.88 153 MET B O 1
ATOM 3052 N N . ASN B 1 154 ? 10.766 -2.914 6.973 1 81.56 154 ASN B N 1
ATOM 3053 C CA . ASN B 1 154 ? 11.172 -3.596 5.746 1 81.56 154 ASN B CA 1
ATOM 3054 C C . ASN B 1 154 ? 11.477 -2.604 4.629 1 81.56 154 ASN B C 1
ATOM 3056 O O . ASN B 1 154 ? 10.562 -1.992 4.066 1 81.56 154 ASN B O 1
ATOM 3060 N N . GLU B 1 155 ? 12.781 -2.426 4.371 1 86.56 155 GLU B N 1
ATOM 3061 C CA . GLU B 1 155 ? 13.219 -1.416 3.41 1 86.56 155 GLU B CA 1
ATOM 3062 C C . GLU B 1 155 ? 12.523 -1.602 2.062 1 86.56 155 GLU B C 1
ATOM 3064 O O . GLU B 1 155 ? 12.055 -0.633 1.461 1 86.56 155 GLU B O 1
ATOM 3069 N N . MET B 1 156 ? 12.453 -2.795 1.569 1 86.31 156 MET B N 1
ATOM 3070 C CA . MET B 1 156 ? 11.867 -3.076 0.26 1 86.31 156 MET B CA 1
ATOM 3071 C C . MET B 1 156 ? 10.414 -2.623 0.205 1 86.31 156 MET B C 1
ATOM 3073 O O . MET B 1 156 ? 10 -1.963 -0.749 1 86.31 156 MET B O 1
ATOM 3077 N N . ILE B 1 157 ? 9.711 -2.941 1.242 1 85 157 ILE B N 1
ATOM 3078 C CA . ILE B 1 157 ? 8.289 -2.615 1.291 1 85 157 ILE B CA 1
ATOM 3079 C C . ILE B 1 157 ? 8.109 -1.104 1.408 1 85 157 ILE B C 1
ATOM 3081 O O . ILE B 1 157 ? 7.266 -0.518 0.722 1 85 157 ILE B O 1
ATOM 3085 N N . CYS B 1 158 ? 8.906 -0.485 2.256 1 88.12 158 CYS B N 1
ATOM 3086 C CA . CYS B 1 158 ? 8.789 0.954 2.467 1 88.12 158 CYS B CA 1
ATOM 3087 C C . CYS B 1 158 ? 9.109 1.718 1.188 1 88.12 158 CYS B C 1
ATOM 3089 O O . CYS B 1 158 ? 8.367 2.623 0.797 1 88.12 158 CYS B O 1
ATOM 3091 N N . ARG B 1 159 ? 10.156 1.355 0.555 1 91.19 159 ARG B N 1
ATOM 3092 C CA . ARG B 1 159 ? 10.555 2.033 -0.673 1 91.19 159 ARG B CA 1
ATOM 3093 C C . ARG B 1 159 ? 9.523 1.834 -1.774 1 91.19 159 ARG B C 1
ATOM 3095 O O . ARG B 1 159 ? 9.219 2.764 -2.527 1 91.19 159 ARG B O 1
ATOM 3102 N N . ARG B 1 160 ? 9.023 0.676 -1.854 1 90 160 ARG B N 1
ATOM 3103 C CA . ARG B 1 160 ? 7.965 0.403 -2.822 1 90 160 ARG B CA 1
ATOM 3104 C C . ARG B 1 160 ? 6.742 1.273 -2.559 1 90 160 ARG B C 1
ATOM 3106 O O . ARG B 1 160 ? 6.168 1.845 -3.488 1 90 160 ARG B O 1
ATOM 3113 N N . THR B 1 161 ? 6.359 1.254 -1.329 1 89.5 161 THR B N 1
ATOM 3114 C CA . THR B 1 161 ? 5.211 2.066 -0.943 1 89.5 161 THR B CA 1
ATOM 3115 C C . THR B 1 161 ? 5.434 3.529 -1.316 1 89.5 161 THR B C 1
ATOM 3117 O O . THR B 1 161 ? 4.527 4.191 -1.822 1 89.5 161 THR B O 1
ATOM 3120 N N . PHE B 1 162 ? 6.641 3.992 -1.067 1 93.44 162 PHE B N 1
ATOM 3121 C CA . PHE B 1 162 ? 7.016 5.363 -1.399 1 93.44 162 PHE B CA 1
ATOM 3122 C C . PHE B 1 162 ? 6.844 5.625 -2.891 1 93.44 162 PHE B C 1
ATOM 3124 O O . PHE B 1 162 ? 6.199 6.598 -3.287 1 93.44 162 PHE B O 1
ATOM 3131 N N . ARG B 1 163 ? 7.316 4.77 -3.699 1 95.12 163 ARG B N 1
ATOM 3132 C CA . ARG B 1 163 ? 7.242 4.918 -5.148 1 95.12 163 ARG B CA 1
ATOM 3133 C C . ARG B 1 163 ? 5.801 4.805 -5.637 1 95.12 163 ARG B C 1
ATOM 3135 O O . ARG B 1 163 ? 5.352 5.609 -6.457 1 95.12 163 ARG B O 1
ATOM 3142 N N . GLN B 1 164 ? 5.164 3.846 -5.102 1 93.31 164 GLN B N 1
ATOM 3143 C CA . GLN B 1 164 ? 3.797 3.57 -5.527 1 93.31 164 GLN B CA 1
ATOM 3144 C C . GLN B 1 164 ? 2.871 4.738 -5.191 1 93.31 164 GLN B C 1
ATOM 3146 O O . GLN B 1 164 ? 2.061 5.152 -6.02 1 93.31 164 GLN B O 1
ATOM 3151 N N . SER B 1 165 ? 2.994 5.215 -4.004 1 93.75 165 SER B N 1
ATOM 3152 C CA . SER B 1 165 ? 2.152 6.328 -3.572 1 93.75 165 SER B CA 1
ATOM 3153 C C . SER B 1 165 ? 2.402 7.57 -4.422 1 93.75 165 SER B C 1
ATOM 3155 O O . SER B 1 165 ? 1.458 8.211 -4.887 1 93.75 165 SER B O 1
ATOM 3157 N N . ASN B 1 166 ? 3.658 7.863 -4.625 1 96.81 166 ASN B N 1
ATOM 3158 C CA . ASN B 1 166 ? 4.008 9.031 -5.43 1 96.81 166 ASN B CA 1
ATOM 3159 C C . ASN B 1 166 ? 3.463 8.914 -6.848 1 96.81 166 ASN B C 1
ATOM 3161 O O . ASN B 1 166 ? 2.838 9.852 -7.355 1 96.81 166 ASN B O 1
ATOM 3165 N N . LEU B 1 167 ? 3.656 7.816 -7.398 1 96.94 167 LEU B N 1
ATOM 3166 C CA . LEU B 1 167 ? 3.205 7.602 -8.766 1 96.94 167 LEU B CA 1
ATOM 3167 C C . LEU B 1 167 ? 1.686 7.699 -8.859 1 96.94 167 LEU B C 1
ATOM 3169 O O . LEU B 1 167 ? 1.153 8.297 -9.797 1 96.94 167 LEU B O 1
ATOM 3173 N N . TYR B 1 168 ? 1.062 7.109 -7.914 1 96.44 168 TYR B N 1
ATOM 3174 C CA . TYR B 1 168 ? -0.397 7.094 -7.926 1 96.44 168 TYR B CA 1
ATOM 3175 C C . TYR B 1 168 ? -0.958 8.508 -7.871 1 96.44 168 TYR B C 1
ATOM 3177 O O . TYR B 1 168 ? -1.843 8.867 -8.656 1 96.44 168 TYR B O 1
ATOM 3185 N N . VAL B 1 169 ? -0.463 9.297 -7 1 97.25 169 VAL B N 1
ATOM 3186 C CA . VAL B 1 169 ? -0.92 10.68 -6.875 1 97.25 169 VAL B CA 1
ATOM 3187 C C . VAL B 1 169 ? -0.635 11.438 -8.164 1 97.25 169 VAL B C 1
ATOM 3189 O O . VAL B 1 169 ? -1.51 12.125 -8.695 1 97.25 169 VAL B O 1
ATOM 3192 N N . MET B 1 170 ? 0.537 11.289 -8.688 1 97.44 170 MET B N 1
ATOM 3193 C CA . MET B 1 170 ? 0.946 12.016 -9.883 1 97.44 170 MET B CA 1
ATOM 3194 C C . MET B 1 170 ? 0.059 11.648 -11.07 1 97.44 170 MET B C 1
ATOM 3196 O O . MET B 1 170 ? -0.212 12.492 -11.93 1 97.44 170 MET B O 1
ATOM 3200 N N . GLN B 1 171 ? -0.412 10.453 -11.086 1 96.44 171 GLN B N 1
ATOM 3201 C CA . GLN B 1 171 ? -1.155 9.969 -12.25 1 96.44 171 GLN B CA 1
ATOM 3202 C C . GLN B 1 171 ? -2.652 10.219 -12.086 1 96.44 171 GLN B C 1
ATOM 3204 O O . GLN B 1 171 ? -3.355 10.477 -13.062 1 96.44 171 GLN B O 1
ATOM 3209 N N . LYS B 1 172 ? -3.133 10.148 -10.891 1 96.12 172 LYS B N 1
ATOM 3210 C CA . LYS B 1 172 ? -4.582 10.109 -10.719 1 96.12 172 LYS B CA 1
ATOM 3211 C C . LYS B 1 172 ? -5.121 11.453 -10.25 1 96.12 172 LYS B C 1
ATOM 3213 O O . LYS B 1 172 ? -6.293 11.766 -10.461 1 96.12 172 LYS B O 1
ATOM 3218 N N . ALA B 1 173 ? -4.32 12.203 -9.539 1 96.75 173 ALA B N 1
ATOM 3219 C CA . ALA B 1 173 ? -4.789 13.523 -9.117 1 96.75 173 ALA B CA 1
ATOM 3220 C C . ALA B 1 173 ? -5.008 14.438 -10.312 1 96.75 173 ALA B C 1
ATOM 3222 O O . ALA B 1 173 ? -4.242 14.406 -11.281 1 96.75 173 ALA B O 1
ATOM 3223 N N . PRO B 1 174 ? -6.055 15.234 -10.258 1 96.75 174 PRO B N 1
ATOM 3224 C CA . PRO B 1 174 ? -6.242 16.188 -11.352 1 96.75 174 PRO B CA 1
ATOM 3225 C C . PRO B 1 174 ? -5.035 17.109 -11.539 1 96.75 174 PRO B C 1
ATOM 3227 O O . PRO B 1 174 ? -4.617 17.781 -10.594 1 96.75 174 PRO B O 1
ATOM 3230 N N . LYS B 1 175 ? -4.539 17.172 -12.711 1 95.06 175 LYS B N 1
ATOM 3231 C CA . LYS B 1 175 ? -3.305 17.891 -13.008 1 95.06 175 LYS B CA 1
ATOM 3232 C C . LYS B 1 175 ? -3.455 19.391 -12.719 1 95.06 175 LYS B C 1
ATOM 3234 O O . LYS B 1 175 ? -2.502 20.047 -12.289 1 95.06 175 LYS B O 1
ATOM 3239 N N . THR B 1 176 ? -4.629 19.844 -12.891 1 93.69 176 THR B N 1
ATOM 3240 C CA . THR B 1 176 ? -4.891 21.281 -12.727 1 93.69 176 THR B CA 1
ATOM 3241 C C . THR B 1 176 ? -4.848 21.672 -11.25 1 93.69 176 THR B C 1
ATOM 3243 O O . THR B 1 176 ? -4.652 22.844 -10.914 1 93.69 176 THR B O 1
ATOM 3246 N N . ASN B 1 177 ? -5.02 20.703 -10.375 1 96.12 177 ASN B N 1
ATOM 3247 C CA . ASN B 1 177 ? -5.066 20.969 -8.938 1 96.12 177 ASN B CA 1
ATOM 3248 C C . ASN B 1 177 ? -3.887 20.328 -8.211 1 96.12 177 ASN B C 1
ATOM 3250 O O . ASN B 1 177 ? -3.883 20.234 -6.984 1 96.12 177 ASN B O 1
ATOM 3254 N N . LEU B 1 178 ? -2.867 19.891 -8.977 1 98.31 178 LEU B N 1
ATOM 3255 C CA . LEU B 1 178 ? -1.782 19.141 -8.359 1 98.31 178 LEU B CA 1
ATOM 3256 C C . LEU B 1 178 ? -0.463 19.906 -8.469 1 98.31 178 LEU B C 1
ATOM 3258 O O . LEU B 1 178 ? -0.1 20.359 -9.555 1 98.31 178 LEU B O 1
ATOM 3262 N N . LEU B 1 179 ? 0.225 20.047 -7.398 1 98.56 179 LEU B N 1
ATOM 3263 C CA . LEU B 1 179 ? 1.604 20.531 -7.367 1 98.56 179 LEU B CA 1
ATOM 3264 C C . LEU B 1 179 ? 2.543 19.453 -6.848 1 98.56 179 LEU B C 1
ATOM 3266 O O . LEU B 1 179 ? 2.418 19.016 -5.699 1 98.56 179 LEU B O 1
ATOM 3270 N N . VAL B 1 180 ? 3.373 18.938 -7.66 1 98.31 180 VAL B N 1
ATOM 3271 C CA . VAL B 1 180 ? 4.48 18.094 -7.211 1 98.31 180 VAL B CA 1
ATOM 3272 C C . VAL B 1 180 ? 5.629 18.969 -6.727 1 98.31 180 VAL B C 1
ATOM 3274 O O . VAL B 1 180 ? 6.168 19.781 -7.488 1 98.31 180 VAL B O 1
ATOM 3277 N N . TYR B 1 181 ? 6.02 18.828 -5.492 1 97.75 181 TYR B N 1
ATOM 3278 C CA . TYR B 1 181 ? 6.762 19.891 -4.824 1 97.75 181 TYR B CA 1
ATOM 3279 C C . TYR B 1 181 ? 7.91 19.312 -4 1 97.75 181 TYR B C 1
ATOM 3281 O O . TYR B 1 181 ? 7.734 18.328 -3.279 1 97.75 181 TYR B O 1
ATOM 3289 N N . LYS B 1 182 ? 9.07 19.844 -4.188 1 96 182 LYS B N 1
ATOM 3290 C CA . LYS B 1 182 ? 10.172 19.672 -3.248 1 96 182 LYS B CA 1
ATOM 3291 C C . LYS B 1 182 ? 10.32 20.891 -2.336 1 96 182 LYS B C 1
ATOM 3293 O O . LYS B 1 182 ? 10.289 22.031 -2.803 1 96 182 LYS B O 1
ATOM 3298 N N . VAL B 1 183 ? 10.445 20.609 -1.108 1 94.31 183 VAL B N 1
ATOM 3299 C CA . VAL B 1 183 ? 10.492 21.719 -0.171 1 94.31 183 VAL B CA 1
ATOM 3300 C C . VAL B 1 183 ? 11.664 22.641 -0.512 1 94.31 183 VAL B C 1
ATOM 3302 O O . VAL B 1 183 ? 11.633 23.828 -0.225 1 94.31 183 VAL B O 1
ATOM 3305 N N . SER B 1 184 ? 12.703 22.047 -1.134 1 93.06 184 SER B N 1
ATOM 3306 C CA . SER B 1 184 ? 13.875 22.844 -1.517 1 93.06 184 SER B CA 1
ATOM 3307 C C . SER B 1 184 ? 13.531 23.844 -2.615 1 93.06 184 SER B C 1
ATOM 3309 O O . SER B 1 184 ? 14.297 24.766 -2.887 1 93.06 184 SER B O 1
ATOM 3311 N N . ASP B 1 185 ? 12.367 23.703 -3.273 1 95.12 185 ASP B N 1
ATOM 3312 C CA . ASP B 1 185 ? 11.953 24.609 -4.34 1 95.12 185 ASP B CA 1
ATOM 3313 C C . ASP B 1 185 ? 11.547 25.969 -3.777 1 95.12 185 ASP B C 1
ATOM 3315 O O . ASP B 1 185 ? 11.477 26.953 -4.516 1 95.12 185 ASP B O 1
ATOM 3319 N N . GLY B 1 186 ? 11.164 26.031 -2.49 1 95.62 186 GLY B N 1
ATOM 3320 C CA . GLY B 1 186 ? 10.969 27.297 -1.794 1 95.62 186 GLY B CA 1
ATOM 3321 C C . GLY B 1 186 ? 9.594 27.891 -2.014 1 95.62 186 GLY B C 1
ATOM 3322 O O . GLY B 1 186 ? 8.625 27.172 -2.234 1 95.62 186 GLY B O 1
ATOM 3323 N N . TRP B 1 187 ? 9.469 29.172 -1.873 1 97.94 187 TRP B N 1
ATOM 3324 C CA . TRP B 1 187 ? 8.203 29.891 -1.803 1 97.94 187 TRP B CA 1
ATOM 3325 C C . TRP B 1 187 ? 7.543 29.969 -3.178 1 97.94 187 TRP B C 1
ATOM 3327 O O . TRP B 1 187 ? 6.336 29.75 -3.309 1 97.94 187 TRP B O 1
ATOM 3337 N N . GLU B 1 188 ? 8.281 30.203 -4.172 1 97.56 188 GLU B N 1
ATOM 3338 C CA . GLU B 1 188 ? 7.746 30.688 -5.441 1 97.56 188 GLU B CA 1
ATOM 3339 C C . GLU B 1 188 ? 6.766 29.688 -6.043 1 97.56 188 GLU B C 1
ATOM 3341 O O . GLU B 1 188 ? 5.598 30.016 -6.27 1 97.56 188 GLU B O 1
ATOM 3346 N N . PRO B 1 189 ? 7.211 28.453 -6.23 1 97.88 189 PRO B N 1
ATOM 3347 C CA . PRO B 1 189 ? 6.246 27.516 -6.805 1 97.88 189 PRO B CA 1
ATOM 3348 C C . PRO B 1 189 ? 5.055 27.266 -5.883 1 97.88 189 PRO B C 1
ATOM 3350 O O . PRO B 1 189 ? 3.93 27.078 -6.359 1 97.88 189 PRO B O 1
ATOM 3353 N N . LEU B 1 190 ? 5.254 27.219 -4.605 1 98 190 LEU B N 1
ATOM 3354 C CA . LEU B 1 190 ? 4.188 26.969 -3.643 1 98 190 LEU B CA 1
ATOM 3355 C C . LEU B 1 190 ? 3.162 28.094 -3.656 1 98 190 LEU B C 1
ATOM 3357 O O . LEU B 1 190 ? 1.96 27.844 -3.773 1 98 190 LEU B O 1
ATOM 3361 N N . CYS B 1 191 ? 3.631 29.328 -3.555 1 98.38 191 CYS B N 1
ATOM 3362 C CA . CYS B 1 191 ? 2.746 30.484 -3.475 1 98.38 191 CYS B CA 1
ATOM 3363 C C . CYS B 1 191 ? 2.021 30.719 -4.797 1 98.38 191 CYS B C 1
ATOM 3365 O O . CYS B 1 191 ? 0.856 31.109 -4.809 1 98.38 191 CYS B O 1
ATOM 3367 N N . LYS B 1 192 ? 2.762 30.516 -5.895 1 98.19 192 LYS B N 1
ATOM 3368 C CA . LYS B 1 192 ? 2.109 30.594 -7.199 1 98.19 192 LYS B CA 1
ATOM 3369 C C . LYS B 1 192 ? 0.96 29.594 -7.297 1 98.19 192 LYS B C 1
ATOM 3371 O O . LYS B 1 192 ? -0.131 29.938 -7.758 1 98.19 192 LYS B O 1
ATOM 3376 N N . PHE B 1 193 ? 1.214 28.438 -6.875 1 98.25 193 PHE B N 1
ATOM 3377 C CA . PHE B 1 193 ? 0.21 27.375 -6.934 1 98.25 193 PHE B CA 1
ATOM 3378 C C . PHE B 1 193 ? -0.981 27.703 -6.043 1 98.25 193 PHE B C 1
ATOM 3380 O O . PHE B 1 193 ? -2.131 27.469 -6.422 1 98.25 193 PHE B O 1
ATOM 3387 N N . LEU B 1 194 ? -0.73 28.25 -4.844 1 97.88 194 LEU B N 1
ATOM 3388 C CA . LEU B 1 194 ? -1.771 28.547 -3.865 1 97.88 194 LEU B CA 1
ATOM 3389 C C . LEU B 1 194 ? -2.408 29.906 -4.141 1 97.88 194 LEU B C 1
ATOM 3391 O O . LEU B 1 194 ? -3.422 30.25 -3.531 1 97.88 194 LEU B O 1
ATOM 3395 N N . ASP B 1 195 ? -1.801 30.609 -5.043 1 97.19 195 ASP B N 1
ATOM 3396 C CA . ASP B 1 195 ? -2.268 31.938 -5.395 1 97.19 195 ASP B CA 1
ATOM 3397 C C . ASP B 1 195 ? -2.252 32.875 -4.184 1 97.19 195 ASP B C 1
ATOM 3399 O O . ASP B 1 195 ? -3.266 33.5 -3.854 1 97.19 195 ASP B O 1
ATOM 3403 N N . VAL B 1 196 ? -1.192 32.938 -3.514 1 97.62 196 VAL B N 1
ATOM 3404 C CA . VAL B 1 196 ? -0.963 33.812 -2.377 1 97.62 196 VAL B CA 1
ATOM 3405 C C . VAL B 1 196 ? 0.337 34.594 -2.578 1 97.62 196 VAL B C 1
ATOM 3407 O O . VAL B 1 196 ? 1.207 34.156 -3.344 1 97.62 196 VAL B O 1
ATOM 3410 N N . PRO B 1 197 ? 0.506 35.688 -1.935 1 97.75 197 PRO B N 1
ATOM 3411 C CA . PRO B 1 197 ? 1.76 36.438 -2.047 1 97.75 197 PRO B CA 1
ATOM 3412 C C . PRO B 1 197 ? 2.945 35.688 -1.433 1 97.75 197 PRO B C 1
ATOM 3414 O O . PRO B 1 197 ? 2.779 34.938 -0.463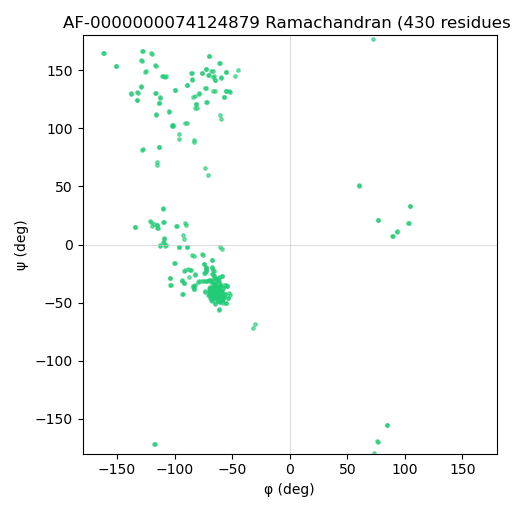 1 97.75 197 PRO B O 1
ATOM 3417 N N . VAL B 1 198 ? 4.098 35.906 -1.969 1 97.81 198 VAL B N 1
ATOM 3418 C CA . VAL B 1 198 ? 5.324 35.344 -1.407 1 97.81 198 VAL B CA 1
ATOM 3419 C C . VAL B 1 198 ? 5.676 36.094 -0.114 1 97.81 198 VAL B C 1
ATOM 3421 O O . VAL B 1 198 ? 5.805 37.312 -0.104 1 97.81 198 VAL B O 1
ATOM 3424 N N . PRO B 1 199 ? 5.785 35.375 0.914 1 97.5 199 PRO B N 1
ATOM 3425 C CA . PRO B 1 199 ? 6.172 36.031 2.166 1 97.5 199 PRO B CA 1
ATOM 3426 C C . PRO B 1 199 ? 7.543 36.688 2.086 1 97.5 199 PRO B C 1
ATOM 3428 O O . PRO B 1 199 ? 8.398 36.25 1.315 1 97.5 199 PRO B O 1
ATOM 3431 N N . ASN B 1 200 ? 7.793 37.656 2.9 1 96 200 ASN B N 1
ATOM 3432 C CA . ASN B 1 200 ? 9.055 38.406 2.916 1 96 200 ASN B CA 1
ATOM 3433 C C . ASN B 1 200 ? 10.062 37.75 3.875 1 96 200 ASN B C 1
ATOM 3435 O O . ASN B 1 200 ? 10.984 38.438 4.336 1 96 200 ASN B O 1
ATOM 3439 N N . VAL B 1 201 ? 9.883 36.562 4.273 1 97 201 VAL B N 1
ATOM 3440 C CA . VAL B 1 201 ? 10.805 35.812 5.109 1 97 201 VAL B CA 1
ATOM 3441 C C . VAL B 1 201 ? 11.344 34.594 4.332 1 97 201 VAL B C 1
ATOM 3443 O O . VAL B 1 201 ? 10.719 34.156 3.367 1 97 201 VAL B O 1
ATOM 3446 N N . PRO B 1 202 ? 12.539 34.188 4.75 1 95.5 202 PRO B N 1
ATOM 3447 C CA . PRO B 1 202 ? 13.07 33 4.074 1 95.5 202 PRO B CA 1
ATOM 3448 C C . PRO B 1 202 ? 12.164 31.781 4.223 1 95.5 202 PRO B C 1
ATOM 3450 O O . PRO B 1 202 ? 11.438 31.656 5.215 1 95.5 202 PRO B O 1
ATOM 3453 N N . PHE B 1 203 ? 12.125 31 3.16 1 96.12 203 PHE B N 1
ATOM 3454 C CA . PHE B 1 203 ? 11.398 29.734 3.264 1 96.12 203 PHE B CA 1
ATOM 3455 C C . PHE B 1 203 ? 11.875 28.938 4.461 1 96.12 203 PHE B C 1
ATOM 3457 O O . PHE B 1 203 ? 13.086 28.828 4.703 1 96.12 203 PHE B O 1
ATOM 3464 N N . PRO B 1 204 ? 11.008 28.469 5.207 1 93.44 204 PRO B N 1
ATOM 3465 C CA . PRO B 1 204 ? 11.422 27.75 6.414 1 93.44 204 PRO B CA 1
ATOM 3466 C C . PRO B 1 204 ? 12.156 26.438 6.094 1 93.44 204 PRO B C 1
ATOM 3468 O O . PRO B 1 204 ? 11.852 25.781 5.094 1 93.44 204 PRO B O 1
ATOM 3471 N N . HIS B 1 205 ? 13.203 26.266 6.719 1 79.94 205 HIS B N 1
ATOM 3472 C CA . HIS B 1 205 ? 13.945 25.016 6.609 1 79.94 205 HIS B CA 1
ATOM 3473 C C . HIS B 1 205 ? 13.977 24.281 7.941 1 79.94 205 HIS B C 1
ATOM 3475 O O . HIS B 1 205 ? 14.555 24.766 8.914 1 79.94 205 HIS B O 1
ATOM 3481 N N . LYS B 1 206 ? 12.992 23.766 8.383 1 62.44 206 LYS B N 1
ATOM 3482 C CA . LYS B 1 206 ? 13.047 23 9.633 1 62.44 206 LYS B CA 1
ATOM 3483 C C . LYS B 1 206 ? 13.734 21.656 9.43 1 62.44 206 LYS B C 1
ATOM 3485 O O . LYS B 1 206 ? 13.273 20.828 8.648 1 62.44 206 LYS B O 1
ATOM 3490 N N . ASN B 1 207 ? 14.984 21.859 9.133 1 52.75 207 ASN B N 1
ATOM 3491 C CA . ASN B 1 207 ? 15.805 20.688 8.82 1 52.75 207 ASN B CA 1
ATOM 3492 C C . ASN B 1 207 ? 15.617 19.578 9.844 1 52.75 207 ASN B C 1
ATOM 3494 O O . ASN B 1 207 ? 15.203 19.828 10.977 1 52.75 207 ASN B O 1
ATOM 3498 N N . ALA B 1 208 ? 15.68 18.188 9.328 1 43.12 208 ALA B N 1
ATOM 3499 C CA . ALA B 1 208 ? 15.75 16.875 9.953 1 43.12 208 ALA B CA 1
ATOM 3500 C C . ALA B 1 208 ? 16.484 16.938 11.289 1 43.12 208 ALA B C 1
ATOM 3502 O O . ALA B 1 208 ? 16.094 16.281 12.258 1 43.12 208 ALA B O 1
ATOM 3503 N N . ARG B 1 209 ? 17.797 17.203 11.234 1 42.94 209 ARG B N 1
ATOM 3504 C CA . ARG B 1 209 ? 18.656 16.953 12.383 1 42.94 209 ARG B CA 1
ATOM 3505 C C . ARG B 1 209 ? 18.328 17.891 13.539 1 42.94 209 ARG B C 1
ATOM 3507 O O . ARG B 1 209 ? 18.781 17.688 14.664 1 42.94 209 ARG B O 1
ATOM 3514 N N . GLY B 1 210 ? 17.859 19.109 13.18 1 35.62 210 GLY B N 1
ATOM 3515 C CA . GLY B 1 210 ? 17.922 20.188 14.156 1 35.62 210 GLY B CA 1
ATOM 3516 C C . GLY B 1 210 ? 16.703 20.234 15.055 1 35.62 210 GLY B C 1
ATOM 3517 O O . GLY B 1 210 ? 16.594 21.125 15.906 1 35.62 210 GLY B O 1
ATOM 3518 N N . GLY B 1 211 ? 15.547 19.781 14.594 1 35.16 211 GLY B N 1
ATOM 3519 C CA . GLY B 1 211 ? 14.367 20.297 15.273 1 35.16 211 GLY B CA 1
ATOM 3520 C C . GLY B 1 211 ? 14.344 19.969 16.75 1 35.16 211 GLY B C 1
ATOM 3521 O O . GLY B 1 211 ? 13.641 20.609 17.531 1 35.16 211 GLY B O 1
ATOM 3522 N N . LEU B 1 212 ? 14.578 18.812 17.109 1 36.38 212 LEU B N 1
ATOM 3523 C CA . LEU B 1 212 ? 14.359 18.547 18.516 1 36.38 212 LEU B CA 1
ATOM 3524 C C . LEU B 1 212 ? 15.188 19.484 19.391 1 36.38 212 LEU B C 1
ATOM 3526 O O . LEU B 1 212 ? 14.711 19.953 20.438 1 36.38 212 LEU B O 1
ATOM 3530 N N . LEU B 1 213 ? 16.359 19.797 18.906 1 34 213 LEU B N 1
ATOM 3531 C CA . LEU B 1 213 ? 17.188 20.594 19.812 1 34 213 LEU B CA 1
ATOM 3532 C C . LEU B 1 213 ? 16.703 22.031 19.875 1 34 213 LEU B C 1
ATOM 3534 O O . LEU B 1 213 ? 16.812 22.688 20.922 1 34 213 LEU B O 1
ATOM 3538 N N . GLU B 1 214 ? 16.156 22.516 18.797 1 35.09 214 GLU B N 1
ATOM 3539 C CA . GLU B 1 214 ? 15.906 23.953 18.891 1 35.09 214 GLU B CA 1
ATOM 3540 C C . GLU B 1 214 ? 14.586 24.219 19.609 1 35.09 214 GLU B C 1
ATOM 3542 O O . GLU B 1 214 ? 14.391 25.312 20.172 1 35.09 214 GLU B O 1
ATOM 3547 N N . THR B 1 215 ? 13.555 23.453 19.453 1 33.31 215 THR B N 1
ATOM 3548 C CA . THR B 1 215 ? 12.367 23.781 20.25 1 33.31 215 THR B CA 1
ATOM 3549 C C . THR B 1 215 ? 12.641 23.578 21.734 1 33.31 215 THR B C 1
ATOM 3551 O O . THR B 1 215 ? 11.789 23.891 22.578 1 33.31 215 THR B O 1
ATOM 3554 N N . LEU B 1 216 ? 13.594 22.766 22.062 1 32.12 216 LEU B N 1
ATOM 3555 C CA . LEU B 1 216 ? 13.898 22.688 23.484 1 32.12 216 LEU B CA 1
ATOM 3556 C C . LEU B 1 216 ? 14.672 23.922 23.953 1 32.12 216 LEU B C 1
ATOM 3558 O O . LEU B 1 216 ? 14.891 24.094 25.156 1 32.12 216 LEU B O 1
ATOM 3562 N N . LYS B 1 217 ? 15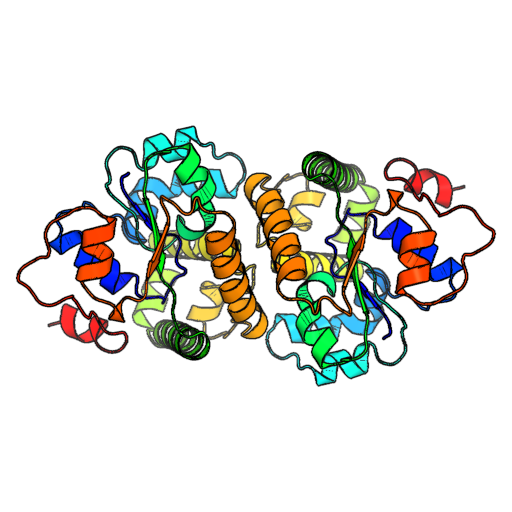.188 24.891 23.172 1 31.7 217 LYS B N 1
ATOM 3563 C CA . LYS B 1 217 ? 15.812 26.047 23.812 1 31.7 217 LYS B CA 1
ATOM 3564 C C . LYS B 1 217 ? 14.82 27.188 23.969 1 31.7 217 LYS B C 1
ATOM 3566 O O . LYS B 1 217 ? 14.062 27.484 23.047 1 31.7 217 LYS B O 1
#